Protein AF-0000000081546455 (afdb_homodimer)

Radius of gyration: 33.5 Å; Cα contacts (8 Å, |Δi|>4): 1281; chains: 2; bounding box: 136×97×68 Å

Secondary structure (DSSP, 8-state):
----------HHHHHHHHHHHHHTS--TTS--TTPPPPEEEEE-SSTT--SEEEEEETTEEEEEEEEEEEEPPBTTBTT--EEEEEEEE-GGG-TT--SSSPPHHHHHHHHHHHHHTGGGT-B-GGGGEEETTTEEEEEEEEEEEEE-SS-HHHHHHHHHHHHHHH-EEPPEEE-SSS-EEEPPTTTS--EE--BS---EEEEEEEEETTSHHHHHHHHHHHHHHHHHHHHHHHHHHHTTS---------------------------------------------S-----EEEEES--HHHHHH-SEEEEEEE-TT--EEEEEEEEEEEE-HHHHHHHHHHHHHHHHHHHHHHHHHHHHHHHHHHHHH-/----------HHHHHHHHHHHHHTS--TTS--TTPPPPEEEEE-SSTT--SEEEEEETTEEEEEEEEEEEEPPBTTBTT--EEEEEEEE-GGG-TT--SSSPPHHHHHHHHHHHHHTGGGT-B-GGGGEEETTTEEEEEEEEEEEEE-SS-HHHHHHHHHHHHHHH-EEPPEEE-SSS-EEEPPTTTS--EE--BS---EEEEEEEEETTSHHHHHHHHHHHHHHHHHHHHHHHHHHHTTS---------------------------------------------S-----EEEEES--HHHHHH-SEEEEEEE-TT--EEEEEEEEEEEE-HHHHHHHHHHHHHHHHHHHHHHHHHHHHHHHHHHHTT-

InterPro domains:
  IPR001247 Exoribonuclease, phosphorolytic domain 1 [PF01138] (36-170)
  IPR015847 Exoribonuclease, phosphorolytic domain 2 [PF03725] (295-344)
  IPR020568 Ribosomal protein uS5 domain 2-type superfamily [SSF54211] (10-175)
  IPR027408 PNPase/RNase PH domain superfamily [G3DSA:3.30.230.70] (5-370)
  IPR033100 Exosome complex component RRP45 [cd11368] (9-351)
  IPR036345 Exoribonuclease, PH domain 2 superfamily [SSF55666] (288-368)
  IPR050590 Exosome complex component Rrp42 subfamily [PTHR11097] (11-360)

Sequence (742 aa):
MPSATLLEPSLTERTFILQTLSVSNLRLDGRSPAKTRPLSIKFSPDPDQVGWAHVSLGATQAIAQVSAQLGPPRDDRPKEGVLVIQSEINPIAGQEYEVGRQSAAEIVFEQRLDKAIRRTECVDREALCVIAGKKVWTVRVTVHVLADTGSILDCAVLASIAALRHFRRPDVAVLDADTVHIFPLSERVGLPLAMQHSPASVSLAFFDLGTAEAKAAVDAMRGITVASAAASAVAKREGRGRGDGDGEDEEGEGDDYEGEGDDSGVREDTFATGGPTTTTASYPTEGLQQSRIVCLADPSTIEEQLCSSSLVFVLNAQREICVLDKAGGEPLPADVILASLRQAVGLVTEWSRAVDEALRRDAETRVQGVYMPSATLLEPSLTERTFILQTLSVSNLRLDGRSPAKTRPLSIKFSPDPDQVGWAHVSLGATQAIAQVSAQLGPPRDDRPKEGVLVIQSEINPIAGQEYEVGRQSAAEIVFEQRLDKAIRRTECVDREALCVIAGKKVWTVRVTVHVLADTGSILDCAVLASIAALRHFRRPDVAVLDADTVHIFPLSERVGLPLAMQHSPASVSLAFFDLGTAEAKAAVDAMRGITVASAAASAVAKREGRGRGDGDGEDEEGEGDDYEGEGDDSGVREDTFATGGPTTTTASYPTEGLQQSRIVCLADPSTIEEQLCSSSLVFVLNAQREICVLDKAGGEPLPADVILASLRQAVGLVTEWSRAVDEALRRDAETRVQGVY

pLDDT: mean 77.21, std 26.55, range [19.58, 98.69]

Solvent-accessible surface area (backbone atoms only — not comparable to full-atom values): 40377 Å² total; per-residue (Å²): 126,84,73,79,68,74,74,67,81,49,77,61,56,49,38,49,50,44,28,35,40,71,74,68,51,28,44,94,87,68,37,45,44,73,47,62,60,58,76,46,74,45,61,56,85,49,78,84,53,54,6,38,17,40,19,28,44,53,76,14,29,18,35,12,37,43,51,73,44,81,37,66,34,49,87,93,40,36,53,25,25,44,79,44,76,44,67,4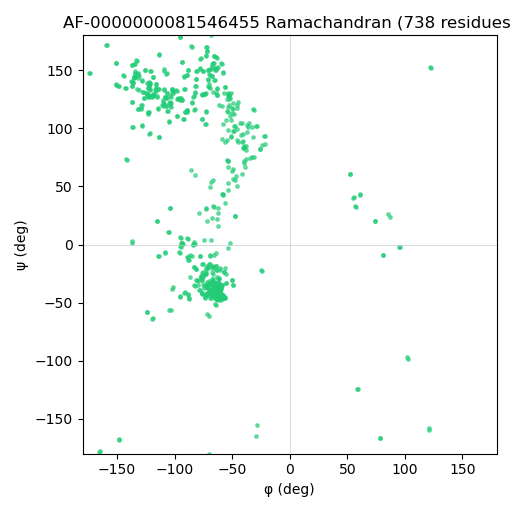4,73,44,45,84,18,33,90,77,43,54,79,84,62,81,31,72,59,51,54,51,48,43,51,51,49,35,36,59,43,60,40,37,52,26,58,44,34,56,77,31,38,75,37,74,61,51,33,11,32,36,36,36,38,40,34,36,38,62,27,53,51,27,44,50,63,33,30,40,40,44,9,39,47,48,4,50,71,51,20,51,44,63,44,73,43,77,75,53,98,86,41,72,46,72,42,53,66,90,78,39,78,50,38,67,66,57,60,72,52,62,52,34,45,41,42,34,28,26,40,60,54,71,39,72,66,31,47,50,33,42,50,53,48,51,49,46,50,51,48,47,52,51,45,50,54,50,47,60,63,59,62,67,61,84,73,71,83,73,80,80,76,78,73,77,80,73,79,73,81,68,78,78,72,80,73,77,71,72,77,72,76,71,73,75,73,72,60,78,76,77,74,72,78,71,68,79,67,70,88,65,75,74,76,48,60,46,62,26,32,55,30,40,47,67,47,61,70,62,37,45,23,47,39,36,42,24,29,35,86,84,59,24,40,25,26,36,42,25,74,11,32,54,59,41,50,64,67,59,52,52,53,50,45,54,54,40,47,53,50,42,51,52,52,52,48,50,48,53,50,47,52,52,52,48,55,56,52,48,58,50,67,73,99,125,85,69,81,67,76,72,66,80,48,78,62,55,52,39,50,51,44,27,35,39,70,74,68,50,28,45,96,87,68,36,45,44,73,46,62,60,57,76,46,73,45,60,55,85,49,78,84,52,50,6,37,17,40,20,28,43,55,76,15,27,19,35,13,38,44,49,74,44,82,37,67,34,51,88,92,40,35,54,26,25,43,77,44,75,43,69,45,72,44,45,84,18,32,92,78,43,55,79,84,62,81,30,72,61,50,52,53,48,42,50,52,49,34,36,60,43,61,40,36,52,24,58,44,35,56,78,30,37,74,37,76,62,51,32,12,34,36,37,36,39,41,34,36,38,64,27,53,52,27,45,49,63,32,32,41,41,45,9,38,48,47,4,51,70,51,20,51,45,63,45,73,44,77,78,52,98,85,41,72,46,73,43,52,63,90,78,39,77,50,38,68,67,59,61,71,52,62,52,35,46,42,42,34,27,27,42,59,54,71,40,70,65,31,47,50,33,41,50,53,46,50,51,45,48,48,47,47,51,51,45,51,52,48,46,59,61,59,64,65,61,82,71,70,83,77,80,80,76,78,71,77,74,78,80,73,81,68,76,75,75,78,72,78,71,73,76,72,75,71,72,74,71,73,61,80,73,76,71,72,77,73,68,78,69,69,87,66,74,74,76,48,60,46,64,26,31,54,31,38,47,66,46,61,71,63,38,44,24,46,40,36,41,24,29,35,83,84,59,24,42,25,26,35,44,25,75,11,32,54,58,39,51,63,66,59,52,52,53,49,46,55,51,41,46,54,50,42,50,51,53,52,49,49,49,54,51,46,52,52,52,49,55,55,52,47,58,51,69,73,100

Nearest PDB structures (foldseek):
  2wnr-assembly1_E  TM=9.275E-01  e=9.367E-24  Methanothermobacter thermautotrophicus
  9g8n-assembly1_N  TM=9.216E-01  e=2.572E-22  Homo sapiens
  4ba2-assembly1_A  TM=8.805E-01  e=1.128E-21  Saccharolobus solfataricus
  2c38-assembly1_E  TM=8.679E-01  e=2.741E-21  Saccharolobus solfataricus
  4ba1-assembly1_A  TM=8.717E-01  e=2.295E-21  Saccharolobus solfataricus

Foldseek 3Di:
DPLPPVPQPDPVVLLVQLQCCVPVCAGPVGDHQLDWADKDKDADPPLQAALWIWIDGDQWIKIKHKDKDKWADDPVFQQFEAEAEAEDEDCVQDSQADPDDGGPVNVVLRVLLCLLPVVLPFFGGNVQGDQGRAIGMYMYMYMYTDHAFFPNSQRRLLNNLLSLQRDFAFDWDDPDNHDIHTDDCVGDPGHHTDTPFRKGKWKKFKAFCPDPSSVVSNVVVVVVVVVVVVVVVVVVVVVVPDPDDDPDPPPPPPDCPPPPPDPPPPPPPPPVPVPPPPPPPPPVPPPPPPRSMGMHIRDTPSRVSNGQWMKMFMATLVLDTSDIDTDDGDDDDPVVVVVVSVSGNVVRNVSVVVSVVNSVVSVVVSVVVVD/DPLPPPPQPDPVVLLVQLQCCVPVCAGPVGDHQLDWADKDKDADPPLVAFLWIWIDGDQWIKIKHKDKDKWADDPVFQQFEAEAEAEDEDCVQDVQADPDDGGPVNVVLRVLLCLLPVVLPFFGGNVQGDQGRAIGMYMYMYMYTDHAFFPNSQRRLLNNLLSLQRDFAFDWDDPDNHDIHTDDCVGDPGHHTDTPFRKGKWKKFKAFCPDPSSVVSNVVVVVVVVVVVVVVVVVVVVVVPDPDDPPDPPPPPPDDPPPPPDPPPPPPPPPCPVPPPPPPPPPVPPPPPPRSMGMHIRDTPSSVSNGQWMKMFMATLVLDTSDIDTDDGDDDDPVVVVVVSVSVNVVRNVSVVVSVVNSVVSVVVSVVVVD

Structure (mmCIF, N/CA/C/O backbone):
data_AF-0000000081546455-model_v1
#
loop_
_entity.id
_entity.type
_entity.pdbx_description
1 polymer 'Uncharacterized protein'
#
loop_
_atom_site.group_PDB
_atom_site.id
_atom_site.type_symbol
_atom_site.label_atom_id
_atom_site.label_alt_id
_atom_site.label_comp_id
_atom_site.label_asym_id
_atom_site.label_entity_id
_atom_site.label_seq_id
_atom_site.pdbx_PDB_ins_code
_atom_site.Cartn_x
_atom_site.Cartn_y
_atom_site.Cartn_z
_atom_site.occupancy
_atom_site.B_iso_or_equiv
_atom_site.auth_seq_id
_atom_site.auth_comp_id
_atom_site.auth_asym_id
_atom_site.auth_atom_id
_atom_site.pdbx_PDB_model_num
ATOM 1 N N . MET A 1 1 ? 16.562 16.016 -29.938 1 24.12 1 MET A N 1
ATOM 2 C CA . MET A 1 1 ? 17.5 15.891 -28.828 1 24.12 1 MET A CA 1
ATOM 3 C C . MET A 1 1 ? 17.266 14.586 -28.078 1 24.12 1 MET A C 1
ATOM 5 O O . MET A 1 1 ? 16.125 14.117 -27.969 1 24.12 1 MET A O 1
ATOM 9 N N . PRO A 1 2 ? 18.312 13.648 -27.984 1 27.19 2 PRO A N 1
ATOM 10 C CA . PRO A 1 2 ? 18.094 12.281 -27.484 1 27.19 2 PRO A CA 1
ATOM 11 C C . PRO A 1 2 ? 17.359 12.258 -26.156 1 27.19 2 PRO A C 1
ATOM 13 O O . PRO A 1 2 ? 17.469 13.203 -25.359 1 27.19 2 PRO A O 1
ATOM 16 N N . SER A 1 3 ? 16.156 11.891 -26.109 1 28.36 3 SER A N 1
ATOM 17 C CA . SER A 1 3 ? 15.367 11.602 -24.922 1 28.36 3 SER A CA 1
ATOM 18 C C . SER A 1 3 ? 16.234 11.031 -23.797 1 28.36 3 SER A C 1
ATOM 20 O O . SER A 1 3 ? 17.031 10.117 -24.031 1 28.36 3 SER A O 1
ATOM 22 N N . ALA A 1 4 ? 16.734 11.898 -22.938 1 31.48 4 ALA A N 1
ATOM 23 C CA . ALA A 1 4 ? 17.578 11.531 -21.812 1 31.48 4 ALA A CA 1
ATOM 24 C C . ALA A 1 4 ? 17.234 10.148 -21.281 1 31.48 4 ALA A C 1
ATOM 26 O O . ALA A 1 4 ? 16.141 9.945 -20.75 1 31.48 4 ALA A O 1
ATOM 27 N N . THR A 1 5 ? 17.578 9.094 -21.906 1 32.53 5 THR A N 1
ATOM 28 C CA . THR A 1 5 ? 17.562 7.711 -21.438 1 32.53 5 THR A CA 1
ATOM 29 C C . THR A 1 5 ? 17.906 7.645 -19.938 1 32.53 5 THR A C 1
ATOM 31 O O . THR A 1 5 ? 18.984 8.039 -19.531 1 32.53 5 THR A O 1
ATOM 34 N N . LEU A 1 6 ? 17.078 7.992 -19.094 1 37.62 6 LEU A N 1
ATOM 35 C CA . LEU A 1 6 ? 17.281 7.797 -17.656 1 37.62 6 LEU A CA 1
ATOM 36 C C . LEU A 1 6 ? 18.312 6.703 -17.406 1 37.62 6 LEU A C 1
ATOM 38 O O . LEU A 1 6 ? 18.141 5.566 -17.844 1 37.62 6 LEU A O 1
ATOM 42 N N . LEU A 1 7 ? 19.578 7.027 -17.391 1 37.25 7 LEU A N 1
ATOM 43 C CA . LEU A 1 7 ? 20.688 6.125 -17.094 1 37.25 7 LEU A CA 1
ATOM 44 C C . LEU A 1 7 ? 20.328 5.172 -15.961 1 37.25 7 LEU A C 1
ATOM 46 O O . LEU A 1 7 ? 19.906 5.609 -14.891 1 37.25 7 LEU A O 1
ATOM 50 N N . GLU A 1 8 ? 19.656 4.062 -16.156 1 47.19 8 GLU A N 1
ATOM 51 C CA . GLU A 1 8 ? 19.516 2.959 -15.211 1 47.19 8 GLU A CA 1
ATOM 52 C C . GLU A 1 8 ? 20.734 2.861 -14.297 1 47.19 8 GLU A C 1
ATOM 54 O O . GLU A 1 8 ? 21.875 2.889 -14.766 1 47.19 8 GLU A O 1
ATOM 59 N N . PRO A 1 9 ? 20.609 3.344 -13.047 1 52.5 9 PRO A N 1
ATOM 60 C CA . PRO A 1 9 ? 21.797 3.215 -12.188 1 52.5 9 PRO A CA 1
ATOM 61 C C . PRO A 1 9 ? 22.625 1.97 -12.508 1 52.5 9 PRO A C 1
ATOM 63 O O . PRO A 1 9 ? 22.062 0.932 -12.875 1 52.5 9 PRO A O 1
ATOM 66 N N . SER A 1 10 ? 23.797 2.125 -12.922 1 56.59 10 SER A N 1
ATOM 67 C CA . SER A 1 10 ? 24.812 1.166 -13.367 1 56.59 10 SER A CA 1
ATOM 68 C C . SER A 1 10 ? 25.031 0.071 -12.328 1 56.59 10 SER A C 1
ATOM 70 O O . SER A 1 10 ? 24.719 0.258 -11.148 1 56.59 10 SER A O 1
ATOM 72 N N . LEU A 1 11 ? 24.906 -1.256 -12.719 1 61.59 11 LEU A N 1
ATOM 73 C CA . LEU A 1 11 ? 25.391 -2.42 -11.977 1 61.59 11 LEU A CA 1
ATOM 74 C C . LEU A 1 11 ? 26.531 -2.043 -11.047 1 61.59 11 LEU A C 1
ATOM 76 O O . LEU A 1 11 ? 26.609 -2.525 -9.914 1 61.59 11 LEU A O 1
ATOM 80 N N . THR A 1 12 ? 27.125 -0.925 -11.453 1 70.19 12 THR A N 1
ATOM 81 C CA . THR A 1 12 ? 28.297 -0.509 -10.695 1 70.19 12 THR A CA 1
ATOM 82 C C . THR A 1 12 ? 27.906 0.254 -9.438 1 70.19 12 THR A C 1
ATOM 84 O O . THR A 1 12 ? 28.469 0.036 -8.367 1 70.19 12 THR A O 1
ATOM 87 N N . GLU A 1 13 ? 26.844 1.036 -9.508 1 77.19 13 GLU A N 1
ATOM 88 C CA . GLU A 1 13 ? 26.422 1.819 -8.352 1 77.19 13 GLU A CA 1
ATOM 89 C C . GLU A 1 13 ? 25.812 0.926 -7.27 1 77.19 13 GLU A C 1
ATOM 91 O O . GLU A 1 13 ? 26.078 1.121 -6.082 1 77.19 13 GLU A O 1
ATOM 96 N N . ARG A 1 14 ? 25.188 -0.031 -7.684 1 81.5 14 ARG A N 1
ATOM 97 C CA . ARG A 1 14 ? 24.578 -0.953 -6.73 1 81.5 14 ARG A CA 1
ATOM 98 C C . ARG A 1 14 ? 25.656 -1.748 -5.984 1 81.5 14 ARG A C 1
ATOM 100 O O . ARG A 1 14 ? 25.562 -1.932 -4.77 1 81.5 14 ARG A O 1
ATOM 107 N N . THR A 1 15 ? 26.609 -2.139 -6.723 1 81.62 15 THR A N 1
ATOM 108 C CA . THR A 1 15 ? 27.719 -2.873 -6.121 1 81.62 15 THR A CA 1
ATOM 109 C C . THR A 1 15 ? 28.422 -2.023 -5.066 1 81.62 15 THR A C 1
ATOM 111 O O . THR A 1 15 ? 28.75 -2.512 -3.984 1 81.62 15 THR A O 1
ATOM 114 N N . PHE A 1 16 ? 28.547 -0.756 -5.41 1 83 16 PHE A N 1
ATOM 115 C CA . PHE A 1 16 ? 29.219 0.145 -4.484 1 83 16 PHE A CA 1
ATOM 116 C C . PHE A 1 16 ? 28.391 0.347 -3.221 1 83 16 PHE A C 1
ATOM 118 O O . PHE A 1 16 ? 28.938 0.387 -2.115 1 83 16 PHE A O 1
ATOM 125 N N . ILE A 1 17 ? 27.141 0.474 -3.357 1 87.38 17 ILE A N 1
ATOM 126 C CA . ILE A 1 17 ? 26.25 0.646 -2.213 1 87.38 17 ILE A CA 1
ATOM 127 C C . ILE A 1 17 ? 26.312 -0.588 -1.316 1 87.38 17 ILE A C 1
ATOM 129 O O . ILE A 1 17 ? 26.453 -0.47 -0.097 1 87.38 17 ILE A O 1
ATOM 133 N N . LEU A 1 18 ? 26.297 -1.708 -1.938 1 86.56 18 LEU A N 1
ATOM 134 C CA . LEU A 1 18 ? 26.344 -2.959 -1.188 1 86.56 18 LEU A CA 1
ATOM 135 C C . LEU A 1 18 ? 27.672 -3.102 -0.458 1 86.56 18 LEU A C 1
ATOM 137 O O . LEU A 1 18 ? 27.719 -3.533 0.696 1 86.56 18 LEU A O 1
ATOM 141 N N . GLN A 1 19 ? 28.719 -2.717 -1.088 1 83.44 19 GLN A N 1
ATOM 142 C CA . GLN A 1 19 ? 30.047 -2.785 -0.498 1 83.44 19 GLN A CA 1
ATOM 143 C C . GLN A 1 19 ? 30.156 -1.864 0.713 1 83.44 19 GLN A C 1
ATOM 145 O O . GLN A 1 19 ? 30.609 -2.287 1.783 1 83.44 19 GLN A O 1
ATOM 150 N N . THR A 1 20 ? 29.781 -0.623 0.524 1 85.94 20 THR A N 1
ATOM 151 C CA . THR A 1 20 ? 29.922 0.374 1.579 1 85.94 20 THR A CA 1
ATOM 152 C C . THR A 1 20 ? 29.062 0.014 2.787 1 85.94 20 THR A C 1
ATOM 154 O O . THR A 1 20 ? 29.516 0.123 3.93 1 85.94 20 THR A O 1
ATOM 157 N N . LEU A 1 21 ? 27.906 -0.467 2.51 1 87.19 21 LEU A N 1
ATOM 158 C CA . LEU A 1 21 ? 27.016 -0.845 3.602 1 87.19 21 LEU A CA 1
ATOM 159 C C . LEU A 1 21 ? 27.562 -2.068 4.34 1 87.19 21 LEU A C 1
ATOM 161 O O . LEU A 1 21 ? 27.469 -2.146 5.566 1 87.19 21 LEU A O 1
ATOM 165 N N . SER A 1 22 ? 28.094 -2.984 3.57 1 84.56 22 SER A N 1
ATOM 166 C CA . SER A 1 22 ? 28.578 -4.234 4.152 1 84.56 22 SER A CA 1
ATOM 167 C C . SER A 1 22 ? 29.859 -4.016 4.961 1 84.56 22 SER A C 1
ATOM 169 O O . SER A 1 22 ? 30.031 -4.602 6.031 1 84.56 22 SER A O 1
ATOM 171 N N . VAL A 1 23 ? 30.703 -3.164 4.539 1 80.44 23 VAL A N 1
ATOM 172 C CA . VAL A 1 23 ? 32.031 -3.043 5.113 1 80.44 23 VAL A CA 1
ATOM 173 C C . VAL A 1 23 ? 32.062 -1.948 6.18 1 80.44 23 VAL A C 1
ATOM 175 O O . VAL A 1 23 ? 32.562 -2.145 7.277 1 80.44 23 VAL A O 1
ATOM 178 N N . SER A 1 24 ? 31.469 -0.819 5.906 1 84.06 24 SER A N 1
ATOM 179 C CA . SER A 1 24 ? 31.594 0.339 6.785 1 84.06 24 SER A CA 1
ATOM 180 C C . SER A 1 24 ? 30.266 0.702 7.43 1 84.06 24 SER A C 1
ATOM 182 O O . SER A 1 24 ? 30.219 1.567 8.305 1 84.06 24 SER A O 1
ATOM 184 N N . ASN A 1 25 ? 29.188 0.124 7.016 1 88.62 25 ASN A N 1
ATOM 185 C CA . ASN A 1 25 ? 27.859 0.461 7.492 1 88.62 25 ASN A CA 1
ATOM 186 C C . ASN A 1 25 ? 27.547 1.938 7.277 1 88.62 25 ASN A C 1
ATOM 188 O O . ASN A 1 25 ? 26.969 2.59 8.156 1 88.62 25 ASN A O 1
ATOM 192 N N . LEU A 1 26 ? 28.125 2.457 6.164 1 90.75 26 LEU A N 1
ATOM 193 C CA . LEU A 1 26 ? 27.875 3.838 5.77 1 90.75 26 LEU A CA 1
ATOM 194 C C . LEU A 1 26 ? 27.25 3.902 4.375 1 90.75 26 LEU A C 1
ATOM 196 O O . LEU A 1 26 ? 27.516 3.041 3.535 1 90.75 26 LEU A O 1
ATOM 200 N N . ARG A 1 27 ? 26.5 4.871 4.234 1 93.31 27 ARG A N 1
ATOM 201 C CA . ARG A 1 27 ? 25.891 5.129 2.936 1 93.31 27 ARG A CA 1
ATOM 202 C C . ARG A 1 27 ? 26.828 5.93 2.037 1 93.31 27 ARG A C 1
ATOM 204 O O . ARG A 1 27 ? 27.875 6.41 2.486 1 93.31 27 ARG A O 1
ATOM 211 N N . LEU A 1 28 ? 26.516 6.059 0.814 1 88.44 28 LEU A N 1
ATOM 212 C CA . LEU A 1 28 ? 27.359 6.758 -0.151 1 88.44 28 LEU A CA 1
ATOM 213 C C . LEU A 1 28 ? 27.531 8.219 0.243 1 88.44 28 LEU A C 1
ATOM 215 O O . LEU A 1 28 ? 28.562 8.828 -0.04 1 88.44 28 LEU A O 1
ATOM 219 N N . ASP A 1 29 ? 26.578 8.805 0.893 1 90.62 29 ASP A N 1
ATOM 220 C CA . ASP A 1 29 ? 26.641 10.211 1.264 1 90.62 29 ASP A CA 1
ATOM 221 C C . ASP A 1 29 ? 27.188 10.383 2.684 1 90.62 29 ASP A C 1
ATOM 223 O O . ASP A 1 29 ? 27.109 11.477 3.25 1 90.62 29 ASP A O 1
ATOM 227 N N . GLY A 1 30 ? 27.625 9.312 3.309 1 91.25 30 GLY A N 1
ATOM 228 C CA . GLY A 1 30 ? 28.281 9.391 4.605 1 91.25 30 GLY A CA 1
ATOM 229 C C . GLY A 1 30 ? 27.344 9.164 5.77 1 91.25 30 GLY A C 1
ATOM 230 O O . GLY A 1 30 ? 27.766 9.062 6.918 1 91.25 30 GLY A O 1
ATOM 231 N N . ARG A 1 31 ? 26.094 8.977 5.5 1 94.31 31 ARG A N 1
ATOM 232 C CA . ARG A 1 31 ? 25.125 8.758 6.574 1 94.31 31 ARG A CA 1
ATOM 233 C C . ARG A 1 31 ? 25.156 7.309 7.043 1 94.31 31 ARG A C 1
ATOM 235 O O . ARG A 1 31 ? 25.469 6.406 6.266 1 94.31 31 ARG A O 1
ATOM 242 N N . SER A 1 32 ? 24.828 7.246 8.367 1 94.81 32 SER A N 1
ATOM 243 C CA . SER A 1 32 ? 24.516 5.902 8.844 1 94.81 32 SER A CA 1
ATOM 244 C C . SER A 1 32 ? 23.156 5.441 8.32 1 94.81 32 SER A C 1
ATOM 246 O O . SER A 1 32 ? 22.359 6.254 7.852 1 94.81 32 SER A O 1
ATOM 248 N N . PRO A 1 33 ? 22.875 4.168 8.352 1 95 33 PRO A N 1
ATOM 249 C CA . PRO A 1 33 ? 21.641 3.645 7.781 1 95 33 PRO A CA 1
ATOM 250 C C . PRO A 1 33 ? 20.391 4.32 8.359 1 95 33 PRO A C 1
ATOM 252 O O . PRO A 1 33 ? 19.453 4.641 7.613 1 95 33 PRO A O 1
ATOM 255 N N . ALA A 1 34 ? 20.391 4.707 9.586 1 94.44 34 ALA A N 1
ATOM 256 C CA . ALA A 1 34 ? 19.188 5.215 10.242 1 94.44 34 ALA A CA 1
ATOM 257 C C . ALA A 1 34 ? 19.141 6.738 10.203 1 94.44 34 ALA A C 1
ATOM 259 O O . ALA A 1 34 ? 18.109 7.344 10.516 1 94.44 34 ALA A O 1
ATOM 260 N N . LYS A 1 35 ? 20.203 7.398 9.727 1 95.31 35 LYS A N 1
ATOM 261 C CA . LYS A 1 35 ? 20.312 8.852 9.781 1 95.31 35 LYS A CA 1
ATOM 262 C C . LYS A 1 35 ? 19.562 9.508 8.625 1 95.31 35 LYS A C 1
ATOM 264 O O . LYS A 1 35 ? 19.656 9.062 7.48 1 95.31 35 LYS A O 1
ATOM 269 N N . THR A 1 36 ? 18.75 10.484 8.977 1 97.5 36 THR A N 1
ATOM 270 C CA . THR A 1 36 ? 18.031 11.258 7.965 1 97.5 36 THR A CA 1
ATOM 271 C C . THR A 1 36 ? 18.812 12.516 7.594 1 97.5 36 THR A C 1
ATOM 273 O O . THR A 1 36 ? 19.688 12.953 8.344 1 97.5 36 THR A O 1
ATOM 276 N N . ARG A 1 37 ? 18.625 13.102 6.461 1 97.06 37 ARG A N 1
ATOM 277 C CA . ARG A 1 37 ? 19.156 14.414 6.105 1 97.06 37 ARG A CA 1
ATOM 278 C C . ARG A 1 37 ? 18.531 15.508 6.969 1 97.06 37 ARG A C 1
ATOM 280 O O . ARG A 1 37 ? 17.5 15.289 7.605 1 97.06 37 ARG A O 1
ATOM 287 N N . PRO A 1 38 ? 19.141 16.578 6.988 1 97.06 38 PRO A N 1
ATOM 288 C CA . PRO A 1 38 ? 18.641 17.625 7.863 1 97.06 38 PRO A CA 1
ATOM 289 C C . PRO A 1 38 ? 17.266 18.141 7.445 1 97.06 38 PRO A C 1
ATOM 291 O O . PRO A 1 38 ? 16.984 18.281 6.25 1 97.06 38 PRO A O 1
ATOM 294 N N . LEU A 1 39 ? 16.453 18.406 8.461 1 98.12 39 LEU A N 1
ATOM 295 C CA . LEU A 1 39 ? 15.094 18.906 8.258 1 98.12 39 LEU A CA 1
ATOM 296 C C . LEU A 1 39 ? 15.016 20.406 8.484 1 98.12 39 LEU A C 1
ATOM 298 O O . LEU A 1 39 ? 15.594 20.922 9.438 1 98.12 39 LEU A O 1
ATOM 302 N N . SER A 1 40 ? 14.383 21.094 7.551 1 98.31 40 SER A N 1
ATOM 303 C CA . SER A 1 40 ? 14.094 22.516 7.707 1 98.31 40 SER A CA 1
ATOM 304 C C . SER A 1 40 ? 12.641 22.828 7.383 1 98.31 40 SER A C 1
ATOM 306 O O . SER A 1 40 ? 12.102 22.328 6.391 1 98.31 40 SER A O 1
ATOM 308 N N . ILE A 1 41 ? 12.023 23.578 8.227 1 98.5 41 ILE A N 1
ATOM 309 C CA . ILE A 1 41 ? 10.641 23.984 8.039 1 98.5 41 ILE A CA 1
ATOM 310 C C . ILE A 1 41 ? 10.539 25.516 8.133 1 98.5 41 ILE A C 1
ATOM 312 O O . ILE A 1 41 ? 10.977 26.109 9.117 1 98.5 41 ILE A O 1
ATOM 316 N N . LYS A 1 42 ? 9.953 26.109 7.082 1 97.38 42 LYS A N 1
ATOM 317 C CA . LYS A 1 42 ? 9.781 27.562 7.039 1 97.38 42 LYS A CA 1
ATOM 318 C C . LYS A 1 42 ? 8.359 27.938 6.652 1 97.38 42 LYS A C 1
ATOM 320 O O . LYS A 1 42 ? 7.711 27.219 5.879 1 97.38 42 LYS A O 1
ATOM 325 N N . PHE A 1 43 ? 7.918 29 7.184 1 97.31 43 PHE A N 1
ATOM 326 C CA . PHE A 1 43 ? 6.629 29.578 6.82 1 97.31 43 PHE A CA 1
ATOM 327 C C . PHE A 1 43 ? 6.812 30.922 6.117 1 97.31 43 PHE A C 1
ATOM 329 O O . PHE A 1 43 ? 7.91 31.469 6.098 1 97.31 43 PHE A O 1
ATOM 336 N N . SER A 1 44 ? 5.734 31.297 5.477 1 93.12 44 SER A N 1
ATOM 337 C CA . SER A 1 44 ? 5.793 32.594 4.77 1 93.12 44 SER A CA 1
ATOM 338 C C . SER A 1 44 ? 6.172 33.719 5.711 1 93.12 44 SER A C 1
ATOM 340 O O . SER A 1 44 ? 5.648 33.812 6.82 1 93.12 44 SER A O 1
ATOM 342 N N . PRO A 1 45 ? 7.117 34.562 5.18 1 87.94 45 PRO A N 1
ATOM 343 C CA . PRO A 1 45 ? 7.457 35.75 5.996 1 87.94 45 PRO A CA 1
ATOM 344 C C . PRO A 1 45 ? 6.344 36.781 6.035 1 87.94 45 PRO A C 1
ATOM 346 O O . PRO A 1 45 ? 6.344 37.656 6.898 1 87.94 45 PRO A O 1
ATOM 349 N N . ASP A 1 46 ? 5.477 36.656 5.078 1 88.5 46 ASP A N 1
ATOM 350 C CA . ASP A 1 46 ? 4.32 37.562 5.07 1 88.5 46 ASP A CA 1
ATOM 351 C C . ASP A 1 46 ? 3.328 37.188 6.172 1 88.5 46 ASP A C 1
ATOM 353 O O . ASP A 1 46 ? 2.717 36.094 6.125 1 88.5 46 ASP A O 1
ATOM 357 N N . PRO A 1 47 ? 3.17 38.062 7.105 1 84 47 PRO A N 1
ATOM 358 C CA . PRO A 1 47 ? 2.297 37.75 8.234 1 84 47 PRO A CA 1
ATOM 359 C C . PRO A 1 47 ? 0.856 37.469 7.809 1 84 47 PRO A C 1
ATOM 361 O O . PRO A 1 47 ? 0.114 36.781 8.523 1 84 47 PRO A O 1
ATOM 364 N N . ASP A 1 48 ? 0.513 37.938 6.684 1 85.5 48 ASP A N 1
ATOM 365 C CA . ASP A 1 48 ? -0.866 37.781 6.227 1 85.5 48 ASP A CA 1
ATOM 366 C C . ASP A 1 48 ? -1.057 36.469 5.48 1 85.5 48 ASP A C 1
ATOM 368 O O . ASP A 1 48 ? -2.188 36.031 5.25 1 85.5 48 ASP A O 1
ATOM 372 N N . GLN A 1 49 ? 0.013 35.906 5.172 1 90.75 49 GLN A N 1
ATOM 373 C CA . GLN A 1 49 ? -0.082 34.656 4.445 1 90.75 49 GLN A CA 1
ATOM 374 C C . GLN A 1 49 ? -0.069 33.469 5.402 1 90.75 49 GLN A C 1
ATOM 376 O O . GLN A 1 49 ? 0.957 33.156 6.02 1 90.75 49 GLN A O 1
ATOM 381 N N . VAL A 1 50 ? -1.214 32.844 5.547 1 93.44 50 VAL A N 1
ATOM 382 C CA . VAL A 1 50 ? -1.344 31.641 6.375 1 93.44 50 VAL A CA 1
ATOM 383 C C . VAL A 1 50 ? -1.562 30.422 5.488 1 93.44 50 VAL A C 1
ATOM 385 O O . VAL A 1 50 ? -2.002 30.547 4.344 1 93.44 50 VAL A O 1
ATOM 388 N N . GLY A 1 51 ? -1.141 29.297 5.922 1 97.19 51 GLY A N 1
ATOM 389 C CA . GLY A 1 51 ? -1.351 28.062 5.184 1 97.19 51 GLY A CA 1
ATOM 390 C C . GLY A 1 51 ? -0.282 27.812 4.137 1 97.19 51 GLY A C 1
ATOM 391 O O . GLY A 1 51 ? -0.569 27.25 3.072 1 97.19 51 GLY A O 1
ATOM 392 N N . TRP A 1 52 ? 0.862 28.344 4.344 1 97.56 52 TRP A N 1
ATOM 393 C CA . TRP A 1 52 ? 2.012 28.156 3.465 1 97.56 52 TRP A CA 1
ATOM 394 C C . TRP A 1 52 ? 3.209 27.609 4.242 1 97.56 52 TRP A C 1
ATOM 396 O O . TRP A 1 52 ? 3.598 28.172 5.266 1 97.56 52 TRP A O 1
ATOM 406 N N . ALA A 1 53 ? 3.811 26.531 3.746 1 98.56 53 ALA A N 1
ATOM 407 C CA . ALA A 1 53 ? 4.965 25.938 4.418 1 98.56 53 ALA A CA 1
ATOM 408 C C . ALA A 1 53 ? 5.98 25.422 3.41 1 98.56 53 ALA A C 1
ATOM 410 O O . ALA A 1 53 ? 5.609 24.828 2.393 1 98.56 53 ALA A O 1
ATOM 411 N N . HIS A 1 54 ? 7.211 25.719 3.652 1 98.44 54 HIS A N 1
ATOM 412 C CA . HIS A 1 54 ? 8.352 25.203 2.904 1 98.44 54 HIS A CA 1
ATOM 413 C C . HIS A 1 54 ? 9.156 24.219 3.744 1 98.44 54 HIS A C 1
ATOM 415 O O . HIS A 1 54 ? 9.633 24.562 4.824 1 98.44 54 HIS A O 1
ATOM 421 N N . VAL A 1 55 ? 9.289 23 3.273 1 98.62 55 VAL A N 1
ATOM 422 C CA . VAL A 1 55 ? 10.016 21.984 4.012 1 98.62 55 VAL A CA 1
ATOM 423 C C . VAL A 1 55 ? 11.156 21.438 3.15 1 98.62 55 VAL A C 1
ATOM 425 O O . VAL A 1 55 ? 10.992 21.234 1.944 1 98.62 55 VAL A O 1
ATOM 428 N N . SER A 1 56 ? 12.242 21.266 3.797 1 98.25 56 SER A N 1
ATOM 429 C CA . SER A 1 56 ? 13.398 20.656 3.146 1 98.25 56 SER A CA 1
ATOM 430 C C . SER A 1 56 ? 13.938 19.469 3.953 1 98.25 56 SER A C 1
ATOM 432 O O . SER A 1 56 ? 14 19.531 5.18 1 98.25 56 SER A O 1
ATOM 434 N N . LEU A 1 57 ? 14.148 18.422 3.334 1 97.19 57 LEU A N 1
ATOM 435 C CA . LEU A 1 57 ? 14.906 17.266 3.812 1 97.19 57 LEU A CA 1
ATOM 436 C C . LEU A 1 57 ? 16.188 17.078 3.01 1 97.19 57 LEU A C 1
ATOM 438 O O . LEU A 1 57 ? 16.219 16.312 2.045 1 97.19 57 LEU A O 1
ATOM 442 N N . GLY A 1 58 ? 17.281 17.703 3.559 1 96.31 58 GLY A N 1
ATOM 443 C CA . GLY A 1 58 ? 18.438 17.859 2.691 1 96.31 58 GLY A CA 1
ATOM 444 C C . GLY A 1 58 ? 18.141 18.656 1.438 1 96.31 58 GLY A C 1
ATOM 445 O O . GLY A 1 58 ? 17.609 19.766 1.517 1 96.31 58 GLY A O 1
ATOM 446 N N . ALA A 1 59 ? 18.422 18.062 0.293 1 95.81 59 ALA A N 1
ATOM 447 C CA . ALA A 1 59 ? 18.234 18.781 -0.971 1 95.81 59 ALA A CA 1
ATOM 448 C C . ALA A 1 59 ? 16.812 18.578 -1.503 1 95.81 59 ALA A C 1
ATOM 450 O O . ALA A 1 59 ? 16.391 19.266 -2.428 1 95.81 59 ALA A O 1
ATOM 451 N N . THR A 1 60 ? 16.078 17.672 -0.922 1 96.56 60 THR A N 1
ATOM 452 C CA . THR A 1 60 ? 14.68 17.5 -1.305 1 96.56 60 THR A CA 1
ATOM 453 C C . THR A 1 60 ? 13.82 18.609 -0.716 1 96.56 60 THR A C 1
ATOM 455 O O . THR A 1 60 ? 13.898 18.891 0.48 1 96.56 60 THR A O 1
ATOM 458 N N . GLN A 1 61 ? 13.023 19.234 -1.608 1 97.19 61 GLN A N 1
ATOM 459 C CA . GLN A 1 61 ? 12.266 20.391 -1.159 1 97.19 61 GLN A CA 1
ATOM 460 C C . GLN A 1 61 ? 10.836 20.359 -1.701 1 97.19 61 GLN A C 1
ATOM 462 O O . GLN A 1 61 ? 10.617 20 -2.857 1 97.19 61 GLN A O 1
ATOM 467 N N . ALA A 1 62 ? 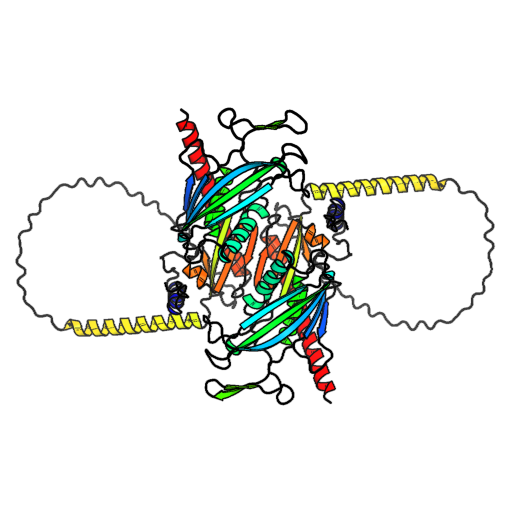9.938 20.766 -0.831 1 97.69 62 ALA A N 1
ATOM 468 C CA . ALA A 1 62 ? 8.531 20.875 -1.22 1 97.69 62 ALA A CA 1
ATOM 469 C C . ALA A 1 62 ? 7.871 22.062 -0.526 1 97.69 62 ALA A C 1
ATOM 471 O O . ALA A 1 62 ? 8.219 22.406 0.609 1 97.69 62 ALA A O 1
ATOM 472 N N . ILE A 1 63 ? 6.949 22.672 -1.265 1 97.75 63 ILE A N 1
ATOM 473 C CA . ILE A 1 63 ? 6.109 23.734 -0.717 1 97.75 63 ILE A CA 1
ATOM 474 C C . ILE A 1 63 ? 4.648 23.297 -0.739 1 97.75 63 ILE A C 1
ATOM 476 O O . ILE A 1 63 ? 4.18 22.719 -1.725 1 97.75 63 ILE A O 1
ATOM 480 N N . ALA A 1 64 ? 3.98 23.484 0.344 1 98.31 64 ALA A N 1
ATOM 481 C CA . ALA A 1 64 ? 2.539 23.25 0.394 1 98.31 64 ALA A CA 1
ATOM 482 C C . ALA A 1 64 ? 1.778 24.531 0.677 1 98.31 64 ALA A C 1
ATOM 484 O O . ALA A 1 64 ? 2.213 25.359 1.49 1 98.31 64 ALA A O 1
ATOM 485 N N . GLN A 1 65 ? 0.729 24.719 -0.085 1 97.88 65 GLN A N 1
ATOM 486 C CA . GLN A 1 65 ? -0.165 25.859 0.09 1 97.88 65 GLN A CA 1
ATOM 487 C C . GLN A 1 65 ? -1.603 25.406 0.317 1 97.88 65 GLN A C 1
ATOM 489 O O . GLN A 1 65 ? -2.09 24.5 -0.372 1 97.88 65 GLN A O 1
ATOM 494 N N . VAL A 1 66 ? -2.268 26 1.304 1 98.19 66 VAL A N 1
ATOM 495 C CA . VAL A 1 66 ? -3.635 25.625 1.649 1 98.19 66 VAL A CA 1
ATOM 496 C C . VAL A 1 66 ? -4.582 26.781 1.331 1 98.19 66 VAL A C 1
ATOM 498 O O . VAL A 1 66 ? -4.262 27.938 1.58 1 98.19 66 VAL A O 1
ATOM 501 N N . SER A 1 67 ? -5.656 26.484 0.703 1 96.75 67 SER A N 1
ATOM 502 C CA . SER A 1 67 ? -6.734 27.438 0.468 1 96.75 67 SER A CA 1
ATOM 503 C C . SER A 1 67 ? -8.094 26.844 0.804 1 96.75 67 SER A C 1
ATOM 505 O O . SER A 1 67 ? -8.219 25.609 0.92 1 96.75 67 SER A O 1
ATOM 507 N N . ALA A 1 68 ? -9.047 27.656 1.06 1 96.38 68 ALA A N 1
ATOM 508 C CA . ALA A 1 68 ? -10.398 27.188 1.374 1 96.38 68 ALA A CA 1
ATOM 509 C C . ALA A 1 68 ? -11.445 28.031 0.642 1 96.38 68 ALA A C 1
ATOM 511 O O . ALA A 1 68 ? -11.305 29.25 0.513 1 96.38 68 ALA A O 1
ATOM 512 N N . GLN A 1 69 ? -12.406 27.359 0.109 1 96.31 69 GLN A N 1
ATOM 513 C CA . GLN A 1 69 ? -13.523 28.016 -0.569 1 96.31 69 GLN A CA 1
ATOM 514 C C . GLN A 1 69 ? -14.859 27.391 -0.15 1 96.31 69 GLN A C 1
ATOM 516 O O . GLN A 1 69 ? -14.945 26.188 0.081 1 96.31 69 GLN A O 1
ATOM 521 N N . LEU A 1 70 ? -15.891 28.281 -0.052 1 95.5 70 LEU A N 1
ATOM 522 C CA . LEU A 1 70 ? -17.219 27.781 0.261 1 95.5 70 LEU A CA 1
ATOM 523 C C . LEU A 1 70 ? -17.906 27.25 -0.991 1 95.5 70 LEU A C 1
ATOM 525 O O . LEU A 1 70 ? -17.797 27.844 -2.064 1 95.5 70 LEU A O 1
ATOM 529 N N . GLY A 1 71 ? -18.547 26.078 -0.832 1 94.44 71 GLY A N 1
ATOM 530 C CA . GLY A 1 71 ? -19.281 25.469 -1.923 1 94.44 71 GLY A CA 1
ATOM 531 C C . GLY A 1 71 ? -20.219 24.359 -1.463 1 94.44 71 GLY A C 1
ATOM 532 O O . GLY A 1 71 ? -20.406 24.156 -0.262 1 94.44 71 GLY A O 1
ATOM 533 N N . PRO A 1 72 ? -20.844 23.766 -2.402 1 95.12 72 PRO A N 1
ATOM 534 C CA . PRO A 1 72 ? -21.75 22.672 -2.049 1 95.12 72 PRO A CA 1
ATOM 535 C C . PRO A 1 72 ? -21 21.438 -1.567 1 95.12 72 PRO A C 1
ATOM 537 O O . PRO A 1 72 ? -19.891 21.156 -2.016 1 95.12 72 PRO A O 1
ATOM 540 N N . PRO A 1 73 ? -21.594 20.719 -0.64 1 95.25 73 PRO A N 1
ATOM 541 C CA . PRO A 1 73 ? -21 19.453 -0.22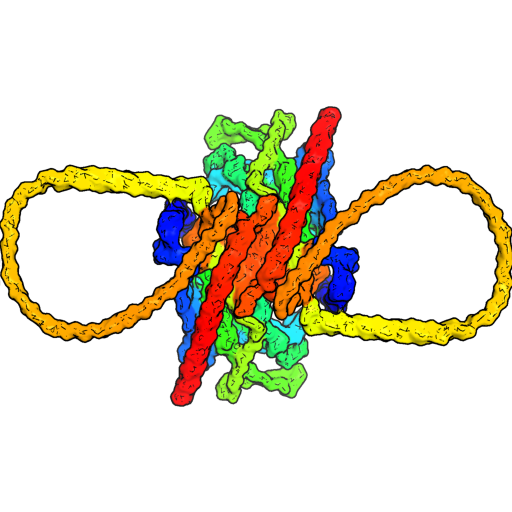5 1 95.25 73 PRO A CA 1
ATOM 542 C C . PRO A 1 73 ? -21.141 18.359 -1.284 1 95.25 73 PRO A C 1
ATOM 544 O O . PRO A 1 73 ? -21.797 18.578 -2.311 1 95.25 73 PRO A O 1
ATOM 547 N N . ARG A 1 74 ? -20.359 17.281 -1.06 1 92.62 74 ARG A N 1
ATOM 548 C CA . ARG A 1 74 ? -20.609 16.078 -1.862 1 92.62 74 ARG A CA 1
ATOM 549 C C . ARG A 1 74 ? -22.016 15.531 -1.604 1 92.62 74 ARG A C 1
ATOM 551 O O . ARG A 1 74 ? -22.484 15.547 -0.469 1 92.62 74 ARG A O 1
ATOM 558 N N . ASP A 1 75 ? -22.562 14.859 -2.592 1 89.75 75 ASP A N 1
ATOM 559 C CA . ASP A 1 75 ? -23.922 14.352 -2.5 1 89.75 75 ASP A CA 1
ATOM 560 C C . ASP A 1 75 ? -24.031 13.25 -1.442 1 89.75 75 ASP A C 1
ATOM 562 O O . ASP A 1 75 ? -25.047 13.156 -0.742 1 89.75 75 ASP A O 1
ATOM 566 N N . ASP A 1 76 ? -23 12.5 -1.357 1 81.56 76 ASP A N 1
ATOM 567 C CA . ASP A 1 76 ? -23.062 11.336 -0.479 1 81.56 76 ASP A CA 1
ATOM 568 C C . ASP A 1 76 ? -22.688 11.711 0.953 1 81.56 76 ASP A C 1
ATOM 570 O O . ASP A 1 76 ? -22.906 10.93 1.882 1 81.56 76 ASP A O 1
ATOM 574 N N . ARG A 1 77 ? -22.188 12.961 1.16 1 89.62 77 ARG A N 1
ATOM 575 C CA . ARG A 1 77 ? -21.797 13.438 2.48 1 89.62 77 ARG A CA 1
ATOM 576 C C . ARG A 1 77 ? -22.172 14.898 2.668 1 89.62 77 ARG A C 1
ATOM 578 O O . ARG A 1 77 ? -21.297 15.758 2.787 1 89.62 77 ARG A O 1
ATOM 585 N N . PRO A 1 78 ? -23.391 15.211 2.832 1 92.5 78 PRO A N 1
ATOM 586 C CA . PRO A 1 78 ? -23.891 16.594 2.82 1 92.5 78 PRO A CA 1
ATOM 587 C C . PRO A 1 78 ? -23.438 17.391 4.039 1 92.5 78 PRO A C 1
ATOM 589 O O . PRO A 1 78 ? -23.547 18.609 4.047 1 92.5 78 PRO A O 1
ATOM 592 N N . LYS A 1 79 ? -22.984 16.75 5.098 1 94 79 LYS A N 1
ATOM 593 C CA . LYS A 1 79 ? -22.609 17.453 6.328 1 94 79 LYS A CA 1
ATOM 594 C C . LYS A 1 79 ? -21.094 17.531 6.484 1 94 79 LYS A C 1
ATOM 596 O O . LYS A 1 79 ? -20.594 17.859 7.562 1 94 79 LYS A O 1
ATOM 601 N N . GLU A 1 80 ? -20.422 17.188 5.457 1 95.62 80 GLU A N 1
ATOM 602 C CA . GLU A 1 80 ? -18.969 17.156 5.543 1 95.62 80 GLU A CA 1
ATOM 603 C C . GLU A 1 80 ? -18.328 18.078 4.5 1 95.62 80 GLU A C 1
ATOM 605 O O . GLU A 1 80 ? -18.812 18.156 3.367 1 95.62 80 GLU A O 1
ATOM 610 N N . GLY A 1 81 ? -17.312 18.828 4.965 1 97.12 81 GLY A N 1
ATOM 611 C CA . GLY A 1 81 ? -16.5 19.547 4.004 1 97.12 81 GLY A CA 1
ATOM 612 C C . GLY A 1 81 ? -15.648 18.641 3.131 1 97.12 81 GLY A C 1
ATOM 613 O O . GLY A 1 81 ? -15.75 17.422 3.217 1 97.12 81 GLY A O 1
ATOM 614 N N . VAL A 1 82 ? -14.914 19.297 2.26 1 96.31 82 VAL A N 1
ATOM 615 C CA . VAL A 1 82 ? -14.133 18.531 1.291 1 96.31 82 VAL A CA 1
ATOM 616 C C . VAL A 1 82 ? -12.648 18.875 1.435 1 96.31 82 VAL A C 1
ATOM 618 O O . VAL A 1 82 ? -12.297 20.047 1.62 1 96.31 82 VAL A O 1
ATOM 621 N N . LEU A 1 83 ? -11.812 17.906 1.471 1 96.75 83 LEU A N 1
ATOM 622 C CA . LEU A 1 83 ? -10.367 18.078 1.421 1 96.75 83 LEU A CA 1
ATOM 623 C C . LEU A 1 83 ? -9.797 17.578 0.095 1 96.75 83 LEU A C 1
ATOM 625 O O . LEU A 1 83 ? -10.008 16.422 -0.278 1 96.75 83 LEU A O 1
ATOM 629 N N . VAL A 1 84 ? -9.117 18.453 -0.619 1 96.31 84 VAL A N 1
ATOM 630 C CA . VAL A 1 84 ? -8.555 18.109 -1.924 1 96.31 84 VAL A CA 1
ATOM 631 C C . VAL A 1 84 ? -7.035 18.234 -1.882 1 96.31 84 VAL A C 1
ATOM 633 O O . VAL A 1 84 ? -6.496 19.25 -1.419 1 96.31 84 VAL A O 1
ATOM 636 N N . ILE A 1 85 ? -6.371 17.219 -2.326 1 96.38 85 ILE A N 1
ATOM 637 C CA . ILE A 1 85 ? -4.914 17.219 -2.414 1 96.38 85 ILE A CA 1
ATOM 638 C C . ILE A 1 85 ? -4.488 17.312 -3.877 1 96.38 85 ILE A C 1
ATOM 640 O O . ILE A 1 85 ? -4.941 16.516 -4.715 1 96.38 85 ILE A O 1
ATOM 644 N N . GLN A 1 86 ? -3.67 18.234 -4.156 1 93.38 86 GLN A N 1
ATOM 645 C CA . GLN A 1 86 ? -3.141 18.406 -5.504 1 93.38 86 GLN A CA 1
ATOM 646 C C . GLN A 1 86 ? -1.621 18.562 -5.484 1 93.38 86 GLN A C 1
ATOM 648 O O . GLN A 1 86 ? -1.056 19.109 -4.535 1 93.38 86 GLN A O 1
ATOM 653 N N . SER A 1 87 ? -1.032 18 -6.488 1 91 87 SER A N 1
ATOM 654 C CA . SER A 1 87 ? 0.417 18.141 -6.598 1 91 87 SER A CA 1
ATOM 655 C C . SER A 1 87 ? 0.815 18.781 -7.926 1 91 87 SER A C 1
ATOM 657 O O . SER A 1 87 ? 0.128 18.609 -8.93 1 91 87 SER A O 1
ATOM 659 N N . GLU A 1 88 ? 1.727 19.609 -7.895 1 84.38 88 GLU A N 1
ATOM 660 C CA . GLU A 1 88 ? 2.377 20.219 -9.055 1 84.38 88 GLU A CA 1
ATOM 661 C C . GLU A 1 88 ? 3.883 19.969 -9.031 1 84.38 88 GLU A C 1
ATOM 663 O O . GLU A 1 88 ? 4.57 20.375 -8.094 1 84.38 88 GLU A O 1
ATOM 668 N N . ILE A 1 89 ? 4.207 19.219 -10.008 1 74.94 89 ILE A N 1
ATOM 669 C CA . ILE A 1 89 ? 5.633 18.922 -10.039 1 74.94 89 ILE A CA 1
ATOM 670 C C . ILE A 1 89 ? 6.312 19.75 -11.117 1 74.94 89 ILE A C 1
ATOM 672 O O . ILE A 1 89 ? 5.875 19.766 -12.273 1 74.94 89 ILE A O 1
ATOM 676 N N . ASN A 1 90 ? 7.223 20.547 -10.633 1 69.12 90 ASN A N 1
ATOM 677 C CA . ASN A 1 90 ? 8.039 21.297 -11.586 1 69.12 90 ASN A CA 1
ATOM 678 C C . ASN A 1 90 ? 8.875 20.359 -12.461 1 69.12 90 ASN A C 1
ATOM 680 O O . ASN A 1 90 ? 9.43 19.375 -11.961 1 69.12 90 ASN A O 1
ATOM 684 N N . PRO A 1 91 ? 8.82 20.516 -13.664 1 61.75 91 PRO A N 1
ATOM 685 C CA . PRO A 1 91 ? 9.57 19.641 -14.57 1 61.75 91 PRO A CA 1
ATOM 686 C C . PRO A 1 91 ? 11.039 19.5 -14.172 1 61.75 91 PRO A C 1
ATOM 688 O O . PRO A 1 91 ? 11.656 18.469 -14.406 1 61.75 91 PRO A O 1
ATOM 691 N N . ILE A 1 92 ? 11.547 20.547 -13.57 1 53.5 92 ILE A N 1
ATOM 692 C CA . ILE A 1 92 ? 12.969 20.547 -13.234 1 53.5 92 ILE A CA 1
ATOM 693 C C . ILE A 1 92 ? 13.188 19.828 -11.906 1 53.5 92 ILE A C 1
ATOM 695 O O . ILE A 1 92 ? 14.32 19.547 -11.523 1 53.5 92 ILE A O 1
ATOM 699 N N . ALA A 1 93 ? 12.211 19.344 -11.305 1 64.19 93 ALA A N 1
ATOM 700 C CA . ALA A 1 93 ? 12.297 18.828 -9.945 1 64.19 93 ALA A CA 1
ATOM 701 C C . ALA A 1 93 ? 12.961 17.453 -9.93 1 64.19 93 ALA A C 1
ATOM 703 O O . ALA A 1 93 ? 13.523 17.031 -8.914 1 64.19 93 ALA A O 1
ATOM 704 N N . GLY A 1 94 ? 12.828 16.797 -11.008 1 53.66 94 GLY A N 1
ATOM 705 C CA . GLY A 1 94 ? 13.406 15.461 -11.133 1 53.66 94 GLY A CA 1
ATOM 706 C C . GLY A 1 94 ? 13.266 14.891 -12.531 1 53.66 94 GLY A C 1
ATOM 707 O O . GLY A 1 94 ? 12.375 15.281 -13.289 1 53.66 94 GLY A O 1
ATOM 708 N N . GLN A 1 95 ? 14.18 14.156 -12.891 1 48.47 95 GLN A N 1
ATOM 709 C CA . GLN A 1 95 ? 14.266 13.578 -14.227 1 48.47 95 GLN A CA 1
ATOM 710 C C . GLN A 1 95 ? 13.016 12.758 -14.547 1 48.47 95 GLN A C 1
ATOM 712 O O . GLN A 1 95 ? 12.664 12.594 -15.719 1 48.47 95 GLN A O 1
ATOM 717 N N . GLU A 1 96 ? 12.336 12.297 -13.5 1 52.84 96 GLU A N 1
ATOM 718 C CA . GLU A 1 96 ? 11.219 11.383 -13.711 1 52.84 96 GLU A CA 1
ATOM 719 C C . GLU A 1 96 ? 9.945 12.148 -14.078 1 52.84 96 GLU A C 1
ATOM 721 O O . GLU A 1 96 ? 8.953 11.547 -14.5 1 52.84 96 GLU A O 1
ATOM 726 N N . TYR A 1 97 ? 10 13.438 -14.164 1 52.44 97 TYR A N 1
ATOM 727 C CA . TYR A 1 97 ? 8.781 14.219 -14.352 1 52.44 97 TYR A CA 1
ATOM 728 C C . TYR A 1 97 ? 8.781 14.914 -15.703 1 52.44 97 TYR A C 1
ATOM 730 O O . TYR A 1 97 ? 9.805 15.469 -16.125 1 52.44 97 TYR A O 1
ATOM 738 N N . GLU A 1 98 ? 7.832 14.586 -16.594 1 54.75 98 GLU A N 1
ATOM 739 C CA . GLU A 1 98 ? 7.738 15.203 -17.922 1 54.75 98 GLU A CA 1
ATOM 740 C C . GLU A 1 98 ? 6.812 16.422 -17.906 1 54.75 98 GLU A C 1
ATOM 742 O O . GLU A 1 98 ? 5.875 16.469 -17.109 1 54.75 98 GLU A O 1
ATOM 747 N N . VAL A 1 99 ? 7.211 17.469 -18.75 1 53.16 99 VAL A N 1
ATOM 748 C CA . VAL A 1 99 ? 6.414 18.688 -18.906 1 53.16 99 VAL A CA 1
ATOM 749 C C . VAL A 1 99 ? 5.133 18.375 -19.672 1 53.16 99 VAL A C 1
ATOM 751 O O . VAL A 1 99 ? 5.16 17.656 -20.672 1 53.16 99 VAL A O 1
ATOM 754 N N . GLY A 1 100 ? 3.941 18.875 -19.25 1 53.16 100 GLY A N 1
ATOM 755 C CA . GLY A 1 100 ? 2.654 18.797 -19.922 1 53.16 100 GLY A CA 1
ATOM 756 C C . GLY A 1 100 ? 1.733 17.75 -19.312 1 53.16 100 GLY A C 1
ATOM 757 O O . GLY A 1 100 ? 1.274 17.906 -18.172 1 53.16 100 GLY A O 1
ATOM 758 N N . ARG A 1 101 ? 1.711 16.609 -19.953 1 53.47 101 ARG A N 1
ATOM 759 C CA . ARG A 1 101 ? 0.826 15.539 -19.484 1 53.47 101 ARG A CA 1
ATOM 760 C C . ARG A 1 101 ? 1.346 14.914 -18.203 1 53.47 101 ARG A C 1
ATOM 762 O O . ARG A 1 101 ? 2.555 14.727 -18.031 1 53.47 101 ARG A O 1
ATOM 769 N N . GLN A 1 102 ? 0.438 14.836 -17.297 1 60.38 102 GLN A N 1
ATOM 770 C CA . GLN A 1 102 ? 0.804 14.211 -16.031 1 60.38 102 GLN A CA 1
ATOM 771 C C . GLN A 1 102 ? 1.483 12.867 -16.266 1 60.38 102 GLN A C 1
ATOM 773 O O . GLN A 1 102 ? 0.92 11.984 -16.906 1 60.38 102 GLN A O 1
ATOM 778 N N . SER A 1 103 ? 2.727 12.844 -15.828 1 68.88 103 SER A N 1
ATOM 779 C CA . SER A 1 103 ? 3.49 11.609 -15.938 1 68.88 103 SER A CA 1
ATOM 780 C C . SER A 1 103 ? 2.941 10.539 -15 1 68.88 103 SER A C 1
ATOM 782 O O . SER A 1 103 ? 2.197 10.844 -14.07 1 68.88 103 SER A O 1
ATOM 784 N N . ALA A 1 104 ? 3.059 9.328 -15.297 1 70.69 104 ALA A N 1
ATOM 785 C CA . ALA A 1 104 ? 2.672 8.203 -14.453 1 70.69 104 ALA A CA 1
ATOM 786 C C . ALA A 1 104 ? 3.234 8.359 -13.039 1 70.69 104 ALA A C 1
ATOM 788 O O . ALA A 1 104 ? 2.551 8.062 -12.055 1 70.69 104 ALA A O 1
ATOM 789 N N . ALA A 1 105 ? 4.41 8.922 -12.953 1 75.38 105 ALA A N 1
ATOM 790 C CA . ALA A 1 105 ? 5.055 9.117 -11.656 1 75.38 105 ALA A CA 1
ATOM 791 C C . ALA A 1 105 ? 4.324 10.172 -10.836 1 75.38 105 ALA A C 1
ATOM 793 O O . ALA A 1 105 ? 4.203 10.039 -9.609 1 75.38 105 ALA A O 1
ATOM 794 N N . GLU A 1 106 ? 3.797 11.109 -11.539 1 79.75 106 GLU A N 1
ATOM 795 C CA . GLU A 1 106 ? 3.068 12.172 -10.852 1 79.75 106 GLU A CA 1
ATOM 796 C C . GLU A 1 106 ? 1.741 11.664 -10.297 1 79.75 106 GLU A C 1
ATOM 798 O O . GLU A 1 106 ? 1.343 12.023 -9.188 1 79.75 106 GLU A O 1
ATOM 803 N N . ILE A 1 107 ? 1.191 10.938 -11.094 1 80 107 ILE A N 1
ATOM 804 C CA . ILE A 1 107 ? -0.09 10.375 -10.68 1 80 107 ILE A CA 1
ATOM 805 C C . ILE A 1 107 ? 0.103 9.5 -9.445 1 80 107 ILE A C 1
ATOM 807 O O . ILE A 1 107 ? -0.647 9.617 -8.469 1 80 107 ILE A O 1
ATOM 811 N N . VAL A 1 108 ? 1.105 8.711 -9.469 1 82.25 108 VAL A N 1
ATOM 812 C CA . VAL A 1 108 ? 1.407 7.82 -8.352 1 82.25 108 VAL A CA 1
ATOM 813 C C . VAL A 1 108 ? 1.736 8.648 -7.109 1 82.25 108 VAL A C 1
ATOM 815 O O . VAL A 1 108 ? 1.284 8.336 -6.008 1 82.25 108 VAL A O 1
ATOM 818 N N . PHE A 1 109 ? 2.447 9.648 -7.367 1 88.69 109 PHE A N 1
ATOM 819 C CA . PHE A 1 109 ? 2.826 10.516 -6.262 1 88.69 109 PHE A CA 1
ATOM 820 C C . PHE A 1 109 ? 1.596 11.164 -5.637 1 88.69 109 PHE A C 1
ATOM 822 O O . PHE A 1 109 ? 1.445 11.164 -4.41 1 88.69 109 PHE A O 1
ATOM 829 N N . GLU A 1 110 ? 0.768 11.664 -6.406 1 89.25 110 GLU A N 1
ATOM 830 C CA . GLU A 1 110 ? -0.448 12.312 -5.922 1 89.25 110 GLU A CA 1
ATOM 831 C C . GLU A 1 110 ? -1.327 11.328 -5.152 1 89.25 110 GLU A C 1
ATOM 833 O O . GLU A 1 110 ? -1.913 11.68 -4.129 1 89.25 110 GLU A O 1
ATOM 838 N N . GLN A 1 111 ? -1.373 10.195 -5.621 1 87.62 111 GLN A N 1
ATOM 839 C CA . GLN A 1 111 ? -2.154 9.164 -4.949 1 87.62 111 GLN A CA 1
ATOM 840 C C . GLN A 1 111 ? -1.565 8.828 -3.578 1 87.62 111 GLN A C 1
ATOM 842 O O . GLN A 1 111 ? -2.305 8.625 -2.613 1 87.62 111 GLN A O 1
ATOM 847 N N . ARG A 1 112 ? -0.276 8.758 -3.561 1 90.56 112 ARG A N 1
ATOM 848 C CA . ARG A 1 112 ? 0.393 8.477 -2.295 1 90.56 112 ARG A CA 1
ATOM 849 C C . ARG A 1 112 ? 0.182 9.617 -1.3 1 90.56 112 ARG A C 1
ATOM 851 O O . ARG A 1 112 ? -0.014 9.375 -0.106 1 90.56 112 ARG A O 1
ATOM 858 N N . LEU A 1 113 ? 0.203 10.805 -1.799 1 94.19 113 LEU A N 1
ATOM 859 C CA . LEU A 1 113 ? -0.057 11.969 -0.958 1 94.19 113 LEU A CA 1
ATOM 860 C C . LEU A 1 113 ? -1.484 11.945 -0.423 1 94.19 113 LEU A C 1
ATOM 862 O O . LEU A 1 113 ? -1.711 12.188 0.765 1 94.19 113 LEU A O 1
ATOM 866 N N . ASP A 1 114 ? -2.324 11.664 -1.311 1 93.75 114 ASP A N 1
ATOM 867 C CA . ASP A 1 114 ? -3.732 11.57 -0.937 1 93.75 114 ASP A CA 1
ATOM 868 C C . ASP A 1 114 ? -3.943 10.523 0.158 1 93.75 114 ASP A C 1
ATOM 870 O O . ASP A 1 114 ? -4.648 10.781 1.136 1 93.75 114 ASP A O 1
ATOM 874 N N . LYS A 1 115 ? -3.322 9.453 -0.012 1 91.25 115 LYS A N 1
ATOM 875 C CA . LYS A 1 115 ? -3.418 8.367 0.964 1 91.25 115 LYS A CA 1
ATOM 876 C C . LYS A 1 115 ? -2.838 8.789 2.311 1 91.25 115 LYS A C 1
ATOM 878 O O . LYS A 1 115 ? -3.379 8.438 3.363 1 91.25 115 LYS A O 1
ATOM 883 N N . ALA A 1 116 ? -1.825 9.555 2.289 1 95 116 ALA A N 1
ATOM 884 C CA . ALA A 1 116 ? -1.081 9.883 3.5 1 95 116 ALA A CA 1
ATOM 885 C C . ALA A 1 116 ? -1.744 11.031 4.254 1 95 116 ALA A C 1
ATOM 887 O O . ALA A 1 116 ? -1.489 11.234 5.441 1 95 116 ALA A O 1
ATOM 888 N N . ILE A 1 117 ? -2.594 11.805 3.555 1 95.56 117 ILE A N 1
ATOM 889 C CA . ILE A 1 117 ? -3.137 13.008 4.176 1 95.56 117 ILE A CA 1
ATOM 890 C C . ILE A 1 117 ? -4.66 12.906 4.258 1 95.56 117 ILE A C 1
ATOM 892 O O . ILE A 1 117 ? -5.215 12.68 5.332 1 95.56 117 ILE A O 1
ATOM 896 N N . ARG A 1 118 ? -5.266 12.844 3.119 1 93.94 118 ARG A N 1
ATOM 897 C CA . ARG A 1 118 ? -6.723 12.898 3.074 1 93.94 118 ARG A CA 1
ATOM 898 C C . ARG A 1 118 ? -7.336 11.633 3.66 1 93.94 118 ARG A C 1
ATOM 900 O O . ARG A 1 118 ? -8.242 11.703 4.488 1 93.94 118 ARG A O 1
ATOM 907 N N . ARG A 1 119 ? -6.832 10.516 3.289 1 89.81 119 ARG A N 1
ATOM 908 C CA . ARG A 1 119 ? -7.469 9.25 3.646 1 89.81 119 ARG A CA 1
ATOM 909 C C . ARG A 1 119 ? -7.207 8.906 5.109 1 89.81 119 ARG A C 1
ATOM 911 O O . ARG A 1 119 ? -7.871 8.023 5.668 1 89.81 119 ARG A O 1
ATOM 918 N N . THR A 1 120 ? -6.258 9.547 5.672 1 90.5 120 THR A N 1
ATOM 919 C CA . THR A 1 120 ? -6 9.297 7.086 1 90.5 120 THR A CA 1
ATOM 920 C C . THR A 1 120 ? -7.016 10.031 7.957 1 90.5 120 THR A C 1
ATOM 922 O O . THR A 1 120 ? -7.051 9.844 9.172 1 90.5 120 THR A O 1
ATOM 925 N N . GLU A 1 121 ? -7.812 10.906 7.387 1 89.38 121 GLU A N 1
ATOM 926 C CA . GLU A 1 121 ? -8.852 11.672 8.07 1 89.38 121 GLU A CA 1
ATOM 927 C C . GLU A 1 121 ? -8.258 12.562 9.156 1 89.38 121 GLU A C 1
ATOM 929 O O . GLU A 1 121 ? -8.789 12.641 10.266 1 89.38 121 GLU A O 1
ATOM 934 N N . CYS A 1 122 ? -7.133 13.18 8.742 1 93.56 122 CYS A N 1
ATOM 935 C CA . CYS A 1 122 ? -6.453 14.016 9.727 1 93.56 122 CYS A CA 1
ATOM 936 C C . CYS A 1 122 ? -7.188 15.328 9.938 1 93.56 122 CYS A C 1
ATOM 938 O O . CYS A 1 122 ? -7.082 15.945 10.992 1 93.56 122 CYS A O 1
ATOM 940 N N . VAL A 1 123 ? -7.996 15.805 8.961 1 96.06 123 VAL A N 1
ATOM 941 C CA . VAL A 1 123 ? -8.805 17.016 9.078 1 96.06 123 VAL A CA 1
ATOM 942 C C . VAL A 1 123 ? -10.242 16.641 9.43 1 96.06 123 VAL A C 1
ATOM 944 O O . VAL A 1 123 ? -10.812 15.719 8.844 1 96.06 123 VAL A O 1
ATOM 947 N N . ASP A 1 124 ? -10.773 17.328 10.391 1 95.5 124 ASP A N 1
ATOM 948 C CA . ASP A 1 124 ? -12.172 17.125 10.742 1 95.5 124 ASP A CA 1
ATOM 949 C C . ASP A 1 124 ? -13.094 17.734 9.688 1 95.5 124 ASP A C 1
ATOM 951 O O . ASP A 1 124 ? -13.43 18.922 9.75 1 95.5 124 ASP A O 1
ATOM 955 N N . ARG A 1 125 ? -13.641 16.969 8.914 1 95.12 125 ARG A N 1
ATOM 956 C CA . ARG A 1 125 ? -14.43 17.438 7.781 1 95.12 125 ARG A CA 1
ATOM 957 C C . ARG A 1 125 ? -15.805 17.922 8.234 1 95.12 125 ARG A C 1
ATOM 959 O O . ARG A 1 125 ? -16.438 18.734 7.562 1 95.12 125 ARG A O 1
ATOM 966 N N . GLU A 1 126 ? -16.297 17.391 9.297 1 94.75 126 GLU A N 1
ATOM 967 C CA . GLU A 1 126 ? -17.578 17.844 9.828 1 94.75 126 GLU A CA 1
ATOM 968 C C . GLU A 1 126 ? -17.5 19.281 10.305 1 94.75 126 GLU A C 1
ATOM 970 O O . GLU A 1 126 ? -18.469 20.047 10.195 1 94.75 126 GLU A O 1
ATOM 975 N N . ALA A 1 127 ? -16.375 19.625 10.805 1 96 127 ALA A N 1
ATOM 976 C CA . ALA A 1 127 ? -16.156 20.984 11.289 1 96 127 ALA A CA 1
ATOM 977 C C . ALA A 1 127 ? -16.125 21.984 10.133 1 96 127 ALA A C 1
ATOM 979 O O . ALA A 1 127 ? -16.203 23.203 10.352 1 96 127 ALA A O 1
ATOM 980 N N . LEU A 1 128 ? -16.094 21.484 8.883 1 97 128 LEU A N 1
ATOM 981 C CA . LEU A 1 128 ? -16.031 22.344 7.699 1 97 128 LEU A CA 1
ATOM 982 C C . LEU A 1 128 ? -17.438 22.625 7.156 1 97 128 LEU A C 1
ATOM 984 O O . LEU A 1 128 ? -17.578 23.344 6.172 1 97 128 LEU A O 1
ATOM 988 N N . CYS A 1 129 ? -18.406 22.078 7.852 1 97.06 129 CYS A N 1
ATOM 989 C CA . CYS A 1 129 ? -19.781 22.281 7.426 1 97.06 129 CYS A CA 1
ATOM 990 C C . CYS A 1 129 ? -20.312 23.609 7.953 1 97.06 129 CYS A C 1
ATOM 992 O O . CYS A 1 129 ? -20.266 23.875 9.156 1 97.06 129 CYS A O 1
ATOM 994 N N . VAL A 1 130 ? -20.844 24.438 7.117 1 96.25 130 VAL A N 1
ATOM 995 C CA . VAL A 1 130 ? -21.406 25.719 7.508 1 96.25 130 VAL A CA 1
ATOM 996 C C . VAL A 1 130 ? -22.938 25.641 7.496 1 96.25 130 VAL A C 1
ATOM 998 O O . VAL A 1 130 ? -23.578 25.938 8.5 1 96.25 130 VAL A O 1
ATOM 1001 N N . ILE A 1 131 ? -23.516 25.281 6.387 1 95.69 131 ILE A N 1
ATOM 1002 C CA . ILE A 1 131 ? -24.922 24.969 6.25 1 95.69 131 ILE A CA 1
ATOM 1003 C C . ILE A 1 131 ? -25.094 23.562 5.691 1 95.69 131 ILE A C 1
ATOM 1005 O O . ILE A 1 131 ? -24.797 23.312 4.523 1 95.69 131 ILE A O 1
ATOM 1009 N N . ALA A 1 132 ? -25.641 22.688 6.531 1 93.31 132 ALA A N 1
ATOM 1010 C CA . ALA A 1 132 ? -25.781 21.281 6.148 1 93.31 132 ALA A CA 1
ATOM 1011 C C . ALA A 1 132 ? -26.5 21.156 4.812 1 93.31 132 ALA A C 1
ATOM 1013 O O . ALA A 1 132 ? -27.547 21.766 4.602 1 93.31 132 ALA A O 1
ATOM 1014 N N . GLY A 1 133 ? -25.859 20.406 3.934 1 94.06 133 GLY A N 1
ATOM 1015 C CA . GLY A 1 133 ? -26.453 20.094 2.643 1 94.06 133 GLY A CA 1
ATOM 1016 C C . GLY A 1 133 ? -26.297 21.219 1.634 1 94.06 133 GLY A C 1
ATOM 1017 O O . GLY A 1 133 ? -26.609 21.047 0.454 1 94.06 133 GLY A O 1
ATOM 1018 N N . LYS A 1 134 ? -25.828 22.391 2.064 1 94.69 134 LYS A N 1
ATOM 1019 C CA . LYS A 1 134 ? -25.828 23.547 1.165 1 94.69 134 LYS A CA 1
ATOM 1020 C C . LYS A 1 134 ? -24.438 24.125 1.021 1 94.69 134 LYS A C 1
ATOM 1022 O O . LYS A 1 134 ? -23.938 24.312 -0.095 1 94.69 134 LYS A O 1
ATOM 1027 N N . LYS A 1 135 ? -23.828 24.531 2.172 1 96.56 135 LYS A N 1
ATOM 1028 C CA . LYS A 1 135 ? -22.547 25.219 2.115 1 96.56 135 LYS A CA 1
ATOM 1029 C C . LYS A 1 135 ? -21.531 24.562 3.055 1 96.56 135 LYS A C 1
ATOM 1031 O O . LYS A 1 135 ? -21.75 24.531 4.27 1 96.56 135 LYS A O 1
ATOM 1036 N N . VAL A 1 136 ? -20.453 24.109 2.471 1 97.44 136 VAL A N 1
ATOM 1037 C CA . VAL A 1 136 ? -19.359 23.562 3.254 1 97.44 136 VAL A CA 1
ATOM 1038 C C . VAL A 1 136 ? -18.031 24.109 2.729 1 97.44 136 VAL A C 1
ATOM 1040 O O . VAL A 1 136 ? -17.938 24.562 1.582 1 97.44 136 VAL A O 1
ATOM 1043 N N . TRP A 1 137 ? -17.016 24.141 3.576 1 97.62 137 TRP A N 1
ATOM 1044 C CA . TRP A 1 137 ? -15.68 24.531 3.131 1 97.62 137 TRP A CA 1
ATOM 1045 C C . TRP A 1 137 ? -15.023 23.422 2.324 1 97.62 137 TRP A C 1
ATOM 1047 O O . TRP A 1 137 ? -15.078 22.25 2.713 1 97.62 137 TRP A O 1
ATOM 1057 N N . THR A 1 138 ? -14.508 23.766 1.157 1 97.75 138 THR A N 1
ATOM 1058 C CA . THR A 1 138 ? -13.555 22.938 0.44 1 97.75 138 THR A CA 1
ATOM 1059 C C . THR A 1 138 ? -12.125 23.406 0.695 1 97.75 138 THR A C 1
ATOM 1061 O O . THR A 1 138 ? -11.742 24.5 0.271 1 97.75 138 THR A O 1
ATOM 1064 N N . VAL A 1 139 ? -11.383 22.609 1.409 1 97.94 139 VAL A N 1
ATOM 1065 C CA . VAL A 1 139 ? -9.992 22.922 1.706 1 97.94 139 VAL A CA 1
ATOM 1066 C C . VAL A 1 139 ? -9.078 22.25 0.687 1 97.94 139 VAL A C 1
ATOM 1068 O O . VAL A 1 139 ? -9.18 21.031 0.467 1 97.94 139 VAL A O 1
ATOM 1071 N N . ARG A 1 140 ? -8.25 23.031 0.07 1 97.88 140 ARG A N 1
ATOM 1072 C CA . ARG A 1 140 ? -7.352 22.516 -0.955 1 97.88 140 ARG A CA 1
ATOM 1073 C C . ARG A 1 140 ? -5.895 22.641 -0.528 1 97.88 140 ARG A C 1
ATOM 1075 O O . ARG A 1 140 ? -5.461 23.719 -0.119 1 97.88 140 ARG A O 1
ATOM 1082 N N . VAL A 1 141 ? -5.191 21.562 -0.576 1 98.06 141 VAL A N 1
ATOM 1083 C CA . VAL A 1 141 ? -3.75 21.562 -0.345 1 98.06 141 VAL A CA 1
ATOM 1084 C C . VAL A 1 141 ? -3.014 21.375 -1.668 1 98.06 141 VAL A C 1
ATOM 1086 O O . VAL A 1 141 ? -3.168 20.344 -2.326 1 98.06 141 VAL A O 1
ATOM 1089 N N . THR A 1 142 ? -2.277 22.359 -2.096 1 96.81 142 THR A N 1
ATOM 1090 C CA . THR A 1 142 ? -1.45 22.266 -3.295 1 96.81 142 THR A CA 1
ATOM 1091 C C . THR A 1 142 ? 0.02 22.109 -2.926 1 96.81 142 THR A C 1
ATOM 1093 O O . THR A 1 142 ? 0.595 22.953 -2.238 1 96.81 142 THR A O 1
ATOM 1096 N N . VAL A 1 143 ? 0.597 21.016 -3.412 1 97.12 143 VAL A N 1
ATOM 1097 C CA . VAL A 1 143 ? 1.991 20.719 -3.1 1 97.12 143 VAL A CA 1
ATOM 1098 C C . VAL A 1 143 ? 2.863 20.969 -4.328 1 97.12 143 VAL A C 1
ATOM 1100 O O . VAL A 1 143 ? 2.607 20.422 -5.402 1 97.12 143 VAL A O 1
ATOM 1103 N N . HIS A 1 144 ? 3.881 21.781 -4.148 1 94.75 144 HIS A N 1
ATOM 1104 C CA . HIS A 1 144 ? 4.875 22.047 -5.184 1 94.75 144 HIS A CA 1
ATOM 1105 C C . HIS A 1 144 ? 6.203 21.375 -4.859 1 94.75 144 HIS A C 1
ATOM 1107 O O . HIS A 1 144 ? 6.84 21.688 -3.854 1 94.75 144 HIS A O 1
ATOM 1113 N N . VAL A 1 145 ? 6.582 20.5 -5.766 1 94.56 145 VAL A N 1
ATOM 1114 C CA . VAL A 1 145 ? 7.875 19.844 -5.586 1 94.56 145 VAL A CA 1
ATOM 1115 C C . VAL A 1 145 ? 8.969 20.672 -6.25 1 94.56 145 VAL A C 1
ATOM 1117 O O . VAL A 1 145 ? 8.977 20.844 -7.469 1 94.56 145 VAL A O 1
ATOM 1120 N N . LEU A 1 146 ? 9.852 21.172 -5.484 1 93.62 146 LEU A N 1
ATOM 1121 C CA . LEU A 1 146 ? 10.914 22.031 -5.992 1 93.62 146 LEU A CA 1
ATOM 1122 C C . LEU A 1 146 ? 12.148 21.219 -6.363 1 93.62 146 LEU A C 1
ATOM 1124 O O . LEU A 1 146 ? 12.812 21.516 -7.359 1 93.62 146 LEU A O 1
ATOM 1128 N N . ALA A 1 147 ? 12.508 20.25 -5.57 1 93.75 147 ALA A N 1
ATOM 1129 C CA . ALA A 1 147 ? 13.656 19.375 -5.766 1 93.75 147 ALA A CA 1
ATOM 1130 C C . ALA A 1 147 ? 13.391 17.984 -5.176 1 93.75 147 ALA A C 1
ATOM 1132 O O . ALA A 1 147 ? 12.859 17.875 -4.07 1 93.75 147 ALA A O 1
ATOM 1133 N N . ASP A 1 148 ? 13.766 16.984 -5.941 1 92.75 148 ASP A N 1
ATOM 1134 C CA . ASP A 1 148 ? 13.562 15.609 -5.512 1 92.75 148 ASP A CA 1
ATOM 1135 C C . ASP A 1 148 ? 14.859 14.805 -5.609 1 92.75 148 ASP A C 1
ATOM 1137 O O . ASP A 1 148 ? 15.227 14.344 -6.688 1 92.75 148 ASP A O 1
ATOM 1141 N N . THR A 1 149 ? 15.445 14.633 -4.477 1 94 149 THR A N 1
ATOM 1142 C CA . THR A 1 149 ? 16.641 13.797 -4.418 1 94 149 THR A CA 1
ATOM 1143 C C . THR A 1 149 ? 16.391 12.547 -3.578 1 94 149 THR A C 1
ATOM 1145 O O . THR A 1 149 ? 17.297 12.016 -2.947 1 94 149 THR A O 1
ATOM 1148 N N . GLY A 1 150 ? 15.133 12.234 -3.422 1 94.75 150 GLY A N 1
ATOM 1149 C CA . GLY A 1 150 ? 14.719 11.07 -2.652 1 94.75 150 GLY A CA 1
ATOM 1150 C C . GLY A 1 150 ? 13.797 11.414 -1.501 1 94.75 150 GLY A C 1
ATOM 1151 O O . GLY A 1 150 ? 13.789 12.547 -1.018 1 94.75 150 GLY A O 1
ATOM 1152 N N . SER A 1 151 ? 12.945 10.477 -1.11 1 96.38 151 SER A N 1
ATOM 1153 C CA . SER A 1 151 ? 12.008 10.602 0.004 1 96.38 151 SER A CA 1
ATOM 1154 C C . SER A 1 151 ? 11.117 11.828 -0.152 1 96.38 151 SER A C 1
ATOM 1156 O O . SER A 1 151 ? 10.859 12.539 0.82 1 96.38 151 SER A O 1
ATOM 1158 N N . ILE A 1 152 ? 10.688 12.078 -1.343 1 95.88 152 ILE A N 1
ATOM 1159 C CA . ILE A 1 152 ? 9.906 13.281 -1.624 1 95.88 152 ILE A CA 1
ATOM 1160 C C . ILE A 1 152 ? 8.555 13.195 -0.92 1 95.88 152 ILE A C 1
ATOM 1162 O O . ILE A 1 152 ? 8.008 14.211 -0.495 1 95.88 152 ILE A O 1
ATOM 1166 N N . LEU A 1 153 ? 8.07 12 -0.745 1 96.88 153 LEU A N 1
ATOM 1167 C CA . LEU A 1 153 ? 6.793 11.836 -0.066 1 96.88 153 LEU A CA 1
ATOM 1168 C C . LEU A 1 153 ? 6.867 12.359 1.366 1 96.88 153 LEU A C 1
ATOM 1170 O O . LEU A 1 153 ? 5.977 13.086 1.817 1 96.88 153 LEU A O 1
ATOM 1174 N N . ASP A 1 154 ? 7.918 11.969 2.051 1 98.25 154 ASP A N 1
ATOM 1175 C CA . ASP A 1 154 ? 8.102 12.391 3.436 1 98.25 154 ASP A CA 1
ATOM 1176 C C . ASP A 1 154 ? 8.148 13.914 3.545 1 98.25 154 ASP A C 1
ATOM 1178 O O . ASP A 1 154 ? 7.492 14.5 4.406 1 98.25 154 ASP A O 1
ATOM 1182 N N . CYS A 1 155 ? 8.867 14.477 2.662 1 98.12 155 CYS A N 1
ATOM 1183 C CA . CYS A 1 155 ? 9.008 15.93 2.623 1 98.12 155 CYS A CA 1
ATOM 1184 C C . CYS A 1 155 ? 7.664 16.594 2.334 1 98.12 155 CYS A C 1
ATOM 1186 O O . CYS A 1 155 ? 7.285 17.562 3.006 1 98.12 155 CYS A O 1
ATOM 1188 N N . ALA A 1 156 ? 6.984 16.094 1.369 1 98 156 ALA A N 1
ATOM 1189 C CA . ALA A 1 156 ? 5.715 16.672 0.919 1 98 156 ALA A CA 1
ATOM 1190 C C . ALA A 1 156 ? 4.641 16.531 1.994 1 98 156 ALA A C 1
ATOM 1192 O O . ALA A 1 156 ? 3.832 17.438 2.191 1 98 156 ALA A O 1
ATOM 1193 N N . VAL A 1 157 ? 4.594 15.398 2.639 1 98.25 157 VAL A N 1
ATOM 1194 C CA . VAL A 1 157 ? 3.613 15.18 3.699 1 98.25 157 VAL A CA 1
ATOM 1195 C C . VAL A 1 157 ? 3.873 16.141 4.852 1 98.25 157 VAL A C 1
ATOM 1197 O O . VAL A 1 157 ? 2.941 16.766 5.375 1 98.25 157 VAL A O 1
ATOM 1200 N N . LEU A 1 158 ? 5.121 16.297 5.242 1 98.38 158 LEU A N 1
ATOM 1201 C CA . LEU A 1 158 ? 5.473 17.234 6.309 1 98.38 158 LEU A CA 1
ATOM 1202 C C . LEU A 1 158 ? 5.082 18.656 5.934 1 98.38 158 LEU A C 1
ATOM 1204 O O . LEU A 1 158 ? 4.527 19.391 6.754 1 98.38 158 LEU A O 1
ATOM 1208 N N . ALA A 1 159 ? 5.352 19.031 4.703 1 98.69 159 ALA A N 1
ATOM 1209 C CA . ALA A 1 159 ? 4.984 20.359 4.23 1 98.69 159 ALA A CA 1
ATOM 1210 C C . ALA A 1 159 ? 3.475 20.562 4.285 1 98.69 159 ALA A C 1
ATOM 1212 O O . ALA A 1 159 ? 3 21.625 4.711 1 98.69 159 ALA A O 1
ATOM 1213 N N . SER A 1 160 ? 2.783 19.578 3.844 1 98.56 160 SER A N 1
ATOM 1214 C CA . SER A 1 160 ? 1.326 19.656 3.809 1 98.56 160 SER A CA 1
ATOM 1215 C C . SER A 1 160 ? 0.747 19.797 5.211 1 98.56 160 SER A C 1
ATOM 1217 O O . SER A 1 160 ? -0.119 20.641 5.449 1 98.56 160 SER A O 1
ATOM 1219 N N . ILE A 1 161 ? 1.221 18.984 6.129 1 98.25 161 ILE A N 1
ATOM 1220 C CA . ILE A 1 161 ? 0.717 19 7.5 1 98.25 161 ILE A CA 1
ATOM 1221 C C . ILE A 1 161 ? 1.078 20.328 8.156 1 98.25 161 ILE A C 1
ATOM 1223 O O . ILE A 1 161 ? 0.252 20.938 8.844 1 98.25 161 ILE A O 1
ATOM 1227 N N . ALA A 1 162 ? 2.307 20.797 7.934 1 98.56 162 ALA A N 1
ATOM 1228 C CA . ALA A 1 162 ? 2.715 22.094 8.461 1 98.56 162 ALA A CA 1
ATOM 1229 C C . ALA A 1 162 ? 1.824 23.219 7.918 1 98.56 162 ALA A C 1
ATOM 1231 O O . ALA A 1 162 ? 1.386 24.094 8.672 1 98.56 162 ALA A O 1
ATOM 1232 N N . ALA A 1 163 ? 1.535 23.156 6.652 1 98.62 163 ALA A N 1
ATOM 1233 C CA . ALA A 1 163 ? 0.707 24.172 6.023 1 98.62 163 ALA A CA 1
ATOM 1234 C C . ALA A 1 163 ? -0.725 24.125 6.551 1 98.62 163 ALA A C 1
ATOM 1236 O O . ALA A 1 163 ? -1.335 25.172 6.809 1 98.62 163 ALA A O 1
ATOM 1237 N N . LEU A 1 164 ? -1.25 22.938 6.676 1 98.44 164 LEU A N 1
ATOM 1238 C CA . LEU A 1 164 ? -2.607 22.766 7.184 1 98.44 164 LEU A CA 1
ATOM 1239 C C . LEU A 1 164 ? -2.73 23.312 8.602 1 98.44 164 LEU A C 1
ATOM 1241 O O . LEU A 1 164 ? -3.701 24.016 8.922 1 98.44 164 LEU A O 1
ATOM 1245 N N . ARG A 1 165 ? -1.759 23.031 9.383 1 97.75 165 ARG A N 1
ATOM 1246 C CA . ARG A 1 165 ? -1.778 23.469 10.773 1 97.75 165 ARG A CA 1
ATOM 1247 C C . ARG A 1 165 ? -1.529 24.969 10.875 1 97.75 165 ARG A C 1
ATOM 1249 O O . ARG A 1 165 ? -1.942 25.625 11.836 1 97.75 165 ARG A O 1
ATOM 1256 N N . HIS A 1 166 ? -0.87 25.531 9.906 1 97.62 166 HIS A N 1
ATOM 1257 C CA . HIS A 1 166 ? -0.566 26.953 9.836 1 97.62 166 HIS A CA 1
ATOM 1258 C C . HIS A 1 166 ? -1.759 27.75 9.305 1 97.62 166 HIS A C 1
ATOM 1260 O O . HIS A 1 166 ? -1.864 28.953 9.547 1 97.62 166 HIS A O 1
ATOM 1266 N N . PHE A 1 167 ? -2.615 27.094 8.648 1 97.75 167 PHE A N 1
ATOM 1267 C CA . PHE A 1 167 ? -3.727 27.734 7.953 1 97.75 167 PHE A CA 1
ATOM 1268 C C . PHE A 1 167 ? -4.754 28.266 8.938 1 97.75 167 PHE A C 1
ATOM 1270 O O . PHE A 1 167 ? -4.938 27.703 10.023 1 97.75 167 PHE A O 1
ATOM 1277 N N . ARG A 1 168 ? -5.41 29.344 8.508 1 95.62 168 ARG A N 1
ATOM 1278 C CA . ARG A 1 168 ? -6.523 29.953 9.227 1 95.62 168 ARG A CA 1
ATOM 1279 C C . ARG A 1 168 ? -7.703 30.219 8.297 1 95.62 168 ARG A C 1
ATOM 1281 O O . ARG A 1 168 ? -7.598 31.016 7.359 1 95.62 168 ARG A O 1
ATOM 1288 N N . ARG A 1 169 ? -8.742 29.562 8.594 1 94.75 169 ARG A N 1
ATOM 1289 C CA . ARG A 1 169 ? -9.938 29.734 7.781 1 94.75 169 ARG A CA 1
ATOM 1290 C C . ARG A 1 169 ? -10.703 30.984 8.203 1 94.75 169 ARG A C 1
ATOM 1292 O O . ARG A 1 169 ? -10.805 31.297 9.391 1 94.75 169 ARG A O 1
ATOM 1299 N N . PRO A 1 170 ? -11.297 31.734 7.238 1 93.94 170 PRO A N 1
ATOM 1300 C CA . PRO A 1 170 ? -12.102 32.906 7.602 1 93.94 170 PRO A CA 1
ATOM 1301 C C . PRO A 1 170 ? -13.359 32.531 8.391 1 93.94 170 PRO A C 1
ATOM 1303 O O . PRO A 1 170 ? -13.914 31.438 8.195 1 93.94 170 PRO A O 1
ATOM 1306 N N . ASP A 1 171 ? -13.75 33.406 9.211 1 94.38 171 ASP A N 1
ATOM 1307 C CA . ASP A 1 171 ? -14.992 33.219 9.961 1 94.38 171 ASP A CA 1
ATOM 1308 C C . ASP A 1 171 ? -16.203 33.531 9.086 1 94.38 171 ASP A C 1
ATOM 1310 O O . ASP A 1 171 ? -16.109 34.281 8.102 1 94.38 171 ASP A O 1
ATOM 1314 N N . VAL A 1 172 ? -17.328 32.844 9.438 1 95.19 172 VAL A N 1
ATOM 1315 C CA . VAL A 1 172 ? -18.516 33.031 8.617 1 95.19 172 VAL A CA 1
ATOM 1316 C C . VAL A 1 172 ? -19.734 33.25 9.516 1 95.19 172 VAL A C 1
ATOM 1318 O O . VAL A 1 172 ? -19.75 32.812 10.672 1 95.19 172 VAL A O 1
ATOM 1321 N N . ALA A 1 173 ? -20.688 34.031 9.008 1 94.5 173 ALA A N 1
ATOM 1322 C CA . ALA A 1 173 ? -22 34.188 9.633 1 94.5 173 ALA A CA 1
ATOM 1323 C C . ALA A 1 173 ? -23.109 33.75 8.703 1 94.5 173 ALA A C 1
ATOM 1325 O O . ALA A 1 173 ? -23.125 34.125 7.523 1 94.5 173 ALA A O 1
ATOM 1326 N N . VAL A 1 174 ? -23.922 32.875 9.297 1 94.12 174 VAL A N 1
ATOM 1327 C CA . VAL A 1 174 ? -25.062 32.438 8.508 1 94.12 174 VAL A CA 1
ATOM 1328 C C . VAL A 1 174 ? -26.188 33.469 8.602 1 94.12 174 VAL A C 1
ATOM 1330 O O . VAL A 1 174 ? -26.719 33.719 9.688 1 94.12 174 VAL A O 1
ATOM 1333 N N . LEU A 1 175 ? -26.562 34.094 7.5 1 92.38 175 LEU A N 1
ATOM 1334 C CA . LEU A 1 175 ? -27.578 35.125 7.473 1 92.38 175 LEU A CA 1
ATOM 1335 C C . LEU A 1 175 ? -28.969 34.531 7.273 1 92.38 175 LEU A C 1
ATOM 1337 O O . LEU A 1 175 ? -29.938 35.031 7.852 1 92.38 175 LEU A O 1
ATOM 1341 N N . ASP A 1 176 ? -29.062 33.625 6.414 1 89.44 176 ASP A N 1
ATOM 1342 C CA . ASP A 1 176 ? -30.297 32.875 6.168 1 89.44 176 ASP A CA 1
ATOM 1343 C C . ASP A 1 176 ? -30 31.438 5.727 1 89.44 176 ASP A C 1
ATOM 1345 O O . ASP A 1 176 ? -28.875 30.953 5.875 1 89.44 176 ASP A O 1
ATOM 1349 N N . ALA A 1 177 ? -31.047 30.766 5.227 1 87.44 177 ALA A N 1
ATOM 1350 C CA . ALA A 1 177 ? -30.953 29.328 4.914 1 87.44 177 ALA A CA 1
ATOM 1351 C C . ALA A 1 177 ? -29.938 29.094 3.797 1 87.44 177 ALA A C 1
ATOM 1353 O O . ALA A 1 177 ? -29.391 27.984 3.68 1 87.44 177 ALA A O 1
ATOM 1354 N N . ASP A 1 178 ? -29.594 30.078 3.047 1 87.88 178 ASP A N 1
ATOM 1355 C CA . ASP A 1 178 ? -28.734 29.828 1.896 1 87.88 178 ASP A CA 1
ATOM 1356 C C . ASP A 1 178 ? -27.641 30.891 1.78 1 87.88 178 ASP A C 1
ATOM 1358 O O . ASP A 1 178 ? -26.891 30.922 0.803 1 87.88 178 ASP A O 1
ATOM 1362 N N . THR A 1 179 ? -27.625 31.812 2.721 1 91.31 179 THR A N 1
ATOM 1363 C CA . THR A 1 179 ? -26.703 32.938 2.584 1 91.31 179 THR A CA 1
ATOM 1364 C C . THR A 1 179 ? -25.703 32.969 3.736 1 91.31 179 THR A C 1
ATOM 1366 O O . THR A 1 179 ? -26.094 32.906 4.906 1 91.31 179 THR A O 1
ATOM 1369 N N . VAL A 1 180 ? -24.453 33.031 3.371 1 94.62 180 VAL A N 1
ATOM 1370 C CA . VAL A 1 180 ? -23.359 33.062 4.34 1 94.62 180 VAL A CA 1
ATOM 1371 C C . VAL A 1 180 ? -22.484 34.281 4.082 1 94.62 180 VAL A C 1
ATOM 1373 O O . VAL A 1 180 ? -22.203 34.594 2.932 1 94.62 180 VAL A O 1
ATOM 1376 N N . HIS A 1 181 ? -22.219 35 5.117 1 95.06 181 HIS A N 1
ATOM 1377 C CA . HIS A 1 181 ? -21.266 36.125 5.031 1 95.06 181 HIS A CA 1
ATOM 1378 C C . HIS A 1 181 ? -19.891 35.688 5.539 1 95.06 181 HIS A C 1
ATOM 1380 O O . HIS A 1 181 ? -19.766 35.219 6.664 1 95.06 181 HIS A O 1
ATOM 1386 N N . ILE A 1 182 ? -18.922 35.906 4.668 1 94.69 182 ILE A N 1
ATOM 1387 C CA . ILE A 1 182 ? -17.547 35.594 5.035 1 94.69 182 ILE A CA 1
ATOM 1388 C C . ILE A 1 182 ? -16.844 36.844 5.551 1 94.69 182 ILE A C 1
ATOM 1390 O O . ILE A 1 182 ? -16.812 37.875 4.867 1 94.69 182 ILE A O 1
ATOM 1394 N N . PHE A 1 183 ? -16.312 36.75 6.734 1 94.19 183 PHE A N 1
ATOM 1395 C CA . PHE A 1 183 ? -15.539 37.875 7.273 1 94.19 183 PHE A CA 1
ATOM 1396 C C . PHE A 1 183 ? -14.094 37.812 6.797 1 94.19 183 PHE A C 1
ATOM 1398 O O . PHE A 1 183 ? -13.406 36.812 6.996 1 94.19 183 PHE A O 1
ATOM 1405 N N . PRO A 1 184 ? -13.648 38.875 6.133 1 90.44 184 PRO A N 1
ATOM 1406 C CA . PRO A 1 184 ? -12.234 38.906 5.75 1 90.44 184 PRO A CA 1
ATOM 1407 C C . PRO A 1 184 ? -11.297 38.812 6.957 1 90.44 184 PRO A C 1
ATOM 1409 O O . PRO A 1 184 ? -11.688 39.188 8.07 1 90.44 184 PRO A O 1
ATOM 1412 N N . LEU A 1 185 ? -10.125 38.344 6.715 1 87.75 185 LEU A N 1
ATOM 1413 C CA . LEU A 1 185 ? -9.141 38.156 7.773 1 87.75 185 LEU A CA 1
ATOM 1414 C C . LEU A 1 185 ? -8.695 39.5 8.344 1 87.75 185 LEU A C 1
ATOM 1416 O O . LEU A 1 185 ? -8.141 39.562 9.445 1 87.75 185 LEU A O 1
ATOM 1420 N N . SER A 1 186 ? -8.914 40.562 7.645 1 86.5 186 SER A N 1
ATOM 1421 C CA . SER A 1 186 ? -8.609 41.906 8.133 1 86.5 186 SER A CA 1
ATOM 1422 C C . SER A 1 186 ? -9.602 42.344 9.203 1 86.5 186 SER A C 1
ATOM 1424 O O . SER A 1 186 ? -9.297 43.219 10.023 1 86.5 186 SER A O 1
ATOM 1426 N N . GLU A 1 187 ? -10.727 41.719 9.227 1 90.25 187 GLU A N 1
ATOM 1427 C CA . GLU A 1 187 ? -11.805 42.125 10.125 1 90.25 187 GLU A CA 1
ATOM 1428 C C . GLU A 1 187 ? -11.891 41.219 11.336 1 90.25 187 GLU A C 1
ATOM 1430 O O . GLU A 1 187 ? -12.18 41.656 12.445 1 90.25 187 GLU A O 1
ATOM 1435 N N . ARG A 1 188 ? -11.68 39.938 11.125 1 91.38 188 ARG A N 1
ATOM 1436 C CA . ARG A 1 188 ? -11.773 38.938 12.188 1 91.38 188 ARG A CA 1
ATOM 1437 C C . ARG A 1 188 ? -10.594 37.969 12.133 1 91.38 188 ARG A C 1
ATOM 1439 O O . ARG A 1 188 ? -10.102 37.656 11.055 1 91.38 188 ARG A O 1
ATOM 1446 N N . VAL A 1 189 ? -10.242 37.562 13.328 1 89.88 189 VAL A N 1
ATOM 1447 C CA . VAL A 1 189 ? -9.156 36.594 13.43 1 89.88 189 VAL A CA 1
ATOM 1448 C C . VAL A 1 189 ? -9.594 35.25 12.812 1 89.88 189 VAL A C 1
ATOM 1450 O O . VAL A 1 189 ? -10.719 34.812 13.031 1 89.88 189 VAL A O 1
ATOM 1453 N N . GLY A 1 190 ? -8.758 34.75 11.984 1 92.94 190 GLY A N 1
ATOM 1454 C CA . GLY A 1 190 ? -9.047 33.469 11.359 1 92.94 190 GLY A CA 1
ATOM 1455 C C . GLY A 1 190 ? -9.117 32.344 12.352 1 92.94 190 GLY A C 1
ATOM 1456 O O . GLY A 1 190 ? -8.562 32.438 13.445 1 92.94 190 GLY A O 1
ATOM 1457 N N . LEU A 1 191 ? -9.734 31.297 11.898 1 95.31 191 LEU A N 1
ATOM 1458 C CA . LEU A 1 191 ? -9.906 30.125 12.758 1 95.31 191 LEU A CA 1
ATOM 1459 C C . LEU A 1 191 ? -9.023 28.984 12.289 1 95.31 191 LEU A C 1
ATOM 1461 O O . LEU A 1 191 ? -8.93 28.703 11.094 1 95.31 191 LEU A O 1
ATOM 1465 N N . PRO A 1 192 ? -8.312 28.344 13.25 1 96.31 192 PRO A N 1
ATOM 1466 C CA . PRO A 1 192 ? -7.543 27.172 12.859 1 96.31 192 PRO A CA 1
ATOM 1467 C C . PRO A 1 192 ? -8.43 26.016 12.391 1 96.31 192 PRO A C 1
ATOM 1469 O O . PRO A 1 192 ? -9.586 25.922 12.805 1 96.31 192 PRO A O 1
ATOM 1472 N N . LEU A 1 193 ? -7.891 25.203 11.539 1 97 193 LEU A N 1
ATOM 1473 C CA . LEU A 1 193 ? -8.609 24 11.148 1 97 193 LEU A CA 1
ATOM 1474 C C . LEU A 1 193 ? -8.648 23 12.289 1 97 193 LEU A C 1
ATOM 1476 O O . LEU A 1 193 ? -7.68 22.859 13.039 1 97 193 LEU A O 1
ATOM 1480 N N . ALA A 1 194 ? -9.773 22.359 12.383 1 96.38 194 ALA A N 1
ATOM 1481 C CA . ALA A 1 194 ? -9.867 21.266 13.344 1 96.38 194 ALA A CA 1
ATOM 1482 C C . ALA A 1 194 ? -9.148 20.016 12.836 1 96.38 194 ALA A C 1
ATOM 1484 O O . ALA A 1 194 ? -9.625 19.359 11.906 1 96.38 194 ALA A O 1
ATOM 1485 N N . MET A 1 195 ? -8.039 19.75 13.453 1 95.12 195 MET A N 1
ATOM 1486 C CA . MET A 1 195 ? -7.242 18.578 13.078 1 95.12 195 MET A CA 1
ATOM 1487 C C . MET A 1 195 ? -7.453 17.438 14.078 1 95.12 195 MET A C 1
ATOM 1489 O O . MET A 1 195 ? -7.305 17.625 15.281 1 95.12 195 MET A O 1
ATOM 1493 N N . GLN A 1 196 ? -7.73 16.25 13.578 1 92 196 GLN A N 1
ATOM 1494 C CA . GLN A 1 196 ? -7.879 15.086 14.438 1 92 196 GLN A CA 1
ATOM 1495 C C . GLN A 1 196 ? -6.52 14.531 14.859 1 92 196 GLN A C 1
ATOM 1497 O O . GLN A 1 196 ? -6.375 14 15.961 1 92 196 GLN A O 1
ATOM 1502 N N . HIS A 1 197 ? -5.633 14.531 14.023 1 92.62 197 HIS A N 1
ATOM 1503 C CA . HIS A 1 197 ? -4.242 14.141 14.25 1 92.62 197 HIS A CA 1
ATOM 1504 C C . HIS A 1 197 ? -3.326 14.719 13.18 1 92.62 197 HIS A C 1
ATOM 1506 O O . HIS A 1 197 ? -3.785 15.422 12.281 1 92.62 197 HIS A O 1
ATOM 1512 N N . SER A 1 198 ? -2.014 14.594 13.359 1 95.56 198 SER A N 1
ATOM 1513 C CA . SER A 1 198 ? -1.007 15.094 12.422 1 95.56 198 SER A CA 1
ATOM 1514 C C . SER A 1 198 ? -0.111 13.961 11.93 1 95.56 198 SER A C 1
ATOM 1516 O O . SER A 1 198 ? 0.925 13.672 12.531 1 95.56 198 SER A O 1
ATOM 1518 N N . PRO A 1 199 ? -0.428 13.406 10.789 1 96.19 199 PRO A N 1
ATOM 1519 C CA . PRO A 1 199 ? 0.36 12.273 10.281 1 96.19 199 PRO A CA 1
ATOM 1520 C C . PRO A 1 199 ? 1.709 12.711 9.711 1 96.19 199 PRO A C 1
ATOM 1522 O O . PRO A 1 199 ? 1.854 13.844 9.258 1 96.19 199 PRO A O 1
ATOM 1525 N N . ALA A 1 200 ? 2.666 11.906 9.797 1 97.56 200 ALA A N 1
ATOM 1526 C CA . ALA A 1 200 ? 3.965 12.031 9.141 1 97.56 200 ALA A CA 1
ATOM 1527 C C . ALA A 1 200 ? 4.391 10.711 8.508 1 97.56 200 ALA A C 1
ATOM 1529 O O . ALA A 1 200 ? 4.086 9.641 9.031 1 97.56 200 ALA A O 1
ATOM 1530 N N . SER A 1 201 ? 5.031 10.805 7.395 1 97.62 201 SER A N 1
ATOM 1531 C CA . SER A 1 201 ? 5.434 9.609 6.664 1 97.62 201 SER A CA 1
ATOM 1532 C C . SER A 1 201 ? 6.938 9.375 6.777 1 97.62 201 SER A C 1
ATOM 1534 O O . SER A 1 201 ? 7.715 10.32 6.867 1 97.62 201 SER A O 1
ATOM 1536 N N . VAL A 1 202 ? 7.309 8.164 6.781 1 97.94 202 VAL A N 1
ATOM 1537 C CA . VAL A 1 202 ? 8.711 7.746 6.777 1 97.94 202 VAL A CA 1
ATOM 1538 C C . VAL A 1 202 ? 8.938 6.719 5.672 1 97.94 202 VAL A C 1
ATOM 1540 O O . VAL A 1 202 ? 8.328 5.645 5.68 1 97.94 202 VAL A O 1
ATOM 1543 N N . SER A 1 203 ? 9.75 7.051 4.746 1 97.62 203 SER A N 1
ATOM 1544 C CA . SER A 1 203 ? 10.133 6.145 3.668 1 97.62 203 SER A CA 1
ATOM 1545 C C . SER A 1 203 ? 11.391 5.363 4.031 1 97.62 203 SER A C 1
ATOM 1547 O O . SER A 1 203 ? 12.383 5.941 4.492 1 97.62 203 SER A O 1
ATOM 1549 N N . LEU A 1 204 ? 11.383 4.078 3.803 1 97.94 204 LEU A N 1
ATOM 1550 C CA . LEU A 1 204 ? 12.5 3.201 4.129 1 97.94 204 LEU A CA 1
ATOM 1551 C C . LEU A 1 204 ? 12.898 2.354 2.924 1 97.94 204 LEU A C 1
ATOM 1553 O O . LEU A 1 204 ? 12.031 1.908 2.164 1 97.94 204 LEU A O 1
ATOM 1557 N N . ALA A 1 205 ? 14.117 2.158 2.744 1 96.56 205 ALA A N 1
ATOM 1558 C CA . ALA A 1 205 ? 14.68 1.274 1.725 1 96.56 205 ALA A CA 1
ATOM 1559 C C . ALA A 1 205 ? 15.492 0.151 2.359 1 96.56 205 ALA A C 1
ATOM 1561 O O . ALA A 1 205 ? 16.219 0.373 3.334 1 96.56 205 ALA A O 1
ATOM 1562 N N . PHE A 1 206 ? 15.43 -1.033 1.75 1 95.56 206 PHE A N 1
ATOM 1563 C CA . PHE A 1 206 ? 16.094 -2.193 2.328 1 95.56 206 PHE A CA 1
ATOM 1564 C C . PHE A 1 206 ? 17.109 -2.783 1.346 1 95.56 206 PHE A C 1
ATOM 1566 O O . PHE A 1 206 ? 16.844 -2.852 0.144 1 95.56 206 PHE A O 1
ATOM 1573 N N . PHE A 1 207 ? 18.203 -3.148 1.832 1 93.06 207 PHE A N 1
ATOM 1574 C CA . PHE A 1 207 ? 19.219 -3.877 1.085 1 93.06 207 PHE A CA 1
ATOM 1575 C C . PHE A 1 207 ? 19.547 -5.199 1.765 1 93.06 207 PHE A C 1
ATOM 1577 O O . PHE A 1 207 ? 19.812 -5.238 2.967 1 93.06 207 PHE A O 1
ATOM 1584 N N . ASP A 1 208 ? 19.469 -6.195 1.02 1 89.69 208 ASP A N 1
ATOM 1585 C CA . ASP A 1 208 ? 19.828 -7.516 1.529 1 89.69 208 AS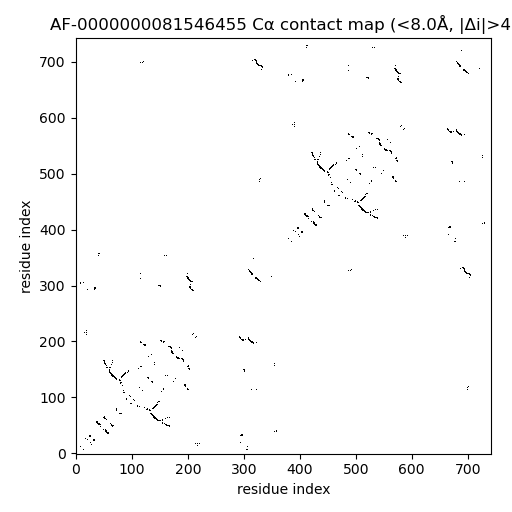P A CA 1
ATOM 1586 C C . ASP A 1 208 ? 21.312 -7.797 1.316 1 89.69 208 ASP A C 1
ATOM 1588 O O . ASP A 1 208 ? 21.75 -8.047 0.19 1 89.69 208 ASP A O 1
ATOM 1592 N N . LEU A 1 209 ? 22.078 -7.906 2.346 1 87.44 209 LEU A N 1
ATOM 1593 C CA . LEU A 1 209 ? 23.516 -8.055 2.27 1 87.44 209 LEU A CA 1
ATOM 1594 C C . LEU A 1 209 ? 23.922 -9.523 2.307 1 87.44 209 LEU A C 1
ATOM 1596 O O . LEU A 1 209 ? 25.109 -9.852 2.219 1 87.44 209 LEU A O 1
ATOM 1600 N N . GLY A 1 210 ? 22.922 -10.375 2.443 1 80.81 210 GLY A N 1
ATOM 1601 C CA . GLY A 1 210 ? 23.203 -11.805 2.498 1 80.81 210 GLY A CA 1
ATOM 1602 C C . GLY A 1 210 ? 23.125 -12.477 1.141 1 80.81 210 GLY A C 1
ATOM 1603 O O . GLY A 1 210 ? 23.375 -13.68 1.025 1 80.81 210 GLY A O 1
ATOM 1604 N N . THR A 1 211 ? 22.859 -11.797 0.158 1 79.88 211 THR A N 1
ATOM 1605 C CA . THR A 1 211 ? 22.703 -12.367 -1.175 1 79.88 211 THR A CA 1
ATOM 1606 C C . THR A 1 211 ? 24.062 -12.68 -1.794 1 79.88 211 THR A C 1
ATOM 1608 O O . THR A 1 211 ? 25.094 -12.172 -1.333 1 79.88 211 THR A O 1
ATOM 1611 N N . ALA A 1 212 ? 24.016 -13.531 -2.783 1 76.94 212 ALA A N 1
ATOM 1612 C CA . ALA A 1 212 ? 25.234 -13.867 -3.514 1 76.94 212 ALA A CA 1
ATOM 1613 C C . ALA A 1 212 ? 25.859 -12.617 -4.145 1 76.94 212 ALA A C 1
ATOM 1615 O O . ALA A 1 212 ? 27.078 -12.469 -4.168 1 76.94 212 ALA A O 1
ATOM 1616 N N . GLU A 1 213 ? 25.047 -11.797 -4.523 1 77.19 213 GLU A N 1
ATOM 1617 C CA . GLU A 1 213 ? 25.5 -10.555 -5.133 1 77.19 213 GLU A CA 1
ATOM 1618 C C . GLU A 1 213 ? 26.25 -9.695 -4.125 1 77.19 213 GLU A C 1
ATOM 1620 O O . GLU A 1 213 ? 27.312 -9.133 -4.449 1 77.19 213 GLU A O 1
ATOM 1625 N N . ALA A 1 214 ? 25.719 -9.594 -3.014 1 79.25 214 ALA A N 1
ATOM 1626 C CA . ALA A 1 214 ? 26.359 -8.781 -1.978 1 79.25 214 ALA A CA 1
ATOM 1627 C C . ALA A 1 214 ? 27.703 -9.375 -1.562 1 79.25 214 ALA A C 1
ATOM 1629 O O . ALA A 1 214 ? 28.672 -8.641 -1.363 1 79.25 214 ALA A O 1
ATOM 1630 N N . LYS A 1 215 ? 27.719 -10.625 -1.469 1 80.06 215 LYS A N 1
ATOM 1631 C CA . LYS A 1 215 ? 28.969 -11.305 -1.13 1 80.06 215 LYS A CA 1
ATOM 1632 C C . LYS A 1 215 ? 30.031 -11.094 -2.209 1 80.06 215 LYS A C 1
ATOM 1634 O O . LYS A 1 215 ? 31.188 -10.828 -1.901 1 80.06 215 LYS A O 1
ATOM 1639 N N . ALA A 1 216 ? 29.578 -11.203 -3.373 1 79 216 ALA A N 1
ATOM 1640 C CA . ALA A 1 216 ? 30.5 -11 -4.492 1 79 216 ALA A CA 1
ATOM 1641 C C . ALA A 1 216 ? 31.031 -9.578 -4.504 1 79 216 ALA A C 1
ATOM 1643 O O . ALA A 1 216 ? 32.219 -9.352 -4.812 1 79 216 ALA A O 1
ATOM 1644 N N . ALA A 1 217 ? 30.188 -8.734 -4.168 1 75.88 217 ALA A N 1
ATOM 1645 C CA . ALA A 1 217 ? 30.594 -7.328 -4.121 1 75.88 217 ALA A CA 1
ATOM 1646 C C . ALA A 1 217 ? 31.688 -7.109 -3.076 1 75.88 217 ALA A C 1
ATOM 1648 O O . ALA A 1 217 ? 32.656 -6.398 -3.33 1 75.88 217 ALA A O 1
ATOM 1649 N N . VAL A 1 218 ? 31.562 -7.68 -1.971 1 76.81 218 VAL A N 1
ATOM 1650 C CA . VAL A 1 218 ? 32.531 -7.535 -0.878 1 76.81 218 VAL A CA 1
ATOM 1651 C C . VAL A 1 218 ? 33.844 -8.242 -1.239 1 76.81 218 VAL A C 1
ATOM 1653 O O . VAL A 1 218 ? 34.906 -7.715 -0.978 1 76.81 218 VAL A O 1
ATOM 1656 N N . ASP A 1 219 ? 33.625 -9.375 -1.846 1 76.62 219 ASP A N 1
ATOM 1657 C CA . ASP A 1 219 ? 34.812 -10.133 -2.254 1 76.62 219 ASP A CA 1
ATOM 1658 C C . ASP A 1 219 ? 35.625 -9.375 -3.305 1 76.62 219 ASP A C 1
ATOM 1660 O O . ASP A 1 219 ? 36.844 -9.391 -3.279 1 76.62 219 ASP A O 1
ATOM 1664 N N . ALA A 1 220 ? 34.938 -8.766 -4.125 1 71.75 220 ALA A N 1
ATOM 1665 C CA . ALA A 1 220 ? 35.625 -7.973 -5.16 1 71.75 220 ALA A CA 1
ATOM 1666 C C . ALA A 1 220 ? 36.406 -6.816 -4.551 1 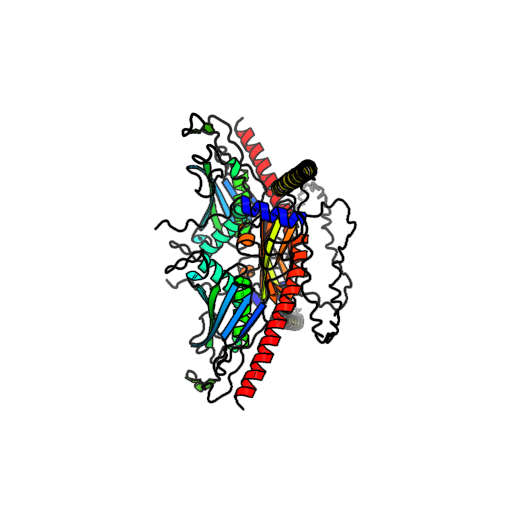71.75 220 ALA A C 1
ATOM 1668 O O . ALA A 1 220 ? 37.469 -6.449 -5.051 1 71.75 220 ALA A O 1
ATOM 1669 N N . MET A 1 221 ? 35.875 -6.312 -3.508 1 68.19 221 MET A N 1
ATOM 1670 C CA . MET A 1 221 ? 36.531 -5.199 -2.832 1 68.19 221 MET A CA 1
ATOM 1671 C C . MET A 1 221 ? 37.781 -5.672 -2.08 1 68.19 221 MET A C 1
ATOM 1673 O O . MET A 1 221 ? 38.781 -4.973 -2.047 1 68.19 221 MET A O 1
ATOM 1677 N N . ARG A 1 222 ? 37.562 -6.789 -1.43 1 63.56 222 ARG A N 1
ATOM 1678 C CA . ARG A 1 222 ? 38.719 -7.352 -0.7 1 63.56 222 ARG A CA 1
ATOM 1679 C C . ARG A 1 222 ? 39.844 -7.688 -1.645 1 63.56 222 ARG A C 1
ATOM 1681 O O . ARG A 1 222 ? 41.031 -7.559 -1.278 1 63.56 222 ARG A O 1
ATOM 1688 N N . GLY A 1 223 ? 39.406 -8.094 -2.795 1 54.66 223 GLY A N 1
ATOM 1689 C CA . GLY A 1 223 ? 40.469 -8.359 -3.77 1 54.66 223 GLY A CA 1
ATOM 1690 C C . GLY A 1 223 ? 41.219 -7.117 -4.188 1 54.66 223 GLY A C 1
ATOM 1691 O O . GLY A 1 223 ? 42.438 -7.164 -4.395 1 54.66 223 GLY A O 1
ATOM 1692 N N . ILE A 1 224 ? 40.469 -6.062 -4.18 1 51.22 224 ILE A N 1
ATOM 1693 C CA . ILE A 1 224 ? 41.125 -4.816 -4.582 1 51.22 224 ILE A CA 1
ATOM 1694 C C . ILE A 1 224 ? 42 -4.305 -3.445 1 51.22 224 ILE A C 1
ATOM 1696 O O . ILE A 1 224 ? 43.125 -3.82 -3.682 1 51.22 224 ILE A O 1
ATOM 1700 N N . THR A 1 225 ? 41.5 -4.387 -2.234 1 49.28 225 THR A N 1
ATOM 1701 C CA . THR A 1 225 ? 42.281 -3.926 -1.103 1 49.28 225 THR A CA 1
ATOM 1702 C C . THR A 1 225 ? 43.531 -4.781 -0.935 1 49.28 225 THR A C 1
ATOM 1704 O O . THR A 1 225 ? 44.625 -4.262 -0.644 1 49.28 225 THR A O 1
ATOM 1707 N N . VAL A 1 226 ? 43.375 -6.027 -1.146 1 42.84 226 VAL A N 1
ATOM 1708 C CA . VAL A 1 226 ? 44.531 -6.922 -1.086 1 42.84 226 VAL A CA 1
ATOM 1709 C C . VAL A 1 226 ? 45.5 -6.602 -2.223 1 42.84 226 VAL A C 1
ATOM 1711 O O . VAL A 1 226 ? 46.719 -6.562 -2.02 1 42.84 226 VAL A O 1
ATOM 1714 N N . ALA A 1 227 ? 44.938 -6.32 -3.316 1 44.03 227 ALA A N 1
ATOM 1715 C CA . ALA A 1 227 ? 45.812 -5.961 -4.441 1 44.03 227 ALA A CA 1
ATOM 1716 C C . ALA A 1 227 ? 46.469 -4.617 -4.195 1 44.03 227 ALA A C 1
ATOM 1718 O O . ALA A 1 227 ? 47.656 -4.449 -4.504 1 44.03 227 ALA A O 1
ATOM 1719 N N . SER A 1 228 ? 45.688 -3.676 -3.643 1 41.56 228 SER A N 1
ATOM 1720 C CA . SER A 1 228 ? 46.25 -2.363 -3.342 1 41.56 228 SER A CA 1
ATOM 1721 C C . SER A 1 228 ? 47.25 -2.445 -2.203 1 41.56 228 SER A C 1
ATOM 1723 O O . SER A 1 228 ? 48.312 -1.798 -2.248 1 41.56 228 SER A O 1
ATOM 1725 N N . ALA A 1 229 ? 47 -3.162 -1.192 1 42.47 229 ALA A N 1
ATOM 1726 C CA . ALA A 1 229 ? 47.969 -3.4 -0.115 1 42.47 229 ALA A CA 1
ATOM 1727 C C . ALA A 1 229 ? 49.188 -4.137 -0.63 1 42.47 229 ALA A C 1
ATOM 1729 O O . ALA A 1 229 ? 50.312 -3.824 -0.235 1 42.47 229 ALA A O 1
ATOM 1730 N N . ALA A 1 230 ? 49.031 -5.016 -1.506 1 43.69 230 ALA A N 1
ATOM 1731 C CA . ALA A 1 230 ? 50.125 -5.73 -2.158 1 43.69 230 ALA A CA 1
ATOM 1732 C C . ALA A 1 230 ? 50.938 -4.793 -3.051 1 43.69 230 ALA A C 1
ATOM 1734 O O . ALA A 1 230 ? 52.156 -4.867 -3.082 1 43.69 230 ALA A O 1
ATOM 1735 N N . ALA A 1 231 ? 50.219 -3.885 -3.59 1 45.81 231 ALA A N 1
ATOM 1736 C CA . ALA A 1 231 ? 50.875 -2.887 -4.418 1 45.81 231 ALA A CA 1
ATOM 1737 C C . ALA A 1 231 ? 51.656 -1.881 -3.559 1 45.81 231 ALA A C 1
ATOM 1739 O O . ALA A 1 231 ? 52.75 -1.465 -3.908 1 45.81 231 ALA A O 1
ATOM 1740 N N . SER A 1 232 ? 50.969 -1.424 -2.508 1 43 232 SER A N 1
ATOM 1741 C CA . SER A 1 232 ? 51.625 -0.494 -1.603 1 43 232 SER A CA 1
ATOM 1742 C C . SER A 1 232 ? 52.844 -1.145 -0.937 1 43 232 SER A C 1
ATOM 1744 O O . SER A 1 232 ? 53.844 -0.473 -0.65 1 43 232 SER A O 1
ATOM 1746 N N . ALA A 1 233 ? 52.812 -2.373 -0.682 1 44.81 233 ALA A N 1
ATOM 1747 C CA . ALA A 1 233 ? 53.938 -3.127 -0.117 1 44.81 233 ALA A CA 1
ATOM 1748 C C . ALA A 1 233 ? 55.062 -3.27 -1.129 1 44.81 233 ALA A C 1
ATOM 1750 O O . ALA A 1 233 ? 56.25 -3.232 -0.761 1 44.81 233 ALA A O 1
ATOM 1751 N N . VAL A 1 234 ? 54.719 -3.336 -2.334 1 41.19 234 VAL A N 1
ATOM 1752 C CA . VAL A 1 234 ? 55.719 -3.404 -3.404 1 41.19 234 VAL A CA 1
ATOM 1753 C C . VAL A 1 234 ? 56.344 -2.031 -3.609 1 41.19 234 VAL A C 1
ATOM 1755 O O . VAL A 1 234 ? 57.562 -1.923 -3.791 1 41.19 234 VAL A O 1
ATOM 1758 N N . ALA A 1 235 ? 55.531 -0.979 -3.438 1 39.06 235 ALA A N 1
ATOM 1759 C CA . ALA A 1 235 ? 56.031 0.386 -3.611 1 39.06 235 ALA A CA 1
ATOM 1760 C C . ALA A 1 235 ? 56.938 0.786 -2.469 1 39.06 235 ALA A C 1
ATOM 1762 O O . ALA A 1 235 ? 57.938 1.475 -2.684 1 39.06 235 ALA A O 1
ATOM 1763 N N . LYS A 1 236 ? 56.5 0.444 -1.327 1 42.59 236 LYS A N 1
ATOM 1764 C CA . LYS A 1 236 ? 57.344 0.73 -0.175 1 42.59 236 LYS A CA 1
ATOM 1765 C C . LYS A 1 236 ? 58.688 -0.006 -0.28 1 42.59 236 LYS A C 1
ATOM 1767 O O . LYS A 1 236 ? 59.688 0.428 0.293 1 42.59 236 LYS A O 1
ATOM 1772 N N . ARG A 1 237 ? 58.625 -1.105 -0.944 1 39.56 237 ARG A N 1
ATOM 1773 C CA . ARG A 1 237 ? 59.844 -1.866 -1.106 1 39.56 237 ARG A CA 1
ATOM 1774 C C . ARG A 1 237 ? 60.781 -1.218 -2.145 1 39.56 237 ARG A C 1
ATOM 1776 O O . ARG A 1 237 ? 62 -1.336 -2.066 1 39.56 237 ARG A O 1
ATOM 1783 N N . GLU A 1 238 ? 60.062 -0.524 -3.045 1 42.09 238 GLU A N 1
ATOM 1784 C CA . GLU A 1 238 ? 60.906 0.043 -4.102 1 42.09 238 GLU A CA 1
ATOM 1785 C C . GLU A 1 238 ? 61.469 1.399 -3.688 1 42.09 238 GLU A C 1
ATOM 1787 O O . GLU A 1 238 ? 62.438 1.881 -4.281 1 42.09 238 GLU A O 1
ATOM 1792 N N . GLY A 1 239 ? 60.719 2.137 -2.801 1 37.25 239 GLY A N 1
ATOM 1793 C CA . GLY A 1 239 ? 61.094 3.502 -2.469 1 37.25 239 GLY A CA 1
ATOM 1794 C C . GLY A 1 239 ? 62.344 3.58 -1.603 1 37.25 239 GLY A C 1
ATOM 1795 O O . GLY A 1 239 ? 62.75 4.672 -1.2 1 37.25 239 GLY A O 1
ATOM 1796 N N . ARG A 1 240 ? 62.594 2.432 -0.977 1 36.75 240 ARG A N 1
ATOM 1797 C CA . ARG A 1 240 ? 63.688 2.594 -0.034 1 36.75 240 ARG A CA 1
ATOM 1798 C C . ARG A 1 240 ? 65 2.941 -0.759 1 36.75 240 ARG A C 1
ATOM 1800 O O . ARG A 1 240 ? 66.062 3.027 -0.139 1 36.75 240 ARG A O 1
ATOM 1807 N N . GLY A 1 241 ? 64.875 2.869 -2.16 1 29.31 241 GLY A N 1
ATOM 1808 C CA . GLY A 1 241 ? 66.25 2.902 -2.648 1 29.31 241 GLY A CA 1
ATOM 1809 C C . GLY A 1 241 ? 66.875 4.258 -2.492 1 29.31 241 GLY A C 1
ATOM 1810 O O . GLY A 1 241 ? 68.125 4.352 -2.354 1 29.31 241 GLY A O 1
ATOM 1811 N N . ARG A 1 242 ? 66.312 5.391 -3.127 1 27.95 242 ARG A N 1
ATOM 1812 C CA . ARG A 1 242 ? 67.25 6.418 -3.576 1 27.95 242 ARG A CA 1
ATOM 1813 C C . ARG A 1 242 ? 67.562 7.383 -2.445 1 27.95 242 ARG A C 1
ATOM 1815 O O . ARG A 1 242 ? 66.75 8.227 -2.076 1 27.95 242 ARG A O 1
ATOM 1822 N N . GLY A 1 243 ? 68.188 6.992 -1.322 1 27.22 243 GLY A N 1
ATOM 1823 C CA . GLY A 1 243 ? 68.5 7.711 -0.107 1 27.22 243 GLY A CA 1
ATOM 1824 C C . GLY A 1 243 ? 69.312 8.992 -0.369 1 27.22 243 GLY A C 1
ATOM 1825 O O . GLY A 1 243 ? 69.562 9.742 0.561 1 27.22 243 GLY A O 1
ATOM 1826 N N . ASP A 1 244 ? 70.125 9.133 -1.514 1 26.59 244 ASP A N 1
ATOM 1827 C CA . ASP A 1 244 ? 71.375 9.758 -1.147 1 26.59 244 ASP A CA 1
ATOM 1828 C C . ASP A 1 244 ? 71.188 11.273 -1.006 1 26.59 244 ASP A C 1
ATOM 1830 O O . ASP A 1 244 ? 72.125 11.969 -0.64 1 26.59 244 ASP A O 1
ATOM 1834 N N . GLY A 1 245 ? 70.312 11.969 -1.822 1 23.97 245 GLY A N 1
ATOM 1835 C CA . GLY A 1 245 ? 70.875 13.227 -2.266 1 23.97 245 GLY A CA 1
ATOM 1836 C C . GLY A 1 245 ? 71 14.266 -1.161 1 23.97 245 GLY A C 1
ATOM 1837 O O . GLY A 1 245 ? 70.25 14.211 -0.187 1 23.97 245 GLY A O 1
ATOM 1838 N N . ASP A 1 246 ? 72.062 15.062 -0.997 1 25.59 246 ASP A N 1
ATOM 1839 C CA . ASP A 1 246 ? 72.812 15.914 -0.102 1 25.59 246 ASP A CA 1
ATOM 1840 C C . ASP A 1 246 ? 72.125 17.25 0.121 1 25.59 246 ASP A C 1
ATOM 1842 O O . ASP A 1 246 ? 72.688 18.156 0.746 1 25.59 246 ASP A O 1
ATOM 1846 N N . GLY A 1 247 ? 70.938 17.484 -0.419 1 22.31 247 GLY A N 1
ATOM 1847 C CA . GLY A 1 247 ? 70.688 18.906 -0.646 1 22.31 247 GLY A CA 1
ATOM 1848 C C . GLY A 1 247 ? 70.688 19.719 0.632 1 22.31 247 GLY A C 1
ATOM 1849 O O . GLY A 1 247 ? 70.375 19.219 1.7 1 22.31 247 GLY A O 1
ATOM 1850 N N . GLU A 1 248 ? 71.625 20.734 0.745 1 22.73 248 GLU A N 1
ATOM 1851 C CA . GLU A 1 248 ? 72.125 21.766 1.668 1 22.73 248 GLU A CA 1
ATOM 1852 C C . GLU A 1 248 ? 71 22.656 2.158 1 22.73 248 GLU A C 1
ATOM 1854 O O . GLU A 1 248 ? 70.188 23.156 1.356 1 22.73 248 GLU A O 1
ATOM 1859 N N . ASP A 1 249 ? 70.438 22.453 3.346 1 20.88 249 ASP A N 1
ATOM 1860 C CA . ASP A 1 249 ? 69.312 22.875 4.152 1 20.88 249 ASP A CA 1
ATOM 1861 C C . ASP A 1 249 ? 69.438 24.328 4.621 1 20.88 249 ASP A C 1
ATOM 1863 O O . ASP A 1 249 ? 70.312 24.625 5.438 1 20.88 249 ASP A O 1
ATOM 1867 N N . GLU A 1 250 ? 69.75 25.266 3.627 1 20.81 250 GLU A N 1
ATOM 1868 C CA . GLU A 1 250 ? 70.062 26.578 4.164 1 20.81 250 GLU A CA 1
ATOM 1869 C C . GLU A 1 250 ? 69 27.062 5.129 1 20.81 250 GLU A C 1
ATOM 1871 O O . GLU A 1 250 ? 67.812 26.766 4.941 1 20.81 250 GLU A O 1
ATOM 1876 N N . GLU A 1 251 ? 69.375 27.516 6.301 1 21.31 251 GLU A N 1
ATOM 1877 C CA . GLU A 1 251 ? 68.938 27.781 7.672 1 21.31 251 GLU A CA 1
ATOM 1878 C C . GLU A 1 251 ? 68.125 29.078 7.762 1 21.31 251 GLU A C 1
ATOM 1880 O O . GLU A 1 251 ? 67.812 29.516 8.859 1 21.31 251 GLU A O 1
ATOM 1885 N N . GLY A 1 252 ? 67.438 29.469 6.629 1 20.47 252 GLY A N 1
ATOM 1886 C CA . GLY A 1 252 ? 67.062 30.875 6.758 1 20.47 252 GLY A CA 1
ATOM 1887 C C . GLY A 1 252 ? 66.312 31.188 8.023 1 20.47 252 GLY A C 1
ATOM 1888 O O . GLY A 1 252 ? 65.688 30.297 8.602 1 20.47 252 GLY A O 1
ATOM 1889 N N . GLU A 1 253 ? 66.688 32.188 8.781 1 22.28 253 GLU A N 1
ATOM 1890 C CA . GLU A 1 253 ? 66.562 32.812 10.086 1 22.28 253 GLU A CA 1
ATOM 1891 C C . GLU A 1 253 ? 65.188 33.344 10.289 1 22.28 253 GLU A C 1
ATOM 1893 O O . GLU A 1 253 ? 64.75 34.312 9.625 1 22.28 253 GLU A O 1
ATOM 1898 N N . GLY A 1 254 ? 64.125 32.5 10.156 1 19.7 254 GLY A N 1
ATOM 1899 C CA . GLY A 1 254 ? 62.75 32.938 10.211 1 19.7 254 GLY A CA 1
ATOM 1900 C C . GLY A 1 254 ? 62.375 33.625 11.516 1 19.7 254 GLY A C 1
ATOM 1901 O O . GLY A 1 254 ? 62.75 33.156 12.594 1 19.7 254 GLY A O 1
ATOM 1902 N N . ASP A 1 255 ? 62.531 34.938 11.523 1 21.47 255 ASP A N 1
ATOM 1903 C CA . ASP A 1 255 ? 62.281 35.875 12.602 1 21.47 255 ASP A CA 1
ATOM 1904 C C . ASP A 1 255 ? 60.938 35.594 13.281 1 21.47 255 ASP A C 1
ATOM 1906 O O . ASP A 1 255 ? 59.938 35.25 12.617 1 21.47 255 ASP A O 1
ATOM 1910 N N . ASP A 1 256 ? 60.938 35.25 14.594 1 20.52 256 ASP A N 1
ATOM 1911 C CA . ASP A 1 256 ? 60.094 34.656 15.633 1 20.52 256 ASP A CA 1
ATOM 1912 C C . ASP A 1 256 ? 59 35.656 16.047 1 20.52 256 ASP A C 1
ATOM 1914 O O . ASP A 1 256 ? 58.312 35.438 17.047 1 20.52 256 ASP A O 1
ATOM 1918 N N . TYR A 1 257 ? 58.5 36.562 15.125 1 21.11 257 TYR A N 1
ATOM 1919 C CA . TYR A 1 257 ? 57.688 37.594 15.805 1 21.11 257 TYR A CA 1
ATOM 1920 C C . TYR A 1 257 ? 56.594 36.938 16.641 1 21.11 257 TYR A C 1
ATOM 1922 O O . TYR A 1 257 ? 55.969 35.969 16.219 1 21.11 257 TYR A O 1
ATOM 1930 N N . GLU A 1 258 ? 56.656 37.094 17.953 1 20.69 258 GLU A N 1
ATOM 1931 C CA . GLU A 1 258 ? 56.031 36.594 19.188 1 20.69 258 GLU A CA 1
ATOM 1932 C C . GLU A 1 258 ? 54.562 37.031 19.281 1 20.69 258 GLU A C 1
ATOM 1934 O O . GLU A 1 258 ? 53.906 36.781 20.297 1 20.69 258 GLU A O 1
ATOM 1939 N N . GLY A 1 259 ? 53.906 37.344 18.141 1 20.05 259 GLY A N 1
ATOM 1940 C CA . GLY A 1 259 ? 52.688 38.062 18.484 1 20.05 259 GLY A CA 1
ATOM 1941 C C . GLY A 1 259 ? 51.812 37.344 19.484 1 20.05 259 GLY A C 1
ATOM 1942 O O . GLY A 1 259 ? 51.844 36.094 19.547 1 20.05 259 GLY A O 1
ATOM 1943 N N . GLU A 1 260 ? 51.562 37.906 20.641 1 22.02 260 GLU A N 1
ATOM 1944 C CA . GLU A 1 260 ? 50.938 37.625 21.938 1 22.02 260 GLU A CA 1
ATOM 1945 C C . GLU A 1 260 ? 49.469 37.219 21.766 1 22.02 260 GLU A C 1
ATOM 1947 O O . GLU A 1 260 ? 48.625 38.031 21.453 1 22.02 260 GLU A O 1
ATOM 1952 N N . GLY A 1 261 ? 49.188 36.375 20.781 1 19.86 261 GLY A N 1
ATOM 1953 C CA . GLY A 1 261 ? 47.781 36.188 20.531 1 19.86 261 GLY A CA 1
ATOM 1954 C C . GLY A 1 261 ? 47 35.688 21.734 1 19.86 261 GLY A C 1
ATOM 1955 O O . GLY A 1 261 ? 47.469 34.844 22.469 1 19.86 261 GLY A O 1
ATOM 1956 N N . ASP A 1 262 ? 46.219 36.594 22.406 1 22.38 262 ASP A N 1
ATOM 1957 C CA . ASP A 1 262 ? 45.375 36.469 23.594 1 22.38 262 ASP A CA 1
ATOM 1958 C C . ASP A 1 262 ? 44.469 35.25 23.5 1 22.38 262 ASP A C 1
ATOM 1960 O O . ASP A 1 262 ? 43.75 35.094 22.5 1 22.38 262 ASP A O 1
ATOM 1964 N N . ASP A 1 263 ? 44.844 34.125 24.109 1 20.41 263 ASP A N 1
ATOM 1965 C CA . ASP A 1 263 ? 44.312 32.781 24.172 1 20.41 263 ASP A CA 1
ATOM 1966 C C . ASP A 1 263 ? 42.938 32.75 24.797 1 20.41 263 ASP A C 1
ATOM 1968 O O . ASP A 1 263 ? 42.781 32.656 26.016 1 20.41 263 ASP A O 1
ATOM 1972 N N . SER A 1 264 ? 42.094 33.844 24.625 1 21.81 264 SER A N 1
ATOM 1973 C CA . SER A 1 264 ? 40.906 33.656 25.5 1 21.81 264 SER A CA 1
ATOM 1974 C C . SER A 1 264 ? 40.312 32.281 25.328 1 21.81 264 SER A C 1
ATOM 1976 O O . SER A 1 264 ? 40.031 31.844 24.203 1 21.81 264 SER A O 1
ATOM 1978 N N . GLY A 1 265 ? 40.625 31.359 26.188 1 20.17 265 GLY A N 1
ATOM 1979 C CA . GLY A 1 265 ? 40.312 29.953 26.391 1 20.17 265 GLY A CA 1
ATOM 1980 C C . GLY A 1 265 ? 38.812 29.672 26.422 1 20.17 265 GLY A C 1
ATOM 1981 O O . GLY A 1 265 ? 38.156 29.984 27.406 1 20.17 265 GLY A O 1
ATOM 1982 N N . VAL A 1 266 ? 38.062 30.203 25.484 1 21.92 266 VAL A N 1
ATOM 1983 C CA . VAL A 1 266 ? 36.688 29.828 25.672 1 21.92 266 VAL A CA 1
ATOM 1984 C C . VAL A 1 266 ? 36.562 28.328 25.906 1 21.92 266 VAL A C 1
ATOM 1986 O O . VAL A 1 266 ? 37.125 27.531 25.156 1 21.92 266 VAL A O 1
ATOM 1989 N N . ARG A 1 267 ? 36.375 27.984 27.156 1 19.94 267 ARG A N 1
ATOM 1990 C CA . ARG A 1 267 ? 36.156 26.656 27.719 1 19.94 267 ARG A CA 1
ATOM 1991 C C . ARG A 1 267 ? 35.125 25.891 26.891 1 19.94 267 ARG A C 1
ATOM 1993 O O . ARG A 1 267 ? 34 26.375 26.688 1 19.94 267 ARG A O 1
ATOM 2000 N N . GLU A 1 268 ? 35.594 25.172 25.891 1 20.48 268 GLU A N 1
ATOM 2001 C CA . GLU A 1 268 ? 34.75 24.281 25.125 1 20.48 268 GLU A CA 1
ATOM 2002 C C . GLU A 1 268 ? 34 23.297 26.031 1 20.48 268 GLU A C 1
ATOM 2004 O O . GLU A 1 268 ? 34.625 22.469 26.688 1 20.48 268 GLU A O 1
ATOM 2009 N N . ASP A 1 269 ? 33.094 23.75 26.844 1 21.19 269 ASP A N 1
ATOM 2010 C CA . ASP A 1 269 ? 32.312 22.734 27.578 1 21.19 269 ASP A CA 1
ATOM 2011 C C . ASP A 1 269 ? 31.953 21.562 26.672 1 21.19 269 ASP A C 1
ATOM 2013 O O . ASP A 1 269 ? 31.359 21.734 25.609 1 21.19 269 ASP A O 1
ATOM 2017 N N . THR A 1 270 ? 32.844 20.625 26.672 1 20.97 270 THR A N 1
ATOM 2018 C CA . THR A 1 270 ? 32.688 19.344 26.016 1 20.97 270 THR A CA 1
ATOM 2019 C C . THR A 1 270 ? 31.344 18.703 26.375 1 20.97 270 THR A C 1
ATOM 2021 O O . THR A 1 270 ? 31.125 18.297 27.516 1 20.97 270 THR A O 1
ATOM 2024 N N . PHE A 1 271 ? 30.234 19.375 26.141 1 20.36 271 PHE A N 1
ATOM 2025 C CA . PHE A 1 271 ? 29.016 18.578 26.312 1 20.36 271 PHE A CA 1
ATOM 2026 C C . PHE A 1 271 ? 29.219 17.156 25.812 1 20.36 271 PHE A C 1
ATOM 2028 O O . PHE A 1 271 ? 29.516 16.938 24.641 1 20.36 271 PHE A O 1
ATOM 2035 N N . ALA A 1 272 ? 29.781 16.281 26.672 1 22.02 272 ALA A N 1
ATOM 2036 C CA . ALA A 1 272 ? 29.891 14.844 26.484 1 22.02 272 ALA A CA 1
ATOM 2037 C C . ALA A 1 272 ? 28.641 14.273 25.828 1 22.02 272 ALA A C 1
ATOM 2039 O O . ALA A 1 272 ? 27.562 14.266 26.438 1 22.02 272 ALA A O 1
ATOM 2040 N N . THR A 1 273 ? 28.375 14.594 24.641 1 23.8 273 THR A N 1
ATOM 2041 C CA . THR A 1 273 ? 27.297 14 23.875 1 23.8 273 THR A CA 1
ATOM 2042 C C . THR A 1 273 ? 27.297 12.477 24.016 1 23.8 273 THR A C 1
ATOM 2044 O O . THR A 1 273 ? 28.094 11.797 23.359 1 23.8 273 THR A O 1
ATOM 2047 N N . GLY A 1 274 ? 27.344 12.016 25.312 1 25.55 274 GLY A N 1
ATOM 2048 C CA . GLY A 1 274 ? 27.141 10.578 25.469 1 25.55 274 GLY A CA 1
ATOM 2049 C C . GLY A 1 274 ? 26.062 10.023 24.547 1 25.55 274 GLY A C 1
ATOM 2050 O O . GLY A 1 274 ? 24.875 10.305 24.75 1 25.55 274 GLY A O 1
ATOM 2051 N N . GLY A 1 275 ? 26.344 9.984 23.359 1 25.77 275 GLY A N 1
ATOM 2052 C CA . GLY A 1 275 ? 25.422 9.398 22.406 1 25.77 275 GLY A CA 1
ATOM 2053 C C . GLY A 1 275 ? 24.844 8.07 22.859 1 25.77 275 GLY A C 1
ATOM 2054 O O . GLY A 1 275 ? 25.422 7.418 23.734 1 25.77 275 GLY A O 1
ATOM 2055 N N . PRO A 1 276 ? 23.594 7.953 23 1 24.67 276 PRO A N 1
ATOM 2056 C CA . PRO A 1 276 ? 23.031 6.684 23.469 1 24.67 276 PRO A CA 1
ATOM 2057 C C . PRO A 1 276 ? 23.797 5.469 22.938 1 24.67 276 PRO A C 1
ATOM 2059 O O . PRO A 1 276 ? 24.297 5.496 21.828 1 24.67 276 PRO A O 1
ATOM 2062 N N . THR A 1 277 ? 24.594 4.852 23.781 1 25.42 277 THR A N 1
ATOM 2063 C CA . THR A 1 277 ? 25.156 3.533 23.5 1 25.42 277 THR A CA 1
ATOM 2064 C C . THR A 1 277 ? 24.141 2.662 22.766 1 25.42 277 THR A C 1
ATOM 2066 O O . THR A 1 277 ? 22.984 2.535 23.219 1 25.42 277 THR A O 1
ATOM 2069 N N . THR A 1 278 ? 24.25 2.617 21.516 1 25.03 278 THR A N 1
ATOM 2070 C CA . THR A 1 278 ? 23.5 1.634 20.734 1 25.03 278 THR A CA 1
ATOM 2071 C C . THR A 1 278 ? 23.672 0.238 21.344 1 25.03 278 THR A C 1
ATOM 2073 O O . THR A 1 278 ? 24.766 -0.314 21.344 1 25.03 278 THR A O 1
ATOM 2076 N N . THR A 1 279 ? 23.172 0.064 22.531 1 24.53 279 THR A N 1
ATOM 2077 C CA . THR A 1 279 ? 23.125 -1.327 22.969 1 24.53 279 THR A CA 1
ATOM 2078 C C . THR A 1 279 ? 22.703 -2.242 21.828 1 24.53 279 THR A C 1
ATOM 2080 O O . THR A 1 279 ? 21.609 -2.08 21.266 1 24.53 279 THR A O 1
ATOM 2083 N N . THR A 1 280 ? 23.688 -2.787 21.188 1 25.66 280 THR A N 1
ATOM 2084 C CA . THR A 1 280 ? 23.484 -3.975 20.359 1 25.66 280 THR A CA 1
ATOM 2085 C C . THR A 1 280 ? 22.812 -5.086 21.172 1 25.66 280 THR A C 1
ATOM 2087 O O . THR A 1 280 ? 23.375 -5.578 22.141 1 25.66 280 THR A O 1
ATOM 2090 N N . ALA A 1 281 ? 21.625 -5.035 21.5 1 24.52 281 ALA A N 1
ATOM 2091 C CA . ALA A 1 281 ? 21.031 -6.234 22.078 1 24.52 281 ALA A CA 1
ATOM 2092 C C . ALA A 1 281 ? 21.516 -7.492 21.359 1 24.52 281 ALA A C 1
ATOM 2094 O O . ALA A 1 281 ? 21.203 -7.711 20.188 1 24.52 281 ALA A O 1
ATOM 2095 N N . SER A 1 282 ? 22.656 -7.965 21.766 1 26.73 282 SER A N 1
ATOM 2096 C CA . SER A 1 282 ? 23.094 -9.32 21.453 1 26.73 282 SER A CA 1
ATOM 2097 C C . SER A 1 282 ? 22.094 -10.352 21.969 1 26.73 282 SER A C 1
ATOM 2099 O O . SER A 1 282 ? 22.125 -10.719 23.156 1 26.73 282 SER A O 1
ATOM 2101 N N . TYR A 1 283 ? 20.859 -10.273 21.891 1 25.48 283 TYR A N 1
ATOM 2102 C CA . TYR A 1 283 ? 20.234 -11.492 22.391 1 25.48 283 TYR A CA 1
ATOM 2103 C C . TYR A 1 283 ? 20.859 -12.734 21.766 1 25.48 283 TYR A C 1
ATOM 2105 O O . TYR A 1 283 ? 21.141 -12.758 20.562 1 25.48 283 TYR A O 1
ATOM 2113 N N . PRO A 1 284 ? 21.531 -13.539 22.5 1 29.27 284 PRO A N 1
ATOM 2114 C CA . PRO A 1 284 ? 22.016 -14.844 22.031 1 29.27 284 PRO A CA 1
ATOM 2115 C C . PRO A 1 284 ? 20.938 -15.656 21.312 1 29.27 284 PRO A C 1
ATOM 2117 O O . PRO A 1 284 ? 21.062 -16.875 21.203 1 29.27 284 PRO A O 1
ATOM 2120 N N . THR A 1 285 ? 19.938 -15.078 20.75 1 29.88 285 THR A N 1
ATOM 2121 C CA . THR A 1 285 ? 18.906 -16 20.297 1 29.88 285 THR A CA 1
ATOM 2122 C C . THR A 1 285 ? 19.5 -17.078 19.391 1 29.88 285 THR A C 1
ATOM 2124 O O . THR A 1 285 ? 20.438 -16.812 18.625 1 29.88 285 THR A O 1
ATOM 2127 N N . GLU A 1 286 ? 19.328 -18.391 19.531 1 30.41 286 GLU A N 1
ATOM 2128 C CA . GLU A 1 286 ? 19.797 -19.531 18.75 1 30.41 286 GLU A CA 1
ATOM 2129 C C . GLU A 1 286 ? 19.984 -19.141 17.281 1 30.41 286 GLU A C 1
ATOM 2131 O O . GLU A 1 286 ? 19.562 -18.062 16.859 1 30.41 286 GLU A O 1
ATOM 2136 N N . GLY A 1 287 ? 20.125 -20.328 16.297 1 31.39 287 GLY A N 1
ATOM 2137 C CA . GLY A 1 287 ? 20.562 -20.328 14.906 1 31.39 287 GLY A CA 1
ATOM 2138 C C . GLY A 1 287 ? 19.812 -19.328 14.039 1 31.39 287 GLY A C 1
ATOM 2139 O O . GLY A 1 287 ? 19.703 -19.516 12.828 1 31.39 287 GLY A O 1
ATOM 2140 N N . LEU A 1 288 ? 18.984 -18.656 14.578 1 33.47 288 LEU A N 1
ATOM 2141 C CA . LEU A 1 288 ? 18.234 -17.844 13.625 1 33.47 288 LEU A CA 1
ATOM 2142 C C . LEU A 1 288 ? 19.188 -17 12.781 1 33.47 288 LEU A C 1
ATOM 2144 O O . LEU A 1 288 ? 20 -16.234 13.328 1 33.47 288 LEU A O 1
ATOM 2148 N N . GLN A 1 289 ? 19.688 -17.375 11.688 1 36.88 289 GLN A N 1
ATOM 2149 C CA . GLN A 1 289 ? 20.453 -16.625 10.703 1 36.88 289 GLN A CA 1
ATOM 2150 C C . GLN A 1 289 ? 20.125 -15.133 10.758 1 36.88 289 GLN A C 1
ATOM 2152 O O . GLN A 1 289 ? 18.969 -14.75 10.656 1 36.88 289 GLN A O 1
ATOM 2157 N N . GLN A 1 290 ? 20.594 -14.211 11.578 1 47.06 290 GLN A N 1
ATOM 2158 C CA . GLN A 1 290 ? 20.547 -12.75 11.617 1 47.06 290 GLN A CA 1
ATOM 2159 C C . GLN A 1 290 ? 20.297 -12.172 10.227 1 47.06 290 GLN A C 1
ATOM 2161 O O . GLN A 1 290 ? 21.047 -12.453 9.289 1 47.06 290 GLN A O 1
ATOM 2166 N N . SER A 1 291 ? 19.062 -11.914 9.859 1 60.5 291 SER A N 1
ATOM 2167 C CA . SER A 1 291 ? 18.734 -11.336 8.555 1 60.5 291 SER A CA 1
ATOM 2168 C C . SER A 1 291 ? 19.719 -10.242 8.172 1 60.5 291 SER A C 1
ATOM 2170 O O . SER A 1 291 ? 20.094 -9.414 9.008 1 60.5 291 SER A O 1
ATOM 2172 N N . ARG A 1 292 ? 20.688 -10.344 7.285 1 83.31 292 ARG A N 1
ATOM 2173 C CA . ARG A 1 292 ? 21.656 -9.383 6.77 1 83.31 292 ARG A CA 1
ATOM 2174 C C . ARG A 1 292 ? 20.969 -8.281 5.969 1 83.31 292 ARG A C 1
ATOM 2176 O O . ARG A 1 292 ? 21.531 -7.777 4.992 1 83.31 292 ARG A O 1
ATOM 2183 N N . ILE A 1 293 ? 19.734 -7.992 6.441 1 90.5 293 ILE A N 1
ATOM 2184 C CA . ILE A 1 293 ? 18.984 -6.945 5.754 1 90.5 293 ILE A CA 1
ATOM 2185 C C . ILE A 1 293 ? 19.219 -5.605 6.453 1 90.5 293 ILE A C 1
ATOM 2187 O O . ILE A 1 293 ? 19.031 -5.492 7.664 1 90.5 293 ILE A O 1
ATOM 2191 N N . VAL A 1 294 ? 19.672 -4.613 5.711 1 93.62 294 VAL A N 1
ATOM 2192 C CA . VAL A 1 294 ? 19.906 -3.275 6.25 1 93.62 294 VAL A CA 1
ATOM 2193 C C . VAL A 1 294 ? 18.766 -2.35 5.836 1 93.62 294 VAL A C 1
ATOM 2195 O O . VAL A 1 294 ? 18.328 -2.359 4.68 1 93.62 294 VAL A O 1
ATOM 2198 N N . CYS A 1 295 ? 18.281 -1.611 6.836 1 95.56 295 CYS A N 1
ATOM 2199 C CA . CYS A 1 295 ? 17.203 -0.657 6.613 1 95.56 295 CYS A CA 1
ATOM 2200 C C . CYS A 1 295 ? 17.734 0.771 6.57 1 95.56 295 CYS A C 1
ATOM 2202 O O . CYS A 1 295 ? 18.375 1.227 7.523 1 95.56 295 CYS A O 1
ATOM 2204 N N . LEU A 1 296 ? 17.5 1.459 5.457 1 96.94 296 LEU A N 1
ATOM 2205 C CA . LEU A 1 296 ? 17.922 2.846 5.309 1 96.94 296 LEU A CA 1
ATOM 2206 C C . LEU A 1 296 ? 16.75 3.799 5.465 1 96.94 296 LEU A C 1
ATOM 2208 O O . LEU A 1 296 ? 15.727 3.646 4.789 1 96.94 296 LEU A O 1
ATOM 2212 N N . ALA A 1 297 ? 16.906 4.77 6.355 1 97.62 297 ALA A N 1
ATOM 2213 C CA . ALA A 1 297 ? 15.898 5.824 6.492 1 97.62 297 ALA A CA 1
ATOM 2214 C C . ALA A 1 297 ? 16.188 6.988 5.555 1 97.62 297 ALA A C 1
ATOM 2216 O O . ALA A 1 297 ? 17.359 7.301 5.285 1 97.62 297 ALA A O 1
ATOM 2217 N N . ASP A 1 298 ? 15.062 7.641 5.027 1 97.62 298 ASP A N 1
ATOM 2218 C CA . ASP A 1 298 ? 15.25 8.781 4.137 1 97.62 298 ASP A CA 1
ATOM 2219 C C . ASP A 1 298 ? 16.203 8.445 2.99 1 97.62 298 ASP A C 1
ATOM 2221 O O . ASP A 1 298 ? 17.234 9.078 2.828 1 97.62 298 ASP A O 1
ATOM 2225 N N . PRO A 1 299 ? 15.781 7.469 2.223 1 97.19 299 PRO A N 1
ATOM 2226 C CA . PRO A 1 299 ? 16.672 7.047 1.138 1 97.19 299 PRO A CA 1
ATOM 2227 C C . PRO A 1 299 ? 16.828 8.117 0.059 1 97.19 299 PRO A C 1
ATOM 2229 O O . PRO A 1 299 ? 15.875 8.828 -0.256 1 97.19 299 PRO A O 1
ATOM 2232 N N . SER A 1 300 ? 18.031 8.195 -0.499 1 94.75 300 SER A N 1
ATOM 2233 C CA . SER A 1 300 ? 18.266 9.016 -1.68 1 94.75 300 SER A CA 1
ATOM 2234 C C . SER A 1 300 ? 17.641 8.398 -2.924 1 94.75 300 SER A C 1
ATOM 2236 O O . SER A 1 300 ? 17.172 7.258 -2.887 1 94.75 300 SER A O 1
ATOM 2238 N N . THR A 1 301 ? 17.625 9.133 -3.977 1 92.12 301 THR A N 1
ATOM 2239 C CA . THR A 1 301 ? 17.047 8.656 -5.227 1 92.12 301 THR A CA 1
ATOM 2240 C C . THR A 1 301 ? 17.719 7.363 -5.684 1 92.12 301 THR A C 1
ATOM 2242 O O . THR A 1 301 ? 17.031 6.414 -6.086 1 92.12 301 THR A O 1
ATOM 2245 N N . ILE A 1 302 ? 18.969 7.312 -5.652 1 90.38 302 ILE A N 1
ATOM 2246 C CA . ILE A 1 302 ? 19.719 6.145 -6.109 1 90.38 302 ILE A CA 1
ATOM 2247 C C . ILE A 1 302 ? 19.422 4.957 -5.195 1 90.38 302 ILE A C 1
ATOM 2249 O O . ILE A 1 302 ? 19.312 3.822 -5.66 1 90.38 302 ILE A O 1
ATOM 2253 N N . GLU A 1 303 ? 19.359 5.191 -3.898 1 93 303 GLU A N 1
ATOM 2254 C CA . GLU A 1 303 ? 19.031 4.129 -2.953 1 93 303 GLU A CA 1
ATOM 2255 C C . GLU A 1 303 ? 17.625 3.592 -3.195 1 93 303 GLU A C 1
ATOM 2257 O O . GLU A 1 303 ? 17.391 2.387 -3.094 1 93 303 GLU A O 1
ATOM 2262 N N . GLU A 1 304 ? 16.688 4.465 -3.504 1 91.44 304 GLU A N 1
ATOM 2263 C CA . GLU A 1 304 ? 15.328 4.055 -3.816 1 91.44 304 GLU A CA 1
ATOM 2264 C C . GLU A 1 304 ? 15.289 3.195 -5.078 1 91.44 304 GLU A C 1
ATOM 2266 O O . GLU A 1 304 ? 14.508 2.242 -5.16 1 91.44 304 GLU A O 1
ATOM 2271 N N . GLN A 1 305 ? 16.109 3.518 -5.984 1 86.62 305 GLN A N 1
ATOM 2272 C CA . GLN A 1 305 ? 16.109 2.836 -7.273 1 86.62 305 GLN A CA 1
ATOM 2273 C C . GLN A 1 305 ? 16.766 1.461 -7.172 1 86.62 305 GLN A C 1
ATOM 2275 O O . GLN A 1 305 ? 16.391 0.53 -7.883 1 86.62 305 GLN A O 1
ATOM 2280 N N . LEU A 1 306 ? 17.719 1.315 -6.262 1 88.19 306 LEU A N 1
ATOM 2281 C CA . LEU A 1 306 ? 18.562 0.124 -6.277 1 88.19 306 LEU A CA 1
ATOM 2282 C C . LEU A 1 306 ? 18.234 -0.796 -5.109 1 88.19 306 LEU A C 1
ATOM 2284 O O . LEU A 1 306 ? 18.75 -1.914 -5.027 1 88.19 306 LEU A O 1
ATOM 2288 N N . CYS A 1 307 ? 17.375 -0.335 -4.223 1 91.94 307 CYS A N 1
ATOM 2289 C CA . CYS A 1 307 ? 17.062 -1.146 -3.053 1 91.94 307 CYS A CA 1
ATOM 2290 C C . CYS A 1 307 ? 16.328 -2.42 -3.455 1 91.94 307 CYS A C 1
ATOM 2292 O O . CYS A 1 307 ? 15.773 -2.502 -4.551 1 91.94 307 CYS A O 1
ATOM 2294 N N . SER A 1 308 ? 16.453 -3.426 -2.545 1 89.5 308 SER A N 1
ATOM 2295 C CA . SER A 1 308 ? 15.781 -4.699 -2.787 1 89.5 308 SER A CA 1
ATOM 2296 C C . SER A 1 308 ? 14.297 -4.625 -2.42 1 89.5 308 SER A C 1
ATOM 2298 O O . SER A 1 308 ? 13.484 -5.371 -2.963 1 89.5 308 SER A O 1
ATOM 2300 N N . SER A 1 309 ? 14.008 -3.824 -1.464 1 92.56 309 SER A N 1
ATOM 2301 C CA . SER A 1 309 ? 12.641 -3.629 -1 1 92.56 309 SER A CA 1
ATOM 2302 C C . SER A 1 309 ? 12.445 -2.227 -0.434 1 92.56 309 SER A C 1
ATOM 2304 O O . SER A 1 309 ? 13.414 -1.547 -0.092 1 92.56 309 SER A O 1
ATOM 2306 N N . SER A 1 310 ? 11.227 -1.751 -0.434 1 94.56 310 SER A N 1
ATOM 2307 C CA . SER A 1 310 ? 10.898 -0.444 0.128 1 94.56 310 SER A CA 1
ATOM 2308 C C . SER A 1 310 ? 9.617 -0.497 0.951 1 94.56 310 SER A C 1
ATOM 2310 O O . SER A 1 310 ? 8.781 -1.375 0.744 1 94.56 310 SER A O 1
ATOM 2312 N N . LEU A 1 311 ? 9.531 0.401 1.873 1 95.88 311 LEU A N 1
ATOM 2313 C CA . LEU A 1 311 ? 8.414 0.458 2.807 1 95.88 311 LEU A CA 1
ATOM 2314 C C . LEU A 1 311 ? 8.164 1.891 3.264 1 95.88 311 LEU A C 1
ATOM 2316 O O . LEU A 1 311 ? 9.102 2.639 3.527 1 95.88 311 LEU A O 1
ATOM 2320 N N . VAL A 1 312 ? 6.871 2.246 3.303 1 96.62 312 VAL A N 1
ATOM 2321 C CA . VAL A 1 312 ? 6.5 3.566 3.799 1 96.62 312 VAL A CA 1
ATOM 2322 C C . VAL A 1 312 ? 5.543 3.424 4.984 1 96.62 312 VAL A C 1
ATOM 2324 O O . VAL A 1 312 ? 4.562 2.684 4.91 1 96.62 312 VAL A O 1
ATOM 2327 N N . PHE A 1 313 ? 5.867 4.086 6.043 1 96.88 313 PHE A N 1
ATOM 2328 C CA . PHE A 1 313 ? 4.973 4.23 7.184 1 96.88 313 PHE A CA 1
ATOM 2329 C C . PHE A 1 313 ? 4.395 5.641 7.242 1 96.88 313 PHE A C 1
ATOM 2331 O O . PHE A 1 313 ? 5.121 6.621 7.055 1 96.88 313 PHE A O 1
ATOM 2338 N N . VAL A 1 314 ? 3.113 5.734 7.383 1 97.56 314 VAL A N 1
ATOM 2339 C CA . VAL A 1 314 ? 2.502 6.98 7.836 1 97.56 314 VAL A CA 1
ATOM 2340 C C . VAL A 1 314 ? 1.943 6.801 9.25 1 97.56 314 VAL A C 1
ATOM 2342 O O . VAL A 1 314 ? 1.086 5.941 9.477 1 97.56 314 VAL A O 1
ATOM 2345 N N . LEU A 1 315 ? 2.465 7.594 10.148 1 96.81 315 LEU A N 1
ATOM 2346 C CA . LEU A 1 315 ? 2.131 7.453 11.562 1 96.81 315 LEU A CA 1
ATOM 2347 C C . LEU A 1 315 ? 1.63 8.773 12.141 1 96.81 315 LEU A C 1
ATOM 2349 O O . LEU A 1 315 ? 1.965 9.844 11.633 1 96.81 315 LEU A O 1
ATOM 2353 N N . ASN A 1 316 ? 0.794 8.625 13.102 1 92.06 316 ASN A N 1
ATOM 2354 C CA . ASN A 1 316 ? 0.407 9.828 13.828 1 92.06 316 ASN A CA 1
ATOM 2355 C C . ASN A 1 316 ? 1.248 10.016 15.086 1 92.06 316 ASN A C 1
ATOM 2357 O O . ASN A 1 316 ? 2.166 9.234 15.352 1 92.06 316 ASN A O 1
ATOM 2361 N N . ALA A 1 317 ? 1.016 11.062 15.789 1 85.12 317 ALA A N 1
ATOM 2362 C CA . ALA A 1 317 ? 1.807 11.406 16.969 1 85.12 317 ALA A CA 1
ATOM 2363 C C . ALA A 1 317 ? 1.657 10.352 18.062 1 85.12 317 ALA A C 1
ATOM 2365 O O . ALA A 1 317 ? 2.541 10.188 18.906 1 85.12 317 ALA A O 1
ATOM 2366 N N . GLN A 1 318 ? 0.587 9.578 18.047 1 85.25 318 GLN A N 1
ATOM 2367 C CA . GLN A 1 318 ? 0.316 8.555 19.047 1 85.25 318 GLN A CA 1
ATOM 2368 C C . GLN A 1 318 ? 0.943 7.223 18.641 1 85.25 318 GLN A C 1
ATOM 2370 O O . GLN A 1 318 ? 0.665 6.191 19.266 1 85.25 318 GLN A O 1
ATOM 2375 N N . ARG A 1 319 ? 1.678 7.215 17.594 1 88.94 319 ARG A N 1
ATOM 2376 C CA . ARG A 1 319 ? 2.441 6.062 17.125 1 88.94 319 ARG A CA 1
ATOM 2377 C C . ARG A 1 319 ? 1.525 5.008 16.5 1 88.94 319 ARG A C 1
ATOM 2379 O O . ARG A 1 319 ? 1.854 3.82 16.5 1 88.94 319 ARG A O 1
ATOM 2386 N N . GLU A 1 320 ? 0.411 5.41 16.125 1 92.25 320 GLU A N 1
ATOM 2387 C CA . GLU A 1 320 ? -0.486 4.508 15.406 1 92.25 320 GLU A CA 1
ATOM 2388 C C . GLU A 1 320 ? -0.233 4.562 13.906 1 92.25 320 GLU A C 1
ATOM 2390 O O . GLU A 1 320 ? 0.172 5.598 13.375 1 92.25 320 GLU A O 1
ATOM 2395 N N . ILE A 1 321 ? -0.502 3.432 13.281 1 94.94 321 ILE A N 1
ATOM 2396 C CA . ILE A 1 321 ? -0.198 3.311 11.859 1 94.94 321 ILE A CA 1
ATOM 2397 C C . ILE A 1 321 ? -1.411 3.732 11.031 1 94.94 321 ILE A C 1
ATOM 2399 O O . ILE A 1 321 ? -2.449 3.068 11.062 1 94.94 321 ILE A O 1
ATOM 2403 N N . CYS A 1 322 ? -1.269 4.781 10.32 1 95.25 322 CYS A N 1
ATOM 2404 C CA . CYS A 1 322 ? -2.33 5.281 9.461 1 95.25 322 CYS A CA 1
ATOM 2405 C C . CYS A 1 322 ? -2.268 4.625 8.086 1 95.25 322 CYS A C 1
ATOM 2407 O O . CYS A 1 322 ? -3.295 4.23 7.531 1 95.25 322 CYS A O 1
ATOM 2409 N N . VAL A 1 323 ? -1.09 4.574 7.555 1 95 323 VAL A N 1
ATOM 2410 C CA . VAL A 1 323 ? -0.839 3.961 6.254 1 95 323 VAL A CA 1
ATOM 2411 C C . VAL A 1 323 ? 0.42 3.1 6.32 1 95 323 VAL A C 1
ATOM 2413 O O . VAL A 1 323 ? 1.385 3.453 7.004 1 95 323 VAL A O 1
ATOM 2416 N N . LEU A 1 324 ? 0.427 2.031 5.758 1 94.62 324 LEU A N 1
ATOM 2417 C CA . LEU A 1 324 ? 1.552 1.118 5.586 1 94.62 324 LEU A CA 1
ATOM 2418 C C . LEU A 1 324 ? 1.586 0.56 4.168 1 94.62 324 LEU A C 1
ATOM 2420 O O . LEU A 1 324 ? 0.607 -0.03 3.705 1 94.62 324 LEU A O 1
ATOM 2424 N N . ASP A 1 325 ? 2.684 0.782 3.547 1 92.88 325 ASP A N 1
ATOM 2425 C CA . ASP A 1 325 ? 2.744 0.405 2.137 1 92.88 325 ASP A CA 1
ATOM 2426 C C . ASP A 1 325 ? 4.066 -0.285 1.81 1 92.88 325 ASP A C 1
ATOM 2428 O O . ASP A 1 325 ? 5.094 0.376 1.649 1 92.88 325 ASP A O 1
ATOM 2432 N N . LYS A 1 326 ? 4.07 -1.513 1.719 1 92.75 326 LYS A N 1
ATOM 2433 C CA . LYS A 1 326 ? 5.133 -2.322 1.126 1 92.75 326 LYS A CA 1
ATOM 2434 C C . LYS A 1 326 ? 4.727 -2.844 -0.249 1 92.75 326 LYS A C 1
ATOM 2436 O O . LYS A 1 326 ? 3.873 -3.729 -0.355 1 92.75 326 LYS A O 1
ATOM 2441 N N . ALA A 1 327 ? 5.246 -2.307 -1.324 1 79.5 327 ALA A N 1
ATOM 2442 C CA . ALA A 1 327 ? 4.676 -2.484 -2.656 1 79.5 327 ALA A CA 1
ATOM 2443 C C . ALA A 1 327 ? 5.492 -3.482 -3.475 1 79.5 327 ALA A C 1
ATOM 2445 O O . ALA A 1 327 ? 5.574 -3.369 -4.699 1 79.5 327 ALA A O 1
ATOM 2446 N N . GLY A 1 328 ? 6.09 -4.434 -2.842 1 79.62 328 GLY A N 1
ATOM 2447 C CA . GLY A 1 328 ? 6.797 -5.426 -3.637 1 79.62 328 GLY A CA 1
ATOM 2448 C C . GLY A 1 328 ? 8.273 -5.52 -3.305 1 79.62 328 GLY A C 1
ATOM 2449 O O . GLY A 1 328 ? 8.695 -5.105 -2.223 1 79.62 328 GLY A O 1
ATOM 2450 N N . GLY A 1 329 ? 9.016 -6.094 -4.32 1 86.31 329 GLY A N 1
ATOM 2451 C CA . GLY A 1 329 ? 10.422 -6.371 -4.051 1 86.31 329 GLY A CA 1
ATOM 2452 C C . GLY A 1 329 ? 10.633 -7.629 -3.225 1 86.31 329 GLY A C 1
ATOM 2453 O O . GLY A 1 329 ? 9.734 -8.469 -3.123 1 86.31 329 GLY A O 1
ATOM 2454 N N . GLU A 1 330 ? 11.781 -7.73 -2.768 1 89.25 330 GLU A N 1
ATOM 2455 C CA . GLU A 1 330 ? 12.086 -8.914 -1.968 1 89.25 330 GLU A CA 1
ATOM 2456 C C . GLU A 1 330 ? 11.234 -8.961 -0.703 1 89.25 330 GLU A C 1
ATOM 2458 O O . GLU A 1 330 ? 11.016 -7.934 -0.057 1 89.25 330 GLU A O 1
ATOM 2463 N N . PRO A 1 331 ? 10.695 -10.109 -0.429 1 92.19 331 PRO A N 1
ATOM 2464 C CA . PRO A 1 331 ? 9.922 -10.234 0.806 1 92.19 331 PRO A CA 1
ATOM 2465 C C . PRO A 1 331 ? 10.734 -9.898 2.053 1 92.19 331 PRO A C 1
ATOM 2467 O O . PRO A 1 331 ? 11.953 -10.07 2.059 1 92.19 331 PRO A O 1
ATOM 2470 N N . LEU A 1 332 ? 10.094 -9.375 3.018 1 93.56 332 LEU A N 1
ATOM 2471 C CA . LEU A 1 332 ? 10.727 -9.023 4.281 1 93.56 332 LEU A CA 1
ATOM 2472 C C . LEU A 1 332 ? 10.156 -9.852 5.43 1 93.56 332 LEU A C 1
ATOM 2474 O O . LEU A 1 332 ? 8.945 -10.078 5.492 1 93.56 332 LEU A O 1
ATOM 2478 N N . PRO A 1 333 ? 11.039 -10.297 6.305 1 92.12 333 PRO A N 1
ATOM 2479 C CA . PRO A 1 333 ? 10.539 -10.945 7.52 1 92.12 333 PRO A CA 1
ATOM 2480 C C . PRO A 1 333 ? 9.82 -9.977 8.453 1 92.12 333 PRO A C 1
ATOM 2482 O O . PRO A 1 333 ? 10.117 -8.781 8.453 1 92.12 333 PRO A O 1
ATOM 2485 N N . ALA A 1 334 ? 8.945 -10.492 9.258 1 89.88 334 ALA A N 1
ATOM 2486 C CA . ALA A 1 334 ? 8.125 -9.68 10.156 1 89.88 334 ALA A CA 1
ATOM 2487 C C . ALA A 1 334 ? 9 -8.906 11.133 1 89.88 334 ALA A C 1
ATOM 2489 O O . ALA A 1 334 ? 8.688 -7.758 11.477 1 89.88 334 ALA A O 1
ATOM 2490 N N . ASP A 1 335 ? 10 -9.531 11.562 1 90.94 335 ASP A N 1
ATOM 2491 C CA . ASP A 1 335 ? 10.844 -8.891 12.562 1 90.94 335 ASP A CA 1
ATOM 2492 C C . ASP A 1 335 ? 11.547 -7.66 11.984 1 90.94 335 ASP A C 1
ATOM 2494 O O . ASP A 1 335 ? 11.766 -6.676 12.695 1 90.94 335 ASP A O 1
ATOM 2498 N N . VAL A 1 336 ? 11.922 -7.738 10.727 1 93.12 336 VAL A N 1
ATOM 2499 C CA . VAL A 1 336 ? 12.547 -6.602 10.055 1 93.12 336 VAL A CA 1
ATOM 2500 C C . VAL A 1 336 ? 11.547 -5.449 9.953 1 93.12 336 VAL A C 1
ATOM 2502 O O . VAL A 1 336 ? 11.898 -4.293 10.203 1 93.12 336 VAL A O 1
ATOM 2505 N N . ILE A 1 337 ? 10.359 -5.738 9.688 1 93.12 337 ILE A N 1
ATOM 2506 C CA . ILE A 1 337 ? 9.32 -4.719 9.57 1 93.12 337 ILE A CA 1
ATOM 2507 C C . ILE A 1 337 ? 9.07 -4.074 10.93 1 93.12 337 ILE A C 1
ATOM 2509 O O . ILE A 1 337 ? 8.93 -2.854 11.031 1 93.12 337 ILE A O 1
ATOM 2513 N N . LEU A 1 338 ? 9.039 -4.875 11.945 1 91.38 338 LEU A N 1
ATOM 2514 C CA . LEU A 1 338 ? 8.805 -4.359 13.289 1 91.38 338 LEU A CA 1
ATOM 2515 C C . LEU A 1 338 ? 9.953 -3.457 13.734 1 91.38 338 LEU A C 1
ATOM 2517 O O . LEU A 1 338 ? 9.727 -2.416 14.359 1 91.38 338 LEU A O 1
ATOM 2521 N N . ALA A 1 339 ? 11.125 -3.902 13.422 1 93.5 339 ALA A N 1
ATOM 2522 C CA . ALA A 1 339 ? 12.289 -3.076 13.75 1 93.5 339 ALA A CA 1
ATOM 2523 C C . ALA A 1 339 ? 12.234 -1.743 13.008 1 93.5 339 ALA A C 1
ATOM 2525 O O . ALA A 1 339 ? 12.578 -0.699 13.57 1 93.5 339 ALA A O 1
ATOM 2526 N N . SER A 1 340 ? 11.844 -1.823 11.797 1 95.31 340 SER A N 1
ATOM 2527 C CA . SER A 1 340 ? 11.742 -0.615 10.984 1 95.31 340 SER A CA 1
ATOM 2528 C C . SER A 1 340 ? 10.648 0.31 11.508 1 95.31 340 SER A C 1
ATOM 2530 O O . SER A 1 340 ? 10.758 1.533 11.406 1 95.31 340 SER A O 1
ATOM 2532 N N . LEU A 1 341 ? 9.602 -0.292 12.055 1 94.62 341 LEU A N 1
ATOM 2533 C CA . LEU A 1 341 ? 8.531 0.5 12.656 1 94.62 341 LEU A CA 1
ATOM 2534 C C . LEU A 1 341 ? 9.047 1.294 13.852 1 94.62 341 LEU A C 1
ATOM 2536 O O . LEU A 1 341 ? 8.695 2.463 14.023 1 94.62 341 LEU A O 1
ATOM 2540 N N . ARG A 1 342 ? 9.805 0.661 14.625 1 94.56 342 ARG A N 1
ATOM 2541 C CA . ARG A 1 342 ? 10.375 1.354 15.773 1 94.56 342 ARG A CA 1
ATOM 2542 C C . ARG A 1 342 ? 11.195 2.559 15.336 1 94.56 342 ARG A C 1
ATOM 2544 O O . ARG A 1 342 ? 11.117 3.629 15.945 1 94.56 342 ARG A O 1
ATOM 2551 N N . GLN A 1 343 ? 11.969 2.309 14.305 1 95.19 343 GLN A N 1
ATOM 2552 C CA . GLN A 1 343 ? 12.75 3.402 13.742 1 95.19 343 GLN A CA 1
ATOM 2553 C C . GLN A 1 343 ? 11.852 4.523 13.234 1 95.19 343 GLN A C 1
ATOM 2555 O O . GLN A 1 343 ? 12.125 5.703 13.469 1 95.19 343 GLN A O 1
ATOM 2560 N N . ALA A 1 344 ? 10.828 4.152 12.578 1 96.94 344 ALA A N 1
ATOM 2561 C CA . ALA A 1 344 ? 9.898 5.117 12 1 96.94 344 ALA A CA 1
ATOM 2562 C C . ALA A 1 344 ? 9.203 5.93 13.094 1 96.94 344 ALA A C 1
ATOM 2564 O O . ALA A 1 344 ? 9.016 7.137 12.953 1 96.94 344 ALA A O 1
ATOM 2565 N N . VAL A 1 345 ? 8.812 5.273 14.172 1 95.88 345 VAL A N 1
ATOM 2566 C CA . VAL A 1 345 ? 8.164 5.938 15.297 1 95.88 345 VAL A CA 1
ATOM 2567 C C . VAL A 1 345 ? 9.086 7.027 15.859 1 95.88 345 VAL A C 1
ATOM 2569 O O . VAL A 1 345 ? 8.633 8.133 16.156 1 95.88 345 VAL A O 1
ATOM 2572 N N . GLY A 1 346 ? 10.328 6.652 16 1 95.94 346 GLY A N 1
ATOM 2573 C CA . GLY A 1 346 ? 11.297 7.637 16.469 1 95.94 346 GLY A CA 1
ATOM 2574 C C . GLY A 1 346 ? 11.383 8.852 15.562 1 95.94 346 GLY A C 1
ATOM 2575 O O . GLY A 1 346 ? 11.383 9.992 16.047 1 95.94 346 GLY A O 1
ATOM 2576 N N . LEU A 1 347 ? 11.445 8.648 14.312 1 96.69 347 LEU A N 1
ATOM 2577 C CA . LEU A 1 347 ? 11.57 9.727 13.336 1 96.69 347 LEU A CA 1
ATOM 2578 C C . LEU A 1 347 ? 10.32 10.602 13.32 1 96.69 347 LEU A C 1
ATOM 2580 O O . LEU A 1 347 ? 10.414 11.828 13.273 1 96.69 347 LEU A O 1
ATOM 2584 N N . VAL A 1 348 ? 9.18 9.984 13.367 1 96.81 348 VAL A N 1
ATOM 2585 C CA . VAL A 1 348 ? 7.922 10.719 13.328 1 96.81 348 VAL A CA 1
ATOM 2586 C C . VAL A 1 348 ? 7.797 11.586 14.578 1 96.81 348 VAL A C 1
ATOM 2588 O O . VAL A 1 348 ? 7.312 12.719 14.508 1 96.81 348 VAL A O 1
ATOM 2591 N N . THR A 1 349 ? 8.188 11.055 15.672 1 95.62 349 THR A N 1
ATOM 2592 C CA . THR A 1 349 ? 8.172 11.828 16.906 1 95.62 349 THR A CA 1
ATOM 2593 C C . THR A 1 349 ? 9.055 13.062 16.781 1 95.62 349 THR A C 1
ATOM 2595 O O . THR A 1 349 ? 8.648 14.172 17.141 1 95.62 349 THR A O 1
ATOM 2598 N N . GLU A 1 350 ? 10.211 12.844 16.25 1 95.94 350 GLU A N 1
ATOM 2599 C CA . GLU A 1 350 ? 11.148 13.945 16.047 1 95.94 350 GLU A CA 1
ATOM 2600 C C . GLU A 1 350 ? 10.594 14.977 15.07 1 95.94 350 GLU A C 1
ATOM 2602 O O . GLU A 1 350 ? 10.672 16.172 15.32 1 95.94 350 GLU A O 1
ATOM 2607 N N . TRP A 1 351 ? 10.07 14.555 13.992 1 96.88 351 TRP A N 1
ATOM 2608 C CA . TRP A 1 351 ? 9.555 15.445 12.961 1 96.88 351 TRP A CA 1
ATOM 2609 C C . TRP A 1 351 ? 8.312 16.188 13.445 1 96.88 351 TRP A C 1
ATOM 2611 O O . TRP A 1 351 ? 8.117 17.359 13.133 1 96.88 351 TRP A O 1
ATOM 2621 N N . SER A 1 352 ? 7.438 15.469 14.164 1 95.94 352 SER A N 1
ATOM 2622 C CA . SER A 1 352 ? 6.266 16.125 14.734 1 95.94 352 SER A CA 1
ATOM 2623 C C . SER A 1 352 ? 6.664 17.25 15.688 1 95.94 352 SER A C 1
ATOM 2625 O O . SER A 1 352 ? 6.062 18.312 15.672 1 95.94 352 SER A O 1
ATOM 2627 N N . ARG A 1 353 ? 7.645 16.969 16.484 1 96.12 353 ARG A N 1
ATOM 2628 C CA . ARG A 1 353 ? 8.156 18 17.391 1 96.12 353 ARG A CA 1
ATOM 2629 C C . ARG A 1 353 ? 8.719 19.188 16.625 1 96.12 353 ARG A C 1
ATOM 2631 O O . ARG A 1 353 ? 8.531 20.328 17.016 1 96.12 353 ARG A O 1
ATOM 2638 N N . ALA A 1 354 ? 9.406 18.906 15.602 1 97.44 354 ALA A N 1
ATOM 2639 C CA . ALA A 1 354 ? 9.984 19.969 14.781 1 97.44 354 ALA A CA 1
ATOM 2640 C C . ALA A 1 354 ? 8.898 20.859 14.195 1 97.44 354 ALA A C 1
ATOM 2642 O O . ALA A 1 354 ? 9.055 22.078 14.133 1 97.44 354 ALA A O 1
ATOM 2643 N N . VAL A 1 355 ? 7.84 20.266 13.719 1 97.38 355 VAL A N 1
ATOM 2644 C CA . VAL A 1 355 ? 6.723 21.031 13.172 1 97.38 355 VAL A CA 1
ATOM 2645 C C . VAL A 1 355 ? 6.105 21.906 14.273 1 97.38 355 VAL A C 1
ATOM 2647 O O . VAL A 1 355 ? 5.836 23.078 14.055 1 97.38 355 VAL A O 1
ATOM 2650 N N . ASP A 1 356 ? 5.867 21.312 15.469 1 96.75 356 ASP A N 1
ATOM 2651 C CA . ASP A 1 356 ? 5.312 22.047 16.594 1 96.75 356 ASP A CA 1
ATOM 2652 C C . ASP A 1 356 ? 6.176 23.266 16.938 1 96.75 356 ASP A C 1
ATOM 2654 O O . ASP A 1 356 ? 5.656 24.359 17.141 1 96.75 356 ASP A O 1
ATOM 2658 N N . GLU A 1 357 ? 7.438 23.031 16.969 1 97.44 357 GLU A N 1
ATOM 2659 C CA . GLU A 1 357 ? 8.367 24.109 17.328 1 97.44 357 GLU A CA 1
ATOM 2660 C C . GLU A 1 357 ? 8.383 25.188 16.266 1 97.44 357 GLU A C 1
ATOM 2662 O O . GLU A 1 357 ? 8.445 26.391 16.578 1 97.44 357 GLU A O 1
ATOM 2667 N N . ALA A 1 358 ? 8.406 24.797 15.023 1 97.62 358 ALA A N 1
ATOM 2668 C CA . ALA A 1 358 ? 8.391 25.766 13.93 1 97.62 358 ALA A CA 1
ATOM 2669 C C . ALA A 1 358 ? 7.129 26.625 13.969 1 97.62 358 ALA A C 1
ATOM 2671 O O . ALA A 1 358 ? 7.188 27.844 13.742 1 97.62 358 ALA A O 1
ATOM 2672 N N . LEU A 1 359 ? 5.996 26 14.219 1 96.94 359 LEU A N 1
ATOM 2673 C CA . LEU A 1 359 ? 4.734 26.734 14.312 1 96.94 359 LEU A CA 1
ATOM 2674 C C . LEU A 1 359 ? 4.75 27.703 15.477 1 96.94 359 LEU A C 1
ATOM 2676 O O . LEU A 1 359 ? 4.27 28.844 15.352 1 96.94 359 LEU A O 1
ATOM 2680 N N . ARG A 1 360 ? 5.25 27.266 16.609 1 96.12 360 ARG A N 1
ATOM 2681 C CA . ARG A 1 360 ? 5.344 28.125 17.797 1 96.12 360 ARG A CA 1
ATOM 2682 C C . ARG A 1 360 ? 6.215 29.344 17.516 1 96.12 360 ARG A C 1
ATOM 2684 O O . ARG A 1 360 ? 5.836 30.469 17.844 1 96.12 360 ARG A O 1
ATOM 2691 N N . ARG A 1 361 ? 7.344 29.156 16.922 1 94.88 361 ARG A N 1
ATOM 2692 C CA . ARG A 1 361 ? 8.258 30.25 16.594 1 94.88 361 ARG A CA 1
ATOM 2693 C C . ARG A 1 361 ? 7.613 31.234 15.633 1 94.88 361 ARG A C 1
ATOM 2695 O O . ARG A 1 361 ? 7.781 32.438 15.766 1 94.88 361 ARG A O 1
ATOM 2702 N N . ASP A 1 362 ? 6.941 30.688 14.672 1 94.75 362 ASP A N 1
ATOM 2703 C CA . ASP A 1 362 ? 6.273 31.547 13.695 1 94.75 362 ASP A CA 1
ATOM 2704 C C . ASP A 1 362 ? 5.184 32.375 14.359 1 94.75 362 ASP A C 1
ATOM 2706 O O . ASP A 1 362 ? 5.035 33.562 14.055 1 94.75 362 ASP A O 1
ATOM 2710 N N . ALA A 1 363 ? 4.371 31.797 15.25 1 92.31 363 ALA A N 1
ATOM 2711 C CA . ALA A 1 363 ? 3.307 32.5 15.961 1 92.31 363 ALA A CA 1
ATOM 2712 C C . ALA A 1 363 ? 3.873 33.656 16.797 1 92.31 363 ALA A C 1
ATOM 2714 O O . ALA A 1 363 ? 3.281 34.719 16.859 1 92.31 363 ALA A O 1
ATOM 2715 N N . GLU A 1 364 ? 4.996 33.469 17.359 1 90.56 364 GLU A N 1
ATOM 2716 C CA . GLU A 1 364 ? 5.648 34.469 18.172 1 90.56 364 GLU A CA 1
ATOM 2717 C C . GLU A 1 364 ? 6.148 35.625 17.312 1 90.56 364 GLU A C 1
ATOM 2719 O O . GLU A 1 364 ? 6.066 36.781 17.719 1 90.56 364 GLU A O 1
ATOM 2724 N N . THR A 1 365 ? 6.633 35.281 16.172 1 87.31 365 THR A N 1
ATOM 2725 C CA . THR A 1 365 ? 7.184 36.312 15.281 1 87.31 365 THR A CA 1
ATOM 2726 C C . THR A 1 365 ? 6.066 37.125 14.664 1 87.31 365 THR A C 1
ATOM 2728 O O . THR A 1 365 ? 6.23 38.344 14.438 1 87.31 365 THR A O 1
ATOM 2731 N N . ARG A 1 366 ? 4.926 36.531 14.359 1 83.38 366 ARG A N 1
ATOM 2732 C CA . ARG A 1 366 ? 3.807 37.219 13.719 1 83.38 366 ARG A CA 1
ATOM 2733 C C . ARG A 1 366 ? 3.113 38.156 14.703 1 83.38 366 ARG A C 1
ATOM 2735 O O . ARG A 1 366 ? 2.578 39.188 14.305 1 83.38 366 ARG A O 1
ATOM 2742 N N . VAL A 1 367 ? 2.994 37.812 15.914 1 70.69 367 VAL A N 1
ATOM 2743 C CA . VAL A 1 367 ? 2.412 38.719 16.922 1 70.69 367 VAL A CA 1
ATOM 2744 C C . VAL A 1 367 ? 3.314 39.938 17.125 1 70.69 367 VAL A C 1
ATOM 2746 O O . VAL A 1 367 ? 2.83 41.062 17.266 1 70.69 367 VAL A O 1
ATOM 2749 N N . GLN A 1 368 ? 4.602 39.688 17.109 1 58.5 368 GLN A N 1
ATOM 2750 C CA . GLN A 1 368 ? 5.531 40.781 17.328 1 58.5 368 GLN A CA 1
ATOM 2751 C C . GLN A 1 368 ? 5.551 41.75 16.141 1 58.5 368 GLN A C 1
ATOM 2753 O O . GLN A 1 368 ? 5.824 42.938 16.312 1 58.5 368 GLN A O 1
ATOM 2758 N N . GLY A 1 369 ? 5.383 41.188 14.984 1 48.12 369 GLY A N 1
ATOM 2759 C CA . GLY A 1 369 ? 5.371 42.094 13.844 1 48.12 369 GLY A CA 1
ATOM 2760 C C . GLY A 1 369 ? 4.164 43 13.828 1 48.12 369 GLY A C 1
ATOM 2761 O O . GLY A 1 369 ? 4.094 43.938 13.016 1 48.12 369 GLY A O 1
ATOM 2762 N N . VAL A 1 370 ? 3.137 42.594 14.461 1 44.28 370 VAL A N 1
ATOM 2763 C CA . VAL A 1 370 ? 1.979 43.469 14.555 1 44.28 370 VAL A CA 1
ATOM 2764 C C . VAL A 1 370 ? 2.27 44.625 15.523 1 44.28 370 VAL A C 1
ATOM 2766 O O . VAL A 1 370 ? 1.624 45.656 15.477 1 44.28 370 VAL A O 1
ATOM 2769 N N . TYR A 1 371 ? 3.168 44.469 16.469 1 36.19 371 TYR A N 1
ATOM 2770 C CA . TYR A 1 371 ? 3.508 45.656 17.281 1 36.19 371 TYR A CA 1
ATOM 2771 C C . TYR A 1 371 ? 4.672 46.406 16.672 1 36.19 371 TYR A C 1
ATOM 2773 O O . TYR A 1 371 ? 5.598 45.812 16.125 1 36.19 371 TYR A O 1
ATOM 2781 N N . MET B 1 1 ? -33.031 5.395 -17.688 1 23.61 1 MET B N 1
ATOM 2782 C CA . MET B 1 1 ? -33.156 4.48 -16.547 1 23.61 1 MET B CA 1
ATOM 2783 C C . MET B 1 1 ? -32.281 4.918 -15.391 1 23.61 1 MET B C 1
ATOM 2785 O O . MET B 1 1 ? -31.188 5.445 -15.602 1 23.61 1 MET B O 1
ATOM 2789 N N . PRO B 1 2 ? -32.906 5.238 -14.164 1 25.41 2 PRO B N 1
ATOM 2790 C CA . PRO B 1 2 ? -32.125 5.887 -13.102 1 25.41 2 PRO B CA 1
ATOM 2791 C C . PRO B 1 2 ? -30.828 5.145 -12.773 1 25.41 2 PRO B C 1
ATOM 2793 O O . PRO B 1 2 ? -30.75 3.932 -12.984 1 25.41 2 PRO B O 1
ATOM 2796 N N . SER B 1 3 ? -29.719 5.66 -13.078 1 28.41 3 SER B N 1
ATOM 2797 C CA . SER B 1 3 ? -28.375 5.199 -12.734 1 28.41 3 SER B CA 1
ATOM 2798 C C . SER B 1 3 ? -28.375 4.523 -11.367 1 28.41 3 SER B C 1
ATOM 2800 O O . SER B 1 3 ? -28.953 5.035 -10.406 1 28.41 3 SER B O 1
ATOM 2802 N N . ALA B 1 4 ? -28.375 3.207 -11.367 1 32.31 4 ALA B N 1
ATOM 2803 C CA . ALA B 1 4 ? -28.359 2.422 -10.133 1 32.31 4 ALA B CA 1
ATOM 2804 C C . ALA B 1 4 ? -27.578 3.133 -9.031 1 32.31 4 ALA B C 1
ATOM 2806 O O . ALA B 1 4 ? -26.359 3.307 -9.148 1 32.31 4 ALA B O 1
ATOM 2807 N N . THR B 1 5 ? -28.031 4.102 -8.422 1 31.48 5 THR B N 1
ATOM 2808 C CA . THR B 1 5 ? -27.531 4.801 -7.246 1 31.48 5 THR B CA 1
ATOM 2809 C C . THR B 1 5 ? -26.969 3.811 -6.227 1 31.48 5 THR B C 1
ATOM 2811 O O . THR B 1 5 ? -27.719 2.973 -5.699 1 31.48 5 THR B O 1
ATOM 2814 N N . LEU B 1 6 ? -25.875 3.203 -6.449 1 36.69 6 LEU B N 1
ATOM 2815 C CA . LEU B 1 6 ? -25.234 2.354 -5.461 1 36.69 6 LEU B CA 1
ATOM 2816 C C . LEU B 1 6 ? -25.656 2.74 -4.047 1 36.69 6 LEU B C 1
ATOM 2818 O O . LEU B 1 6 ? -25.469 3.887 -3.631 1 36.69 6 LEU B O 1
ATOM 2822 N N . LEU B 1 7 ? -26.75 2.234 -3.539 1 37.28 7 LEU B N 1
ATOM 2823 C CA . LEU B 1 7 ? -27.25 2.418 -2.182 1 37.28 7 LEU B CA 1
ATOM 2824 C C . LEU B 1 7 ? -26.109 2.381 -1.172 1 37.28 7 LEU B C 1
ATOM 2826 O O . LEU B 1 7 ? -25.312 1.435 -1.155 1 37.28 7 LEU B O 1
ATOM 2830 N N . GLU B 1 8 ? -25.391 3.436 -0.886 1 46.25 8 GLU B N 1
ATOM 2831 C CA . GLU B 1 8 ? -24.5 3.578 0.258 1 46.25 8 GLU B CA 1
ATOM 2832 C C . GLU B 1 8 ? -24.969 2.732 1.437 1 46.25 8 GLU B C 1
ATOM 2834 O O . GLU B 1 8 ? -26.141 2.756 1.791 1 46.25 8 GLU B O 1
ATOM 2839 N N . PRO B 1 9 ? -24.344 1.551 1.695 1 51.88 9 PRO B N 1
ATOM 2840 C CA . PRO B 1 9 ? -24.828 0.792 2.854 1 51.88 9 PRO B CA 1
ATOM 2841 C C . PRO B 1 9 ? -25.359 1.689 3.967 1 51.88 9 PRO B C 1
ATOM 2843 O O . PRO B 1 9 ? -24.828 2.777 4.195 1 51.88 9 PRO B O 1
ATOM 2846 N N . SER B 1 10 ? -26.594 1.624 4.273 1 55.88 10 SER B N 1
ATOM 2847 C CA . SER B 1 10 ? -27.422 2.367 5.219 1 55.88 10 SER B CA 1
ATOM 2848 C C . SER B 1 10 ? -26.797 2.381 6.609 1 55.88 10 SER B C 1
ATOM 2850 O O . SER B 1 10 ? -25.969 1.526 6.93 1 55.88 10 SER B O 1
ATOM 2852 N N . LEU B 1 11 ? -26.594 3.613 7.238 1 61.22 11 LEU B N 1
ATOM 2853 C CA . LEU B 1 11 ? -26.328 3.822 8.656 1 61.22 11 LEU B CA 1
ATOM 2854 C C . LEU B 1 11 ? -26.875 2.662 9.492 1 61.22 11 LEU B C 1
ATOM 2856 O O . LEU B 1 11 ? -26.219 2.217 10.438 1 61.22 11 LEU B O 1
ATOM 2860 N N . THR B 1 12 ? -27.828 2.01 8.836 1 69.81 12 THR B N 1
ATOM 2861 C CA . THR B 1 12 ? -28.5 0.936 9.57 1 69.81 12 THR B CA 1
ATOM 2862 C C . THR B 1 12 ? -27.688 -0.352 9.492 1 69.81 12 THR B C 1
ATOM 2864 O O . THR B 1 12 ? -27.531 -1.06 10.492 1 69.81 12 THR B O 1
ATOM 2867 N N . GLU B 1 13 ? -27.031 -0.602 8.375 1 76.81 13 GLU B N 1
ATOM 2868 C CA . GLU B 1 13 ? -26.266 -1.832 8.227 1 76.81 13 GLU B CA 1
ATOM 2869 C C . GLU B 1 13 ? -25 -1.794 9.078 1 76.81 13 GLU B C 1
ATOM 2871 O O . GLU B 1 13 ? -24.625 -2.793 9.703 1 76.81 13 GLU B O 1
ATOM 2876 N N . ARG B 1 14 ? -24.469 -0.697 9.164 1 80.94 14 ARG B N 1
ATOM 2877 C CA . ARG B 1 14 ? -23.266 -0.553 9.969 1 80.94 14 ARG B CA 1
ATOM 2878 C C . ARG B 1 14 ? -23.562 -0.744 11.453 1 80.94 14 ARG B C 1
ATOM 2880 O O . ARG B 1 14 ? -22.812 -1.411 12.164 1 80.94 14 ARG B O 1
ATOM 2887 N N . THR B 1 15 ? -24.641 -0.192 11.828 1 81.06 15 THR B N 1
ATOM 2888 C CA . THR B 1 15 ? -25.062 -0.339 13.219 1 81.06 15 THR B CA 1
ATOM 2889 C C . THR B 1 15 ? -25.281 -1.809 13.562 1 81.06 15 THR B C 1
ATOM 2891 O O . THR B 1 15 ? -24.875 -2.273 14.625 1 81.06 15 THR B O 1
ATOM 2894 N N . PHE B 1 16 ? -25.859 -2.5 12.602 1 82.44 16 PHE B N 1
ATOM 2895 C CA . PHE B 1 16 ? -26.141 -3.914 12.828 1 82.44 16 PHE B CA 1
ATOM 2896 C C . PHE B 1 16 ? -24.844 -4.715 12.914 1 82.44 16 PHE B C 1
ATOM 2898 O O . PHE B 1 16 ? -24.719 -5.613 13.75 1 82.44 16 PHE B O 1
ATOM 2905 N N . ILE B 1 17 ? -23.906 -4.426 12.094 1 86.94 17 ILE B N 1
ATOM 2906 C CA . ILE B 1 17 ? -22.625 -5.109 12.109 1 86.94 17 ILE B CA 1
ATOM 2907 C C . ILE B 1 17 ? -21.922 -4.863 13.438 1 86.94 17 ILE B C 1
ATOM 2909 O O . ILE B 1 17 ? -21.422 -5.797 14.07 1 86.94 17 ILE B O 1
ATOM 2913 N N . LEU B 1 18 ? -21.969 -3.648 13.852 1 86 18 LEU B N 1
ATOM 2914 C CA . LEU B 1 18 ? -21.328 -3.287 15.109 1 86 18 LEU B CA 1
ATOM 2915 C C . LEU B 1 18 ? -22 -3.99 16.281 1 86 18 LEU B C 1
ATOM 2917 O O . LEU B 1 18 ? -21.312 -4.473 17.203 1 86 18 LEU B O 1
ATOM 2921 N N . GLN B 1 19 ? -23.266 -4.082 16.25 1 82.75 19 GLN B N 1
ATOM 2922 C CA . GLN B 1 19 ? -24.031 -4.738 17.312 1 82.75 19 GLN B CA 1
ATOM 2923 C C . GLN B 1 19 ? -23.703 -6.227 17.375 1 82.75 19 GLN B C 1
ATOM 2925 O O . GLN B 1 19 ? -23.406 -6.754 18.453 1 82.75 19 GLN B O 1
ATOM 2930 N N . THR B 1 20 ? -23.781 -6.879 16.25 1 85.56 20 THR B N 1
ATOM 2931 C CA . THR B 1 20 ? -23.578 -8.32 16.203 1 85.56 20 THR B CA 1
ATOM 2932 C C . THR B 1 20 ? -22.156 -8.688 16.625 1 85.56 20 THR B C 1
ATOM 2934 O O . THR B 1 20 ? -21.938 -9.633 17.375 1 85.56 20 THR B O 1
ATOM 2937 N N . LEU B 1 21 ? -21.25 -7.895 16.188 1 86.75 21 LEU B N 1
ATOM 2938 C CA . LEU B 1 21 ? -19.859 -8.156 16.547 1 86.75 21 LEU B CA 1
ATOM 2939 C C . LEU B 1 21 ? -19.625 -7.918 18.031 1 86.75 21 LEU B C 1
ATOM 2941 O O . LEU B 1 21 ? -18.891 -8.664 18.688 1 86.75 21 LEU B O 1
ATOM 2945 N N . SER B 1 22 ? -20.25 -6.891 18.531 1 84 22 SER B N 1
ATOM 2946 C CA . SER B 1 22 ? -20.047 -6.512 19.922 1 84 22 SER B CA 1
ATOM 2947 C C . SER B 1 22 ? -20.719 -7.508 20.875 1 84 22 SER B C 1
ATOM 2949 O O . SER B 1 22 ? -20.156 -7.855 21.906 1 84 22 SER B O 1
ATOM 2951 N N . VAL B 1 23 ? -21.828 -8.016 20.516 1 80.12 23 VAL B N 1
ATOM 2952 C CA . VAL B 1 23 ? -22.656 -8.797 21.438 1 80.12 23 VAL B CA 1
ATOM 2953 C C . VAL B 1 23 ? -22.359 -10.281 21.25 1 80.12 23 VAL B C 1
ATOM 2955 O O . VAL B 1 23 ? -22.156 -11.008 22.234 1 80.12 23 VAL B O 1
ATOM 2958 N N . SER B 1 24 ? -22.281 -10.758 20.062 1 83.38 24 SER B N 1
ATOM 2959 C CA . SER B 1 24 ? -22.203 -12.195 19.812 1 83.38 24 SER B CA 1
ATOM 2960 C C . SER B 1 24 ? -20.859 -12.57 19.203 1 83.38 24 SER B C 1
ATOM 2962 O O . SER B 1 24 ? -20.547 -13.75 19.047 1 83.38 24 SER B O 1
ATOM 2964 N N . ASN B 1 25 ? -20.062 -11.633 18.812 1 88.31 25 ASN B N 1
ATOM 2965 C CA . ASN B 1 25 ? -18.797 -11.883 18.141 1 88.31 25 ASN B CA 1
ATOM 2966 C C . ASN B 1 25 ? -18.984 -12.695 16.859 1 88.31 25 ASN B C 1
ATOM 2968 O O . ASN B 1 25 ? -18.203 -13.609 16.578 1 88.31 25 ASN B O 1
ATOM 2972 N N . LEU B 1 26 ? -20.156 -12.445 16.234 1 90.38 26 LEU B N 1
ATOM 2973 C CA . LEU B 1 26 ? -20.484 -13.086 14.969 1 90.38 26 LEU B CA 1
ATOM 2974 C C . LEU B 1 26 ? -20.734 -12.047 13.883 1 90.38 26 LEU B C 1
ATOM 2976 O O . LEU B 1 26 ? -21.188 -10.938 14.164 1 90.38 26 LEU B O 1
ATOM 2980 N N . ARG B 1 27 ? -20.422 -12.469 12.758 1 93.12 27 ARG B N 1
ATOM 2981 C CA . ARG B 1 27 ? -20.656 -11.625 11.586 1 93.12 27 ARG B CA 1
ATOM 2982 C C . ARG B 1 27 ? -22.078 -11.805 11.078 1 93.12 27 ARG B C 1
ATOM 2984 O O . ARG B 1 27 ? -22.812 -12.688 11.531 1 93.12 27 ARG B O 1
ATOM 2991 N N . LEU B 1 28 ? -22.5 -11.008 10.18 1 88.19 28 LEU B N 1
ATOM 2992 C CA . LEU B 1 28 ? -23.859 -11.047 9.648 1 88.19 28 LEU B CA 1
ATOM 2993 C C . LEU B 1 28 ? -24.141 -12.375 8.961 1 88.19 28 LEU B C 1
ATOM 2995 O O . LEU B 1 28 ? -25.281 -12.852 8.945 1 88.19 28 LEU B O 1
ATOM 2999 N N . ASP B 1 29 ? -23.141 -13 8.406 1 90.44 29 ASP B N 1
ATOM 3000 C CA . ASP B 1 29 ? -23.344 -14.258 7.688 1 90.44 29 ASP B CA 1
ATOM 3001 C C . ASP B 1 29 ? -23.078 -15.461 8.594 1 90.44 29 ASP B C 1
ATOM 3003 O O . ASP B 1 29 ? -22.969 -16.594 8.117 1 90.44 29 ASP B O 1
ATOM 3007 N N . GLY B 1 30 ? -22.844 -15.227 9.867 1 91.12 30 GLY B N 1
ATOM 3008 C CA . GLY B 1 30 ? -22.719 -16.312 10.828 1 91.12 30 GLY B CA 1
ATOM 3009 C C . GLY B 1 30 ? -21.281 -16.719 11.094 1 91.12 30 GLY B C 1
ATOM 3010 O O . GLY B 1 30 ? -21.016 -17.516 11.984 1 91.12 30 GLY B O 1
ATOM 3011 N N . ARG B 1 31 ? -20.375 -16.109 10.43 1 94.19 31 ARG B N 1
ATOM 3012 C CA . ARG B 1 31 ? -18.969 -16.453 10.633 1 94.19 31 ARG B CA 1
ATOM 3013 C C . ARG B 1 31 ? -18.406 -15.758 11.867 1 94.19 31 ARG B C 1
ATOM 3015 O O . ARG B 1 31 ? -18.859 -14.68 12.234 1 94.19 31 ARG B O 1
ATOM 3022 N N . SER B 1 32 ? -17.422 -16.531 12.438 1 94.75 32 SER B N 1
ATOM 3023 C CA . SER B 1 32 ? -16.609 -15.828 13.422 1 94.75 32 SER B CA 1
ATOM 3024 C C . SER B 1 32 ? -15.664 -14.836 12.742 1 94.75 32 SER B C 1
ATOM 3026 O O . SER B 1 32 ? -15.438 -14.906 11.531 1 94.75 32 SER B O 1
ATOM 3028 N N . PRO B 1 33 ? -15.125 -13.898 13.477 1 94.88 33 PRO B N 1
ATOM 3029 C CA . PRO B 1 33 ? -14.289 -12.859 12.875 1 94.88 33 PRO B CA 1
ATOM 3030 C C . PRO B 1 33 ? -13.125 -13.43 12.062 1 94.88 33 PRO B C 1
ATOM 3032 O O . PRO B 1 33 ? -12.828 -12.938 10.969 1 94.88 33 PRO B O 1
ATOM 3035 N N . ALA B 1 34 ? -12.562 -14.531 12.438 1 94.44 34 ALA B N 1
ATOM 3036 C CA . ALA B 1 34 ? -11.352 -15.055 11.805 1 94.44 34 ALA B CA 1
ATOM 3037 C C . ALA B 1 34 ? -11.695 -16.078 10.734 1 94.44 34 ALA B C 1
ATOM 3039 O O . ALA B 1 34 ? -10.828 -16.469 9.945 1 94.44 34 ALA B O 1
ATOM 3040 N N . LYS B 1 35 ? -12.961 -16.469 10.602 1 95.25 35 LYS B N 1
ATOM 3041 C CA . LYS B 1 35 ? -13.359 -17.547 9.711 1 95.25 35 LYS B CA 1
ATOM 3042 C C . LYS B 1 35 ? -13.5 -17.062 8.273 1 95.25 35 LYS B C 1
ATOM 3044 O O . LYS B 1 35 ? -14.078 -16 8.023 1 95.25 35 LYS B O 1
ATOM 3049 N N . THR B 1 36 ? -12.891 -17.797 7.375 1 97.56 36 THR B N 1
ATOM 3050 C CA . THR B 1 36 ? -13.016 -17.5 5.953 1 97.56 36 THR B CA 1
ATOM 3051 C C . THR B 1 36 ? -14.141 -18.312 5.324 1 97.56 36 THR B C 1
ATOM 3053 O O . THR B 1 36 ? -14.57 -19.328 5.879 1 97.56 36 THR B O 1
ATOM 3056 N N . ARG B 1 37 ? -14.711 -17.906 4.227 1 97 37 ARG B N 1
ATOM 3057 C CA . ARG B 1 37 ? -15.633 -18.719 3.436 1 97 37 ARG B CA 1
ATOM 3058 C C . ARG B 1 37 ? -14.93 -19.922 2.824 1 97 37 ARG B C 1
ATOM 3060 O O . ARG B 1 37 ? -13.695 -19.953 2.762 1 97 37 ARG B O 1
ATOM 3067 N N . PRO B 1 38 ? -15.664 -20.828 2.441 1 97 38 PRO B N 1
ATOM 3068 C CA . PRO B 1 38 ? -15.031 -22.047 1.922 1 97 38 PRO B CA 1
ATOM 3069 C C . PRO B 1 38 ? -14.25 -21.797 0.636 1 97 38 PRO B C 1
ATOM 3071 O O . PRO B 1 38 ? -14.688 -21.031 -0.223 1 97 38 PRO B O 1
ATOM 3074 N N . LEU B 1 39 ? -13.117 -22.484 0.554 1 98.12 39 LEU B N 1
ATOM 3075 C CA . LEU B 1 39 ? -12.234 -22.359 -0.597 1 98.12 39 LEU B CA 1
ATOM 3076 C C . LEU B 1 39 ? -12.398 -23.562 -1.532 1 98.12 39 LEU B C 1
ATOM 3078 O O . LEU B 1 39 ? -12.484 -24.703 -1.079 1 98.12 39 LEU B O 1
ATOM 3082 N N . SER B 1 40 ? -12.508 -23.25 -2.809 1 98.31 40 SER B N 1
ATOM 3083 C CA . SER B 1 40 ? -12.523 -24.297 -3.834 1 98.31 40 SER B CA 1
ATOM 3084 C C . SER B 1 40 ? -11.578 -23.953 -4.98 1 98.31 40 SER B C 1
ATOM 3086 O O . SER B 1 40 ? -11.539 -22.812 -5.441 1 98.31 40 SER B O 1
ATOM 3088 N N . ILE B 1 41 ? -10.812 -24.906 -5.367 1 98.5 41 ILE B N 1
ATOM 3089 C CA . ILE B 1 41 ? -9.875 -24.75 -6.469 1 98.5 41 ILE B CA 1
ATOM 3090 C C . ILE B 1 41 ? -10.094 -25.859 -7.5 1 98.5 41 ILE B C 1
ATOM 3092 O O . ILE B 1 41 ? -10.07 -27.047 -7.16 1 98.5 41 ILE B O 1
ATOM 3096 N N . LYS B 1 42 ? -10.297 -25.438 -8.758 1 97.38 42 LYS B N 1
ATOM 3097 C CA . LYS B 1 42 ? -10.516 -26.391 -9.844 1 97.38 42 LYS B CA 1
ATOM 3098 C C . LYS B 1 42 ? -9.633 -26.062 -11.047 1 97.38 42 LYS B C 1
ATOM 3100 O O . LYS B 1 42 ? -9.344 -24.891 -11.305 1 97.38 42 LYS B O 1
ATOM 3105 N N . PHE B 1 43 ? -9.25 -27.062 -11.719 1 97.31 43 PHE B N 1
ATOM 3106 C CA . PHE B 1 43 ? -8.516 -26.922 -12.969 1 97.31 43 PHE B CA 1
ATOM 3107 C C . PHE B 1 43 ? -9.344 -27.422 -14.141 1 97.31 43 PHE B C 1
ATOM 3109 O O . PHE B 1 43 ? -10.383 -28.062 -13.953 1 97.31 43 PHE B O 1
ATOM 3116 N N . SER B 1 44 ? -8.891 -27.016 -15.312 1 93.06 44 SER B N 1
ATOM 3117 C CA . SER B 1 44 ? -9.609 -27.453 -16.516 1 93.06 44 SER B CA 1
ATOM 3118 C C . SER B 1 44 ? -9.695 -28.969 -16.578 1 93.06 44 SER B C 1
ATOM 3120 O O . SER B 1 44 ? -8.711 -29.656 -16.344 1 93.06 44 SER B O 1
ATOM 3122 N N . PRO B 1 45 ? -10.945 -29.422 -16.938 1 87.81 45 PRO B N 1
ATOM 3123 C CA . PRO B 1 45 ? -11.07 -30.859 -17.125 1 87.81 45 PRO B CA 1
ATOM 3124 C C . PRO B 1 45 ? -10.383 -31.359 -18.391 1 87.81 45 PRO B C 1
ATOM 3126 O O . PRO B 1 45 ? -10.141 -32.562 -18.531 1 87.81 45 PRO B O 1
ATOM 3129 N N . ASP B 1 46 ? -10.141 -30.438 -19.266 1 88.38 46 ASP B N 1
ATOM 3130 C CA . ASP B 1 46 ? -9.406 -30.797 -20.469 1 88.38 46 ASP B CA 1
ATOM 3131 C C . ASP B 1 46 ? -7.93 -31.047 -20.172 1 88.38 46 ASP B C 1
ATOM 3133 O O . ASP B 1 46 ? -7.203 -30.125 -19.797 1 88.38 46 ASP B O 1
ATOM 3137 N N . PRO B 1 47 ? -7.504 -32.281 -20.344 1 83.75 47 PRO B N 1
ATOM 3138 C CA . PRO B 1 47 ? -6.121 -32.594 -20 1 83.75 47 PRO B CA 1
ATOM 3139 C C . PRO B 1 47 ? -5.102 -31.797 -20.797 1 83.75 47 PRO B C 1
ATOM 3141 O O . PRO B 1 47 ? -3.961 -31.625 -20.344 1 83.75 47 PRO B O 1
ATOM 3144 N N . ASP B 1 48 ? -5.516 -31.281 -21.891 1 85.19 48 ASP B N 1
ATOM 3145 C CA . ASP B 1 48 ? -4.586 -30.562 -22.75 1 85.19 48 ASP B CA 1
ATOM 3146 C C . ASP B 1 48 ? -4.52 -29.078 -22.344 1 85.19 48 ASP B C 1
ATOM 3148 O O . ASP B 1 48 ? -3.613 -28.359 -22.766 1 85.19 48 ASP B O 1
ATOM 3152 N N . GLN B 1 49 ? -5.434 -28.719 -21.578 1 90.62 49 GLN B N 1
ATOM 3153 C CA . GLN B 1 49 ? -5.445 -27.328 -21.156 1 90.62 49 GLN B CA 1
ATOM 3154 C C . GLN B 1 49 ? -4.68 -27.141 -19.844 1 90.62 49 GLN B C 1
ATOM 3156 O O . GLN B 1 49 ? -5.125 -27.578 -18.797 1 90.62 49 GLN B O 1
ATOM 3161 N N . VAL B 1 50 ? -3.521 -26.531 -19.953 1 93.44 50 VAL B N 1
ATOM 3162 C CA . VAL B 1 50 ? -2.703 -26.234 -18.797 1 93.44 50 VAL B CA 1
ATOM 3163 C C . VAL B 1 50 ? -2.707 -24.719 -18.547 1 93.44 50 VAL B C 1
ATOM 3165 O O . VAL B 1 50 ? -2.959 -23.938 -19.453 1 93.44 50 VAL B O 1
ATOM 3168 N N . GLY B 1 51 ? -2.582 -24.328 -17.328 1 97.19 51 GLY B N 1
ATOM 3169 C CA . GLY B 1 51 ? -2.508 -22.906 -17 1 97.19 51 GLY B CA 1
ATOM 3170 C C . GLY B 1 51 ? -3.871 -22.266 -16.797 1 97.19 51 GLY B C 1
ATOM 3171 O O . GLY B 1 51 ? -4.062 -21.094 -17.125 1 97.19 51 GLY B O 1
ATOM 3172 N N . TRP B 1 52 ? -4.828 -23.062 -16.469 1 97.56 52 TRP B N 1
ATOM 3173 C CA . TRP B 1 52 ? -6.188 -22.609 -16.203 1 97.56 52 TRP B CA 1
ATOM 3174 C C . TRP B 1 52 ? -6.633 -23.016 -14.805 1 97.56 52 TRP B C 1
ATOM 3176 O O . TRP B 1 52 ? -6.547 -24.203 -14.445 1 97.56 52 TRP B O 1
ATOM 3186 N N . ALA B 1 53 ? -7.129 -22.062 -14.008 1 98.56 53 ALA B N 1
ATOM 3187 C CA . ALA B 1 53 ? -7.582 -22.375 -12.656 1 98.56 53 ALA B CA 1
ATOM 3188 C C . ALA B 1 53 ? -8.828 -21.562 -12.297 1 98.56 53 ALA B C 1
ATOM 3190 O O . ALA B 1 53 ? -8.922 -20.391 -12.633 1 98.56 53 ALA B O 1
ATOM 3191 N N . HIS B 1 54 ? -9.773 -22.219 -11.727 1 98.44 54 HIS B N 1
ATOM 3192 C CA . HIS B 1 54 ? -10.977 -21.625 -11.172 1 98.44 54 HIS B CA 1
ATOM 3193 C C . HIS B 1 54 ? -10.977 -21.688 -9.648 1 98.44 54 HIS B C 1
ATOM 3195 O O . HIS B 1 54 ? -10.883 -22.766 -9.07 1 98.44 54 HIS B O 1
ATOM 3201 N N . VAL B 1 55 ? -11.047 -20.547 -9 1 98.62 55 VAL B N 1
ATOM 3202 C CA . VAL B 1 55 ? -11.016 -20.5 -7.543 1 98.62 55 VAL B CA 1
ATOM 3203 C C . VAL B 1 55 ? -12.273 -19.812 -7.027 1 98.62 55 VAL B C 1
ATOM 3205 O O . VAL B 1 55 ? -12.727 -18.812 -7.609 1 98.62 55 VAL B O 1
ATOM 3208 N N . SER B 1 56 ? -12.781 -20.359 -6.008 1 98.25 56 SER B N 1
ATOM 3209 C CA . SER B 1 56 ? -13.93 -19.766 -5.328 1 98.25 56 SER B CA 1
ATOM 3210 C C . SER B 1 56 ? -13.672 -19.609 -3.836 1 98.25 56 SER B C 1
ATOM 3212 O O . SER B 1 56 ? -13.094 -20.5 -3.203 1 98.25 56 SER B O 1
ATOM 3214 N N . LEU B 1 57 ? -13.93 -18.5 -3.33 1 97.19 57 LEU B N 1
ATOM 3215 C CA . LEU B 1 57 ? -14.023 -18.188 -1.908 1 97.19 57 LEU B CA 1
ATOM 3216 C C . LEU B 1 57 ? -15.453 -17.828 -1.53 1 97.19 57 LEU B C 1
ATOM 3218 O O . LEU B 1 57 ? -15.805 -16.641 -1.502 1 97.19 57 LEU B O 1
ATOM 3222 N N . GLY B 1 58 ? -16.203 -18.875 -1.086 1 96.31 58 GLY B N 1
ATOM 3223 C CA . GLY B 1 58 ? -17.641 -18.672 -1.036 1 96.31 58 GLY B CA 1
ATOM 3224 C C . GLY B 1 58 ? -18.25 -18.312 -2.385 1 96.31 58 GLY B C 1
ATOM 3225 O O . GLY B 1 58 ? -18.031 -19.031 -3.369 1 96.31 58 GLY B O 1
ATOM 3226 N N . ALA B 1 59 ? -18.938 -17.203 -2.43 1 95.75 59 ALA B N 1
ATOM 3227 C CA . ALA B 1 59 ? -19.609 -16.797 -3.664 1 95.75 59 ALA B CA 1
ATOM 3228 C C . ALA B 1 59 ? -18.688 -15.969 -4.547 1 95.75 59 ALA B C 1
ATOM 3230 O O . ALA B 1 59 ? -18.984 -15.727 -5.719 1 95.75 59 ALA B O 1
ATOM 3231 N N . THR B 1 60 ? -17.562 -15.555 -4.027 1 96.5 60 THR B N 1
ATOM 3232 C CA . THR B 1 60 ? -16.578 -14.844 -4.84 1 96.5 60 THR B CA 1
ATOM 3233 C C . THR B 1 60 ? -15.82 -15.82 -5.738 1 96.5 60 THR B C 1
ATOM 3235 O O . THR B 1 60 ? -15.32 -16.844 -5.27 1 96.5 60 THR B O 1
ATOM 3238 N N . GLN B 1 61 ? -15.789 -15.484 -7.043 1 97.19 61 GLN B N 1
ATOM 3239 C CA . GLN B 1 61 ? -15.203 -16.422 -7.992 1 97.19 61 GLN B CA 1
ATOM 3240 C C . GLN B 1 61 ? -14.312 -15.703 -9 1 97.19 61 GLN B C 1
ATOM 3242 O O . GLN B 1 61 ? -14.656 -14.617 -9.477 1 97.19 61 GLN B O 1
ATOM 3247 N N . ALA B 1 62 ? -13.211 -16.359 -9.289 1 97.62 62 ALA B N 1
ATOM 3248 C CA . ALA B 1 62 ? -12.289 -15.852 -10.305 1 97.62 62 ALA B CA 1
ATOM 3249 C C . ALA B 1 62 ? -11.656 -17 -11.094 1 97.62 62 ALA B C 1
ATOM 3251 O O . ALA B 1 62 ? -11.422 -18.078 -10.547 1 97.62 62 ALA B O 1
ATOM 3252 N N . ILE B 1 63 ? -11.438 -16.719 -12.375 1 97.75 63 ILE B N 1
ATOM 3253 C CA . ILE B 1 63 ? -10.703 -17.625 -13.242 1 97.75 63 ILE B CA 1
ATOM 3254 C C . ILE B 1 63 ? -9.414 -16.969 -13.727 1 97.75 63 ILE B C 1
ATOM 3256 O O . ILE B 1 63 ? -9.414 -15.789 -14.086 1 97.75 63 ILE B O 1
ATOM 3260 N N . ALA B 1 64 ? -8.352 -17.672 -13.633 1 98.31 64 ALA B N 1
ATOM 3261 C CA . ALA B 1 64 ? -7.09 -17.203 -14.195 1 98.31 64 ALA B CA 1
ATOM 3262 C C . ALA B 1 64 ? -6.617 -18.125 -15.32 1 98.31 64 ALA B C 1
ATOM 3264 O O . ALA B 1 64 ? -6.734 -19.344 -15.219 1 98.31 64 ALA B O 1
ATOM 3265 N N . GLN B 1 65 ? -6.195 -17.5 -16.391 1 97.81 65 GLN B N 1
ATOM 3266 C CA . GLN B 1 65 ? -5.637 -18.203 -17.531 1 97.81 65 GLN B CA 1
ATOM 3267 C C . GLN B 1 65 ? -4.234 -17.703 -17.859 1 97.81 65 GLN B C 1
ATOM 3269 O O . GLN B 1 65 ? -3.986 -16.5 -17.875 1 97.81 65 GLN B O 1
ATOM 3274 N N . VAL B 1 66 ? -3.312 -18.641 -18.109 1 98.19 66 VAL B N 1
ATOM 3275 C CA . VAL B 1 66 ? -1.925 -18.281 -18.391 1 98.19 66 VAL B CA 1
ATOM 3276 C C . VAL B 1 66 ? -1.581 -18.656 -19.828 1 98.19 66 VAL B C 1
ATOM 3278 O O . VAL B 1 66 ? -1.983 -19.719 -20.312 1 98.19 66 VAL B O 1
ATOM 3281 N N . SER B 1 67 ? -0.964 -17.781 -20.516 1 96.69 67 SER B N 1
ATOM 3282 C CA . SER B 1 67 ? -0.425 -18.047 -21.844 1 96.69 67 SER B CA 1
ATOM 3283 C C . SER B 1 67 ? 1.003 -17.531 -21.984 1 96.69 67 SER B C 1
ATOM 3285 O O . SER B 1 67 ? 1.454 -16.719 -21.156 1 96.69 67 SER B O 1
ATOM 3287 N N . ALA B 1 68 ? 1.727 -18.047 -22.906 1 96.38 68 ALA B N 1
ATOM 3288 C CA . ALA B 1 68 ? 3.104 -17.625 -23.141 1 96.38 68 ALA B CA 1
ATOM 3289 C C . ALA B 1 68 ? 3.383 -17.469 -24.625 1 96.38 68 ALA B C 1
ATOM 3291 O O . ALA B 1 68 ? 2.914 -18.266 -25.438 1 96.38 68 ALA B O 1
ATOM 3292 N N . GLN B 1 69 ? 4.055 -16.422 -24.969 1 96.25 69 GLN B N 1
ATOM 3293 C CA . GLN B 1 69 ? 4.465 -16.156 -26.344 1 96.25 69 GLN B CA 1
ATOM 3294 C C . GLN B 1 69 ? 5.918 -15.695 -26.406 1 96.25 69 GLN B C 1
ATOM 3296 O O . GLN B 1 69 ? 6.387 -14.984 -25.516 1 96.25 69 GLN B O 1
ATOM 3301 N N . LEU B 1 70 ? 6.605 -16.156 -27.5 1 95.5 70 LEU B N 1
ATOM 3302 C CA . LEU B 1 70 ? 7.98 -15.703 -27.688 1 95.5 70 LEU B CA 1
ATOM 3303 C C . LEU B 1 70 ? 8.016 -14.328 -28.344 1 95.5 70 LEU B C 1
ATOM 3305 O O . LEU B 1 70 ? 7.227 -14.055 -29.25 1 95.5 70 LEU B O 1
ATOM 3309 N N . GLY B 1 71 ? 8.898 -13.469 -27.812 1 94.44 71 GLY B N 1
ATOM 3310 C CA . GLY B 1 71 ? 9.07 -12.133 -28.359 1 94.44 71 GLY B CA 1
ATOM 3311 C C . GLY B 1 71 ? 10.328 -11.445 -27.859 1 94.44 71 GLY B C 1
ATOM 3312 O O . GLY B 1 71 ? 11.164 -12.07 -27.203 1 94.44 71 GLY B O 1
ATOM 3313 N N . PRO B 1 72 ? 10.492 -10.266 -28.297 1 95.12 72 PRO B N 1
ATOM 3314 C CA . PRO B 1 72 ? 11.672 -9.523 -27.844 1 95.12 72 PRO B CA 1
ATOM 3315 C C . PRO B 1 72 ? 11.609 -9.141 -26.359 1 95.12 72 PRO B C 1
ATOM 3317 O O . PRO B 1 72 ? 10.516 -8.906 -25.828 1 95.12 72 PRO B O 1
ATOM 3320 N N . PRO B 1 73 ? 12.742 -9.133 -25.719 1 95.25 73 PRO B N 1
ATOM 3321 C CA . PRO B 1 73 ? 12.766 -8.656 -24.328 1 95.25 73 PRO B CA 1
ATOM 3322 C C . PRO B 1 73 ? 12.578 -7.145 -24.219 1 95.25 73 PRO B C 1
ATOM 3324 O O . PRO B 1 73 ? 12.523 -6.453 -25.25 1 95.25 73 PRO B O 1
ATOM 3327 N N . ARG B 1 74 ? 12.305 -6.703 -22.953 1 92.69 74 ARG B N 1
ATOM 3328 C CA . ARG B 1 74 ? 12.367 -5.266 -22.703 1 92.69 74 ARG B CA 1
ATOM 3329 C C . ARG B 1 74 ? 13.773 -4.727 -22.922 1 92.69 74 ARG B C 1
ATOM 3331 O O . ARG B 1 7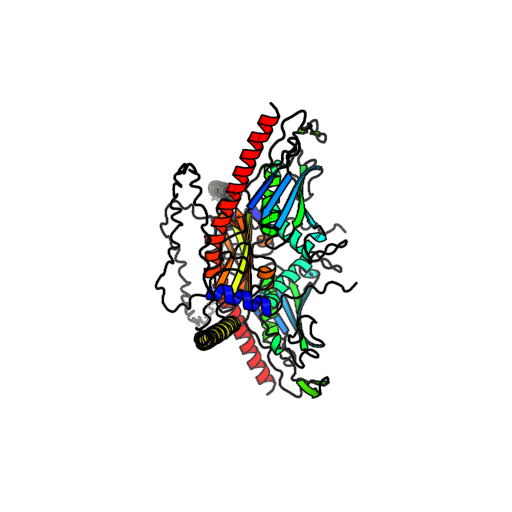4 ? 14.758 -5.391 -22.594 1 92.69 74 ARG B O 1
ATOM 3338 N N . ASP B 1 75 ? 13.867 -3.471 -23.281 1 89.75 75 ASP B N 1
ATOM 3339 C CA . ASP B 1 75 ? 15.148 -2.857 -23.609 1 89.75 75 ASP B CA 1
ATOM 3340 C C . ASP B 1 75 ? 16.047 -2.773 -22.375 1 89.75 75 ASP B C 1
ATOM 3342 O O . ASP B 1 75 ? 17.266 -2.939 -22.469 1 89.75 75 ASP B O 1
ATOM 3346 N N . ASP B 1 76 ? 15.414 -2.531 -21.297 1 81.44 76 ASP B N 1
ATOM 3347 C CA . ASP B 1 76 ? 16.188 -2.291 -20.078 1 81.44 76 ASP B CA 1
ATOM 3348 C C . ASP B 1 76 ? 16.547 -3.607 -19.391 1 81.44 76 ASP B C 1
ATOM 3350 O O . ASP B 1 76 ? 17.391 -3.633 -18.5 1 81.44 76 ASP B O 1
ATOM 3354 N N . ARG B 1 77 ? 15.961 -4.738 -19.859 1 89.62 77 ARG B N 1
ATOM 3355 C CA . ARG B 1 77 ? 16.219 -6.055 -19.281 1 89.62 77 ARG B CA 1
ATOM 3356 C C . ARG B 1 77 ? 16.281 -7.125 -20.375 1 89.62 77 ARG B C 1
ATOM 3358 O O . ARG B 1 77 ? 15.422 -8.008 -20.422 1 89.62 77 ARG B O 1
ATOM 3365 N N . PRO B 1 78 ? 17.297 -7.16 -21.125 1 92.5 78 PRO B N 1
ATOM 3366 C CA . PRO B 1 78 ? 17.375 -8 -22.328 1 92.5 78 PRO B CA 1
ATOM 3367 C C . PRO B 1 78 ? 17.469 -9.492 -21.984 1 92.5 78 PRO B C 1
ATOM 3369 O O . PRO B 1 78 ? 17.281 -10.336 -22.875 1 92.5 78 PRO B O 1
ATOM 3372 N N . LYS B 1 79 ? 17.797 -9.859 -20.766 1 94 79 LYS B N 1
ATOM 3373 C CA . LYS B 1 79 ? 17.984 -11.266 -20.406 1 94 79 LYS B CA 1
ATOM 3374 C C . LYS B 1 79 ? 16.812 -11.781 -19.578 1 94 79 LYS B C 1
ATOM 3376 O O . LYS B 1 79 ? 16.891 -12.852 -18.969 1 94 79 LYS B O 1
ATOM 3381 N N . GLU B 1 80 ? 15.797 -11.008 -19.531 1 95.62 80 GLU B N 1
ATOM 3382 C CA . GLU B 1 80 ? 14.656 -11.383 -18.703 1 95.62 80 GLU B CA 1
ATOM 3383 C C . GLU B 1 80 ? 13.383 -11.477 -19.531 1 95.62 80 GLU B C 1
ATOM 3385 O O . GLU B 1 80 ? 13.156 -10.656 -20.422 1 95.62 80 GLU B O 1
ATOM 3390 N N . GLY B 1 81 ? 12.609 -12.555 -19.25 1 97.19 81 GLY B N 1
ATOM 3391 C CA . GLY B 1 81 ? 11.273 -12.617 -19.828 1 97.19 81 GLY B CA 1
ATOM 3392 C C . GLY B 1 81 ? 10.328 -11.586 -19.219 1 97.19 81 GLY B C 1
ATOM 3393 O O . GLY B 1 81 ? 10.742 -10.758 -18.406 1 97.19 81 GLY B O 1
ATOM 3394 N N . VAL B 1 82 ? 9.109 -11.633 -19.734 1 96.38 82 VAL B N 1
ATOM 3395 C CA . VAL B 1 82 ? 8.141 -10.625 -19.312 1 96.38 82 VAL B CA 1
ATOM 3396 C C . VAL B 1 82 ? 6.922 -11.312 -18.688 1 96.38 82 VAL B C 1
ATOM 3398 O O . VAL B 1 82 ? 6.453 -12.328 -19.203 1 96.38 82 VAL B O 1
ATOM 3401 N N . LEU B 1 83 ? 6.484 -10.836 -17.578 1 96.81 83 LEU B N 1
ATOM 3402 C CA . LEU B 1 83 ? 5.23 -11.266 -16.969 1 96.81 83 LEU B CA 1
ATOM 3403 C C . LEU B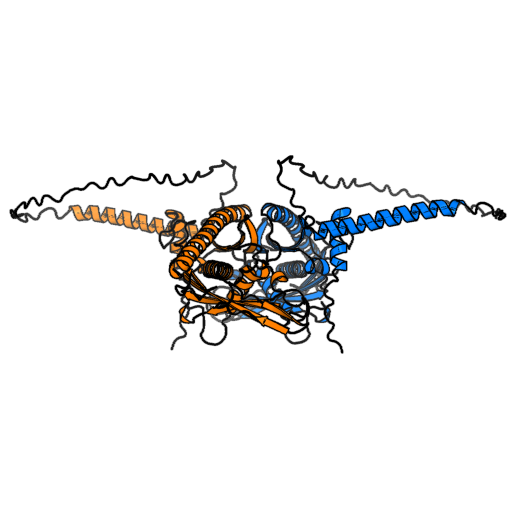 1 83 ? 4.188 -10.156 -17.031 1 96.81 83 LEU B C 1
ATOM 3405 O O . LEU B 1 83 ? 4.434 -9.039 -16.547 1 96.81 83 LEU B O 1
ATOM 3409 N N . VAL B 1 84 ? 3.047 -10.445 -17.609 1 96.31 84 VAL B N 1
ATOM 3410 C CA . VAL B 1 84 ? 1.984 -9.453 -17.781 1 96.31 84 VAL B CA 1
ATOM 3411 C C . VAL B 1 84 ? 0.732 -9.922 -17.031 1 96.31 84 VAL B C 1
ATOM 3413 O O . VAL B 1 84 ? 0.302 -11.07 -17.188 1 96.31 84 VAL B O 1
ATOM 3416 N N . ILE B 1 85 ? 0.19 -9.055 -16.234 1 96.31 85 ILE B N 1
ATOM 3417 C CA . ILE B 1 85 ? -1.051 -9.336 -15.516 1 96.31 85 ILE B CA 1
ATOM 3418 C C . ILE B 1 85 ? -2.189 -8.516 -16.109 1 96.31 85 ILE B C 1
ATOM 3420 O O . ILE B 1 85 ? -2.074 -7.297 -16.25 1 96.31 85 ILE B O 1
ATOM 3424 N N . GLN B 1 86 ? -3.223 -9.172 -16.453 1 93.31 86 GLN B N 1
ATOM 3425 C CA . GLN B 1 86 ? -4.402 -8.508 -17 1 93.31 86 GLN B CA 1
ATOM 3426 C C . GLN B 1 86 ? -5.672 -8.977 -16.281 1 93.31 86 GLN B C 1
ATOM 3428 O O . GLN B 1 86 ? -5.766 -10.133 -15.867 1 93.31 86 GLN B O 1
ATOM 3433 N N . SER B 1 87 ? -6.555 -8.055 -16.141 1 90.94 87 SER B N 1
ATOM 3434 C CA . SER B 1 87 ? -7.828 -8.406 -15.523 1 90.94 87 SER B CA 1
ATOM 3435 C C . SER B 1 87 ? -9 -8.055 -16.438 1 90.94 87 SER B C 1
ATOM 3437 O O . SER B 1 87 ? -8.93 -7.098 -17.203 1 90.94 87 SER B O 1
ATOM 3439 N N . GLU B 1 88 ? -9.922 -8.883 -16.5 1 84.31 88 GLU B N 1
ATOM 3440 C CA . GLU B 1 88 ? -11.211 -8.68 -17.172 1 84.31 88 GLU B CA 1
ATOM 3441 C C . GLU B 1 88 ? -12.367 -8.867 -16.203 1 84.31 88 GLU B C 1
ATOM 3443 O O . GLU B 1 88 ? -12.539 -9.945 -15.625 1 84.31 88 GLU B O 1
ATOM 3448 N N . ILE B 1 89 ? -12.969 -7.762 -16.031 1 74.88 89 ILE B N 1
ATOM 3449 C CA . ILE B 1 89 ? -14.086 -7.852 -15.094 1 74.88 89 ILE B CA 1
ATOM 3450 C C . ILE B 1 89 ? -15.406 -7.871 -15.859 1 74.88 89 ILE B C 1
ATOM 3452 O O . ILE B 1 89 ? -15.656 -7.004 -16.703 1 74.88 89 ILE B O 1
ATOM 3456 N N . ASN B 1 90 ? -16.078 -8.969 -15.672 1 69.25 90 ASN B N 1
ATOM 3457 C CA . ASN B 1 90 ? -17.422 -9.031 -16.234 1 69.25 90 ASN B CA 1
ATOM 3458 C C . ASN B 1 90 ? -18.344 -7.988 -15.617 1 69.25 90 ASN B C 1
ATOM 3460 O O . ASN B 1 90 ? -18.297 -7.75 -14.406 1 69.25 90 ASN B O 1
ATOM 3464 N N . PRO B 1 91 ? -18.969 -7.27 -16.375 1 61.97 91 PRO B N 1
ATOM 3465 C CA . PRO B 1 91 ? -19.859 -6.223 -15.859 1 61.97 91 PRO B CA 1
ATOM 3466 C C . PRO B 1 91 ? -20.812 -6.746 -14.797 1 61.97 91 PRO B C 1
ATOM 3468 O O . PRO B 1 91 ? -21.203 -6 -13.891 1 61.97 91 PRO B O 1
ATOM 3471 N N . ILE B 1 92 ? -21.156 -7.996 -14.922 1 53.91 92 ILE B N 1
ATOM 3472 C CA . ILE B 1 92 ? -22.141 -8.555 -14.008 1 53.91 92 ILE B CA 1
ATOM 3473 C C . ILE B 1 92 ? -21.469 -9 -12.719 1 53.91 92 ILE B C 1
ATOM 3475 O O . ILE B 1 92 ? -22.125 -9.336 -11.734 1 53.91 92 ILE B O 1
ATOM 3479 N N . ALA B 1 93 ? -20.234 -8.852 -12.594 1 64.81 93 ALA B N 1
ATOM 3480 C CA . ALA B 1 93 ? -19.484 -9.422 -11.484 1 64.81 93 ALA B CA 1
ATOM 3481 C C . ALA B 1 93 ? -19.703 -8.617 -10.203 1 64.81 93 ALA B C 1
ATOM 3483 O O . ALA B 1 93 ? -19.531 -9.141 -9.102 1 64.81 93 ALA B O 1
ATOM 3484 N N . GLY B 1 94 ? -20 -7.398 -10.383 1 54.59 94 GLY B N 1
ATOM 3485 C CA . GLY B 1 94 ? -20.234 -6.508 -9.258 1 54.59 94 GLY B CA 1
ATOM 3486 C C . GLY B 1 94 ? -20.719 -5.133 -9.68 1 54.59 94 GLY B C 1
ATOM 3487 O O . GLY B 1 94 ? -20.484 -4.699 -10.805 1 54.59 94 GLY B O 1
ATOM 3488 N N . GLN B 1 95 ? -21.484 -4.598 -8.891 1 48.81 95 GLN B N 1
ATOM 3489 C CA . GLN B 1 95 ? -22.125 -3.314 -9.156 1 48.81 95 GLN B CA 1
ATOM 3490 C C . GLN B 1 95 ? -21.094 -2.23 -9.43 1 48.81 95 GLN B C 1
ATOM 3492 O O . GLN B 1 95 ? -21.375 -1.246 -10.117 1 48.81 95 GLN B O 1
ATOM 3497 N N . GLU B 1 96 ? -19.859 -2.445 -8.93 1 52.84 96 GLU B N 1
ATOM 3498 C CA . GLU B 1 96 ? -18.859 -1.397 -9.016 1 52.84 96 GLU B CA 1
ATOM 3499 C C . GLU B 1 96 ? -18.172 -1.392 -10.383 1 52.84 96 GLU B C 1
ATOM 3501 O O . GLU B 1 96 ? -17.453 -0.457 -10.719 1 52.84 96 GLU B O 1
ATOM 3506 N N . TYR B 1 97 ? -18.578 -2.268 -11.281 1 52.47 97 TYR B N 1
ATOM 3507 C CA . TYR B 1 97 ? -17.859 -2.406 -12.539 1 52.47 97 TYR B CA 1
ATOM 3508 C C . TYR B 1 97 ? -18.734 -1.979 -13.711 1 52.47 97 TYR B C 1
ATOM 3510 O O . TYR B 1 97 ? -19.922 -2.309 -13.766 1 52.47 97 TYR B O 1
ATOM 3518 N N . GLU B 1 98 ? -18.344 -0.919 -14.445 1 55 98 GLU B N 1
ATOM 3519 C CA . GLU B 1 98 ? -19.109 -0.436 -15.594 1 55 98 GLU B CA 1
ATOM 3520 C C . GLU B 1 98 ? -18.625 -1.088 -16.891 1 55 98 GLU B C 1
ATOM 3522 O O . GLU B 1 98 ? -17.453 -1.458 -17 1 55 98 GLU B O 1
ATOM 3527 N N . VAL B 1 99 ? -19.641 -1.332 -17.844 1 53.19 99 VAL B N 1
ATOM 3528 C CA . VAL B 1 99 ? -19.359 -1.903 -19.156 1 53.19 99 VAL B CA 1
ATOM 3529 C C . VAL B 1 99 ? -18.625 -0.877 -20.016 1 53.19 99 VAL B C 1
ATOM 3531 O O . VAL B 1 99 ? -19 0.296 -20.047 1 53.19 99 VAL B O 1
ATOM 3534 N N . GLY B 1 100 ? -17.562 -1.252 -20.766 1 53.16 100 GLY B N 1
ATOM 3535 C CA . GLY B 1 100 ? -16.844 -0.446 -21.734 1 53.16 100 GLY B CA 1
ATOM 3536 C C . GLY B 1 100 ? -15.523 0.099 -21.203 1 53.16 100 GLY B C 1
ATOM 3537 O O . GLY B 1 100 ? -14.578 -0.658 -20.969 1 53.16 100 GLY B O 1
ATOM 3538 N N . ARG B 1 101 ? -15.586 1.335 -20.75 1 53.41 101 ARG B N 1
ATOM 3539 C CA . ARG B 1 101 ? -14.375 1.986 -20.25 1 53.41 101 ARG B CA 1
ATOM 3540 C C . ARG B 1 101 ? -13.969 1.433 -18.891 1 53.41 101 ARG B C 1
ATOM 3542 O O . ARG B 1 101 ? -14.82 1.171 -18.047 1 53.41 101 ARG B O 1
ATOM 3549 N N . GLN B 1 102 ? -12.727 1.085 -18.859 1 60.47 102 GLN B N 1
ATOM 3550 C CA . GLN B 1 102 ? -12.211 0.593 -17.594 1 60.47 102 GLN B CA 1
ATOM 3551 C C . GLN B 1 102 ? -12.57 1.535 -16.438 1 60.47 102 GLN B C 1
ATOM 3553 O O . GLN B 1 102 ? -12.25 2.725 -16.484 1 60.47 102 GLN B O 1
ATOM 3558 N N . SER B 1 103 ? -13.344 0.969 -15.547 1 69 103 SER B N 1
ATOM 3559 C CA . SER B 1 103 ? -13.742 1.736 -14.375 1 69 103 SER B CA 1
ATOM 3560 C C . SER B 1 103 ? -12.555 1.989 -13.445 1 69 103 SER B C 1
ATOM 3562 O O . SER B 1 103 ? -11.523 1.322 -13.555 1 69 103 SER B O 1
ATOM 3564 N N . ALA B 1 104 ? -12.523 3.01 -12.727 1 70.56 104 ALA B N 1
ATOM 3565 C CA . ALA B 1 104 ? -11.508 3.324 -11.734 1 70.56 104 ALA B CA 1
ATOM 3566 C C . ALA B 1 104 ? -11.258 2.135 -10.805 1 70.56 104 ALA B C 1
ATOM 3568 O O . ALA B 1 104 ? -10.117 1.842 -10.453 1 70.56 104 ALA B O 1
ATOM 3569 N N . ALA B 1 105 ? -12.312 1.404 -10.531 1 75.38 105 ALA B N 1
ATOM 3570 C CA . ALA B 1 105 ? -12.203 0.245 -9.648 1 75.38 105 ALA B CA 1
ATOM 3571 C C . ALA B 1 105 ? -11.414 -0.88 -10.312 1 75.38 105 ALA B C 1
ATOM 3573 O O . ALA B 1 105 ? -10.648 -1.582 -9.648 1 75.38 105 ALA B O 1
ATOM 3574 N N . GLU B 1 106 ? -11.562 -0.944 -11.578 1 79.75 106 GLU B N 1
ATOM 3575 C CA . GLU B 1 106 ? -10.852 -1.984 -12.312 1 79.75 106 GLU B CA 1
ATOM 3576 C C . GLU B 1 106 ? -9.359 -1.69 -12.383 1 79.75 106 GLU B C 1
ATOM 3578 O O . GLU B 1 106 ? -8.531 -2.6 -12.258 1 79.75 106 GLU B O 1
ATOM 3583 N N . ILE B 1 107 ? -9.164 -0.521 -12.602 1 79.94 107 ILE B N 1
ATOM 3584 C CA . ILE B 1 107 ? -7.766 -0.105 -12.68 1 79.94 107 ILE B CA 1
ATOM 3585 C C . ILE B 1 107 ? -7.07 -0.369 -11.344 1 79.94 107 ILE B C 1
ATOM 3587 O O . ILE B 1 107 ? -5.973 -0.93 -11.305 1 79.94 107 ILE B O 1
ATOM 3591 N N . VAL B 1 108 ? -7.715 -0.024 -10.297 1 82.19 108 VAL B N 1
ATOM 3592 C CA . VAL B 1 108 ? -7.172 -0.223 -8.953 1 82.19 108 VAL B CA 1
ATOM 3593 C C . VAL B 1 108 ? -6.984 -1.715 -8.688 1 82.19 108 VAL B C 1
ATOM 3595 O O . VAL B 1 108 ? -5.961 -2.131 -8.141 1 82.19 108 VAL B O 1
ATOM 3598 N N . PHE B 1 109 ? -7.93 -2.408 -9.125 1 88.56 109 PHE B N 1
ATOM 3599 C CA . PHE B 1 109 ? -7.863 -3.854 -8.938 1 88.56 109 PHE B CA 1
ATOM 3600 C C . PHE B 1 109 ? -6.676 -4.441 -9.695 1 88.56 109 PHE B C 1
ATOM 3602 O O . PHE B 1 109 ? -5.91 -5.234 -9.141 1 88.56 109 PHE B O 1
ATOM 3609 N N . GLU B 1 110 ? -6.508 -4.082 -10.867 1 89.19 110 GLU B N 1
ATOM 3610 C CA . GLU B 1 110 ? -5.406 -4.578 -11.688 1 89.19 110 GLU B CA 1
ATOM 3611 C C . GLU B 1 110 ? -4.059 -4.203 -11.086 1 89.19 110 GLU B C 1
ATOM 3613 O O . GLU B 1 110 ? -3.123 -5.004 -11.094 1 89.19 110 GLU B O 1
ATOM 3618 N N . GLN B 1 111 ? -4.004 -3.078 -10.586 1 87.5 111 GLN B N 1
ATOM 3619 C CA . GLN B 1 111 ? -2.773 -2.625 -9.953 1 87.5 111 GLN B CA 1
ATOM 3620 C C . GLN B 1 111 ? -2.461 -3.453 -8.711 1 87.5 111 GLN B C 1
ATOM 3622 O O . GLN B 1 111 ? -1.301 -3.783 -8.453 1 87.5 111 GLN B O 1
ATOM 3627 N N . ARG B 1 112 ? -3.494 -3.715 -7.977 1 90.62 112 ARG B N 1
ATOM 3628 C CA . ARG B 1 112 ? -3.312 -4.523 -6.777 1 90.62 112 ARG B CA 1
ATOM 3629 C C . ARG B 1 112 ? -2.879 -5.941 -7.137 1 90.62 112 ARG B C 1
ATOM 3631 O O . ARG B 1 112 ? -2.039 -6.531 -6.453 1 90.62 112 ARG B O 1
ATOM 3638 N N . LEU B 1 113 ? -3.428 -6.457 -8.188 1 94.19 113 LEU B N 1
ATOM 3639 C CA . LEU B 1 113 ? -3.039 -7.777 -8.672 1 94.19 113 LEU B CA 1
ATOM 3640 C C . LEU B 1 113 ? -1.583 -7.785 -9.125 1 94.19 113 LEU B C 1
ATOM 3642 O O . LEU B 1 113 ? -0.829 -8.703 -8.781 1 94.19 113 LEU B O 1
ATOM 3646 N N . ASP B 1 114 ? -1.294 -6.789 -9.836 1 93.75 114 ASP B N 1
ATOM 3647 C CA . ASP B 1 114 ? 0.078 -6.645 -10.312 1 93.75 114 ASP B CA 1
ATOM 3648 C C . ASP B 1 114 ? 1.064 -6.602 -9.148 1 93.75 114 ASP B C 1
ATOM 3650 O O . ASP B 1 114 ? 2.1 -7.27 -9.18 1 93.75 114 ASP B O 1
ATOM 3654 N N . LYS B 1 115 ? 0.711 -5.879 -8.188 1 91.25 115 LYS B N 1
ATOM 3655 C CA . LYS B 1 115 ? 1.55 -5.754 -7 1 91.25 115 LYS B CA 1
ATOM 3656 C C . LYS B 1 115 ? 1.683 -7.094 -6.277 1 91.25 115 LYS B C 1
ATOM 3658 O O . LYS B 1 115 ? 2.758 -7.434 -5.781 1 91.25 115 LYS B O 1
ATOM 3663 N N . ALA B 1 116 ? 0.67 -7.852 -6.266 1 95.06 116 ALA B N 1
ATOM 3664 C CA . ALA B 1 116 ? 0.619 -9.07 -5.473 1 95.06 116 ALA B CA 1
ATOM 3665 C C . ALA B 1 116 ? 1.287 -10.234 -6.203 1 95.06 116 ALA B C 1
ATOM 3667 O O . ALA B 1 116 ? 1.649 -11.242 -5.59 1 95.06 116 ALA B O 1
ATOM 3668 N N . ILE B 1 117 ? 1.442 -10.109 -7.531 1 95.62 117 ILE B N 1
ATOM 3669 C CA . ILE B 1 117 ? 1.936 -11.242 -8.305 1 95.62 117 ILE B CA 1
ATOM 3670 C C . ILE B 1 117 ? 3.246 -10.867 -8.992 1 95.62 117 ILE B C 1
ATOM 3672 O O . ILE B 1 117 ? 4.32 -11.297 -8.57 1 95.62 117 ILE B O 1
ATOM 3676 N N . ARG B 1 118 ? 3.15 -9.922 -9.875 1 94.06 118 ARG B N 1
ATOM 3677 C CA . ARG B 1 118 ? 4.309 -9.586 -10.695 1 94.06 118 ARG B CA 1
ATOM 3678 C C . ARG B 1 118 ? 5.41 -8.945 -9.859 1 94.06 118 ARG B C 1
ATOM 3680 O O . ARG B 1 118 ? 6.574 -9.344 -9.945 1 94.06 118 ARG B O 1
ATOM 3687 N N . ARG B 1 119 ? 5.055 -8.031 -9.039 1 89.94 119 ARG B N 1
ATOM 3688 C CA . ARG B 1 119 ? 6.055 -7.238 -8.336 1 89.94 119 ARG B CA 1
ATOM 3689 C C . ARG B 1 119 ? 6.695 -8.039 -7.203 1 89.94 119 ARG B C 1
ATOM 3691 O O . ARG B 1 119 ? 7.734 -7.641 -6.668 1 89.94 119 ARG B O 1
ATOM 3698 N N . THR B 1 120 ? 6.078 -9.086 -6.836 1 90.75 120 THR B N 1
ATOM 3699 C CA . THR B 1 120 ? 6.664 -9.922 -5.801 1 90.75 120 THR B CA 1
ATOM 3700 C C . THR B 1 120 ? 7.789 -10.781 -6.375 1 90.75 120 THR B C 1
ATOM 3702 O O . THR B 1 120 ? 8.5 -11.461 -5.629 1 90.75 120 THR B O 1
ATOM 3705 N N . GLU B 1 121 ? 7.945 -10.828 -7.68 1 89.56 121 GLU B N 1
ATOM 3706 C CA . GLU B 1 121 ? 8.977 -11.586 -8.383 1 89.56 121 GLU B CA 1
ATOM 3707 C C . GLU B 1 121 ? 8.852 -13.078 -8.109 1 89.56 121 GLU B C 1
ATOM 3709 O O . GLU B 1 121 ? 9.852 -13.758 -7.863 1 89.56 121 GLU B O 1
ATOM 3714 N N . CYS B 1 122 ? 7.57 -13.492 -8.156 1 93.75 122 CYS B N 1
ATOM 3715 C CA . CYS B 1 122 ? 7.332 -14.898 -7.844 1 93.75 122 CYS B CA 1
ATOM 3716 C C . CYS B 1 122 ? 7.734 -15.789 -9.008 1 93.75 122 CYS B C 1
ATOM 3718 O O . CYS B 1 122 ? 8.062 -16.969 -8.812 1 93.75 122 CYS B O 1
ATOM 3720 N N . VAL B 1 123 ? 7.766 -15.297 -10.25 1 96.12 123 VAL B N 1
ATOM 3721 C CA . VAL B 1 123 ? 8.211 -16.031 -11.43 1 96.12 123 VAL B CA 1
ATOM 3722 C C . VAL B 1 123 ? 9.656 -15.68 -11.75 1 96.12 123 VAL B C 1
ATOM 3724 O O . VAL B 1 123 ? 10.031 -14.508 -11.734 1 96.12 123 VAL B O 1
ATOM 3727 N N . ASP B 1 124 ? 10.438 -16.688 -11.984 1 95.5 124 ASP B N 1
ATOM 3728 C CA . ASP B 1 124 ? 11.812 -16.453 -12.406 1 95.5 124 ASP B CA 1
ATOM 3729 C C . ASP B 1 124 ? 11.875 -15.953 -13.844 1 95.5 124 ASP B C 1
ATOM 3731 O O . ASP B 1 124 ? 11.906 -16.75 -14.781 1 95.5 124 ASP B O 1
ATOM 3735 N N . ARG B 1 125 ? 12.086 -14.773 -14.023 1 95.19 125 ARG B N 1
ATOM 3736 C CA . ARG B 1 125 ? 12.031 -14.164 -15.344 1 95.19 125 ARG B CA 1
ATOM 3737 C C . ARG B 1 125 ? 13.281 -14.484 -16.156 1 95.19 125 ARG B C 1
ATOM 3739 O O . ARG B 1 125 ? 13.258 -14.453 -17.391 1 95.19 125 ARG B O 1
ATOM 3746 N N . GLU B 1 126 ? 14.383 -14.703 -15.484 1 94.81 126 GLU B N 1
ATOM 3747 C CA . GLU B 1 126 ? 15.602 -15.078 -16.188 1 94.81 126 GLU B CA 1
ATOM 3748 C C . GLU B 1 126 ? 15.445 -16.438 -16.875 1 94.81 126 GLU B C 1
ATOM 3750 O O . GLU B 1 126 ? 16 -16.672 -17.953 1 94.81 126 GLU B O 1
ATOM 3755 N N . ALA B 1 127 ? 14.703 -17.266 -16.266 1 96.06 127 ALA B N 1
ATOM 3756 C CA . ALA B 1 127 ? 14.461 -18.594 -16.812 1 96.06 127 ALA B CA 1
ATOM 3757 C C . ALA B 1 127 ? 13.602 -18.531 -18.062 1 96.06 127 ALA B C 1
ATOM 3759 O O . ALA B 1 127 ? 13.5 -19.516 -18.812 1 96.06 127 ALA B O 1
ATOM 3760 N N . LEU B 1 128 ? 13.047 -17.359 -18.375 1 97 128 LEU B N 1
ATOM 3761 C CA . LEU B 1 128 ? 12.172 -17.172 -19.531 1 97 128 LEU B CA 1
ATOM 3762 C C . LEU B 1 128 ? 12.969 -16.672 -20.734 1 97 128 LEU B C 1
ATOM 3764 O O . LEU B 1 128 ? 12.414 -16.484 -21.812 1 97 128 LEU B O 1
ATOM 3768 N N . CYS B 1 129 ? 14.258 -16.531 -20.516 1 97.06 129 CYS B N 1
ATOM 3769 C CA . CYS B 1 129 ? 15.109 -16.062 -21.594 1 97.06 129 CYS B CA 1
ATOM 3770 C C . CYS B 1 129 ? 15.523 -17.219 -22.5 1 97.06 129 CYS B C 1
ATOM 3772 O O . CYS B 1 129 ? 16.062 -18.234 -22.016 1 97.06 129 CYS B O 1
ATOM 3774 N N . VAL B 1 130 ? 15.32 -17.141 -23.766 1 96.25 130 VAL B N 1
ATOM 3775 C CA . VAL B 1 130 ? 15.688 -18.172 -24.719 1 96.25 130 VAL B CA 1
ATOM 3776 C C . VAL B 1 130 ? 16.953 -17.75 -25.469 1 96.25 130 VAL B C 1
ATOM 3778 O O . VAL B 1 130 ? 17.938 -18.484 -25.484 1 96.25 130 VAL B O 1
ATOM 3781 N N . ILE B 1 131 ? 16.922 -16.609 -26.109 1 95.69 131 ILE B N 1
ATOM 3782 C CA . ILE B 1 131 ? 18.078 -15.969 -26.719 1 95.69 131 ILE B CA 1
ATOM 3783 C C . ILE B 1 131 ? 18.266 -14.562 -26.156 1 95.69 131 ILE B C 1
ATOM 3785 O O . ILE B 1 131 ? 17.453 -13.672 -26.422 1 95.69 131 ILE B O 1
ATOM 3789 N N . ALA B 1 132 ? 19.344 -14.391 -25.406 1 93.44 132 ALA B N 1
ATOM 3790 C CA . ALA B 1 132 ? 19.578 -13.117 -24.734 1 93.44 132 ALA B CA 1
ATOM 3791 C C . ALA B 1 132 ? 19.516 -11.953 -25.734 1 93.44 132 ALA B C 1
ATOM 3793 O O . ALA B 1 132 ? 20.109 -12.008 -26.797 1 93.44 132 ALA B O 1
ATOM 3794 N N . GLY B 1 133 ? 18.703 -10.977 -25.344 1 94.06 133 GLY B N 1
ATOM 3795 C CA . GLY B 1 133 ? 18.594 -9.758 -26.125 1 94.06 133 GLY B CA 1
ATOM 3796 C C . GLY B 1 133 ? 17.672 -9.906 -27.328 1 94.06 133 GLY B C 1
ATOM 3797 O O . GLY B 1 133 ? 17.344 -8.922 -28 1 94.06 133 GLY B O 1
ATOM 3798 N N . LYS B 1 134 ? 17.234 -11.125 -27.641 1 94.75 134 LYS B N 1
ATOM 3799 C CA . LYS B 1 134 ? 16.484 -11.328 -28.891 1 94.75 134 LYS B CA 1
ATOM 3800 C C . LYS B 1 134 ? 15.133 -11.969 -28.625 1 94.75 134 LYS B C 1
ATOM 3802 O O . LYS B 1 134 ? 14.102 -11.461 -29.062 1 94.75 134 LYS B O 1
ATOM 3807 N N . LYS B 1 135 ? 15.156 -13.172 -27.984 1 96.56 135 LYS B N 1
ATOM 3808 C CA . LYS B 1 135 ? 13.914 -13.914 -27.797 1 96.56 135 LYS B CA 1
ATOM 3809 C C . LYS B 1 135 ? 13.727 -14.328 -26.344 1 96.56 135 LYS B C 1
ATOM 3811 O O . LYS B 1 135 ? 14.547 -15.07 -25.797 1 96.56 135 LYS B O 1
ATOM 3816 N N . VAL B 1 136 ? 12.648 -13.859 -25.766 1 97.5 136 VAL B N 1
ATOM 3817 C CA . VAL B 1 136 ? 12.281 -14.266 -24.422 1 97.5 136 VAL B CA 1
ATOM 3818 C C . VAL B 1 136 ? 10.789 -14.602 -24.359 1 97.5 136 VAL B C 1
ATOM 3820 O O . VAL B 1 136 ? 10.016 -14.156 -25.219 1 97.5 136 VAL B O 1
ATOM 3823 N N . TRP B 1 137 ? 10.398 -15.43 -23.406 1 97.62 137 TRP B N 1
ATOM 3824 C CA . TRP B 1 137 ? 8.984 -15.719 -23.203 1 97.62 137 TRP B CA 1
ATOM 3825 C C . TRP B 1 137 ? 8.281 -14.539 -22.531 1 97.62 137 TRP B C 1
ATOM 3827 O O . TRP B 1 137 ? 8.797 -13.977 -21.562 1 97.62 137 TRP B O 1
ATOM 3837 N N . THR B 1 138 ? 7.164 -14.109 -23.094 1 97.75 138 THR B N 1
ATOM 3838 C CA . THR B 1 138 ? 6.195 -13.266 -22.406 1 97.75 138 THR B CA 1
ATOM 3839 C C . THR B 1 138 ? 5.051 -14.109 -21.844 1 97.75 138 THR B C 1
ATOM 3841 O O . THR B 1 138 ? 4.27 -14.68 -22.609 1 97.75 138 THR B O 1
ATOM 3844 N N . VAL B 1 139 ? 5 -14.203 -20.547 1 97.94 139 VAL B N 1
ATOM 3845 C CA . VAL B 1 139 ? 3.941 -14.945 -19.875 1 97.94 139 VAL B CA 1
ATOM 3846 C C . VAL B 1 139 ? 2.816 -13.992 -19.469 1 97.94 139 VAL B C 1
ATOM 3848 O O . VAL B 1 139 ? 3.061 -12.977 -18.828 1 97.94 139 VAL B O 1
ATOM 3851 N N . ARG B 1 140 ? 1.633 -14.328 -19.891 1 97.88 140 ARG B N 1
ATOM 3852 C CA . ARG B 1 140 ? 0.481 -13.477 -19.594 1 97.88 140 ARG B CA 1
ATOM 3853 C C . ARG B 1 140 ? -0.52 -14.195 -18.703 1 97.88 140 ARG B C 1
ATOM 3855 O O . ARG B 1 140 ? -0.913 -15.328 -18.984 1 97.88 140 ARG B O 1
ATOM 3862 N N . VAL B 1 141 ? -0.875 -13.57 -17.641 1 98.06 141 VAL B N 1
ATOM 3863 C CA . VAL B 1 141 ? -1.934 -14.062 -16.766 1 98.06 141 VAL B CA 1
ATOM 3864 C C . VAL B 1 141 ? -3.186 -13.203 -16.938 1 98.06 141 VAL B C 1
ATOM 3866 O O . VAL B 1 141 ? -3.164 -12 -16.672 1 98.06 141 VAL B O 1
ATOM 3869 N N . THR B 1 142 ? -4.238 -13.789 -17.438 1 96.69 142 THR B N 1
ATOM 3870 C CA . THR B 1 142 ? -5.523 -13.109 -17.562 1 96.69 142 THR B CA 1
ATOM 3871 C C . THR B 1 142 ? -6.496 -13.578 -16.484 1 96.69 142 THR B C 1
ATOM 3873 O O . THR B 1 142 ? -6.801 -14.773 -16.391 1 96.69 142 THR B O 1
ATOM 3876 N N . VAL B 1 143 ? -6.984 -12.633 -15.703 1 97.12 143 VAL B N 1
ATOM 3877 C CA . VAL B 1 143 ? -7.895 -12.961 -14.609 1 97.12 143 VAL B CA 1
ATOM 3878 C C . VAL B 1 143 ? -9.312 -12.516 -14.961 1 97.12 143 VAL B C 1
ATOM 3880 O O . VAL B 1 143 ? -9.539 -11.344 -15.281 1 97.12 143 VAL B O 1
ATOM 3883 N N . HIS B 1 144 ? -10.227 -13.43 -14.875 1 94.69 144 HIS B N 1
ATOM 3884 C CA . HIS B 1 144 ? -11.648 -13.156 -15.07 1 94.69 144 HIS B CA 1
ATOM 3885 C C . HIS B 1 144 ? -12.406 -13.203 -13.75 1 94.69 144 HIS B C 1
ATOM 3887 O O . HIS B 1 144 ? -12.477 -14.25 -13.109 1 94.69 144 HIS B O 1
ATOM 3893 N N . VAL B 1 145 ? -12.992 -12.07 -13.43 1 94.56 145 VAL B N 1
ATOM 3894 C CA . VAL B 1 145 ? -13.805 -12.031 -12.219 1 94.56 145 VAL B CA 1
ATOM 3895 C C . VAL B 1 145 ? -15.242 -12.422 -12.547 1 94.56 145 VAL B C 1
ATOM 3897 O O . VAL B 1 145 ? -15.93 -11.719 -13.297 1 94.56 145 VAL B O 1
ATOM 3900 N N . LEU B 1 146 ? -15.68 -13.484 -12.023 1 93.56 146 LEU B N 1
ATOM 3901 C CA . LEU B 1 146 ? -17.016 -13.992 -12.312 1 93.56 146 LEU B CA 1
ATOM 3902 C C . LEU B 1 146 ? -18.031 -13.461 -11.312 1 93.56 146 LEU B C 1
ATOM 3904 O O . LEU B 1 146 ? -19.172 -13.148 -11.68 1 93.56 146 LEU B O 1
ATOM 3908 N N . ALA B 1 147 ? -17.703 -13.406 -10.062 1 93.69 147 ALA B N 1
ATOM 3909 C CA . ALA B 1 147 ? -18.531 -12.93 -8.969 1 93.69 147 ALA B CA 1
ATOM 3910 C C . ALA B 1 147 ? -17.688 -12.289 -7.867 1 93.69 147 ALA B C 1
ATOM 3912 O O . ALA B 1 147 ? -16.641 -12.82 -7.5 1 93.69 147 ALA B O 1
ATOM 3913 N N . ASP B 1 148 ? -18.172 -11.172 -7.398 1 92.69 148 ASP B N 1
ATOM 3914 C CA . ASP B 1 148 ? -17.453 -10.445 -6.355 1 92.69 148 ASP B CA 1
ATOM 3915 C C . ASP B 1 148 ? -18.375 -10.117 -5.184 1 92.69 148 ASP B C 1
ATOM 3917 O O . ASP B 1 148 ? -19.141 -9.148 -5.238 1 92.69 148 ASP B O 1
ATOM 3921 N N . THR B 1 149 ? -18.219 -10.883 -4.164 1 93.88 149 THR B N 1
ATOM 3922 C CA . THR B 1 149 ? -18.969 -10.617 -2.941 1 93.88 149 THR B CA 1
ATOM 3923 C C . THR B 1 149 ? -18.031 -10.25 -1.799 1 93.88 149 THR B C 1
ATOM 3925 O O . THR B 1 149 ? -18.328 -10.523 -0.633 1 93.88 149 THR B O 1
ATOM 3928 N N . GLY B 1 150 ? -16.844 -9.844 -2.164 1 94.69 150 GLY B N 1
ATOM 3929 C CA . GLY B 1 150 ? -15.836 -9.453 -1.196 1 94.69 150 GLY B CA 1
ATOM 3930 C C . GLY B 1 150 ? -14.555 -10.25 -1.316 1 94.69 150 GLY B C 1
ATOM 3931 O O . GLY B 1 150 ? -14.562 -11.375 -1.827 1 94.69 150 GLY B O 1
ATOM 3932 N N . SER B 1 151 ? -13.43 -9.648 -0.933 1 96.31 151 SER B N 1
ATOM 3933 C CA . SER B 1 151 ? -12.109 -10.266 -0.925 1 96.31 151 SER B CA 1
ATOM 3934 C C . SER B 1 151 ? -11.75 -10.812 -2.301 1 96.31 151 SER B C 1
ATOM 3936 O O . SER B 1 151 ? -11.195 -11.914 -2.41 1 96.31 151 SER B O 1
ATOM 3938 N N . ILE B 1 152 ? -12.07 -10.094 -3.316 1 95.88 152 ILE B N 1
ATOM 3939 C CA . ILE B 1 152 ? -11.859 -10.562 -4.68 1 95.88 152 ILE B CA 1
ATOM 3940 C C . ILE B 1 152 ? -10.367 -10.664 -4.965 1 95.88 152 ILE B C 1
ATOM 3942 O O . ILE B 1 152 ? -9.922 -11.539 -5.715 1 95.88 152 ILE B O 1
ATOM 3946 N N . LEU B 1 153 ? -9.609 -9.836 -4.32 1 96.81 153 LEU B N 1
ATOM 3947 C CA . LEU B 1 153 ? -8.164 -9.875 -4.531 1 96.81 153 LEU B CA 1
ATOM 3948 C C . LEU B 1 153 ? -7.594 -11.227 -4.094 1 96.81 153 LEU B C 1
ATOM 3950 O O . LEU B 1 153 ? -6.801 -11.828 -4.816 1 96.81 153 LEU B O 1
ATOM 3954 N N . ASP B 1 154 ? -8.008 -11.656 -2.924 1 98.25 154 ASP B N 1
ATOM 3955 C CA . ASP B 1 154 ? -7.523 -12.93 -2.393 1 98.25 154 ASP B CA 1
ATOM 3956 C C . ASP B 1 154 ? -7.859 -14.078 -3.336 1 98.25 154 ASP B C 1
ATOM 3958 O O . ASP B 1 154 ? -7.008 -14.922 -3.627 1 98.25 154 ASP B O 1
ATOM 3962 N N . CYS B 1 155 ? -9.039 -14.047 -3.795 1 98.12 155 CYS B N 1
ATOM 3963 C CA . CYS B 1 155 ? -9.508 -15.07 -4.723 1 98.12 155 CYS B CA 1
ATOM 3964 C C . CYS B 1 155 ? -8.719 -15.031 -6.023 1 98.12 155 CYS B C 1
ATOM 3966 O O . CYS B 1 155 ? -8.273 -16.078 -6.516 1 98.12 155 CYS B O 1
ATOM 3968 N N . ALA B 1 156 ? -8.555 -13.875 -6.547 1 98 156 ALA B N 1
ATOM 3969 C CA . ALA B 1 156 ? -7.887 -13.68 -7.828 1 98 156 ALA B CA 1
ATOM 3970 C C . ALA B 1 156 ? -6.41 -14.055 -7.742 1 98 156 ALA B C 1
ATOM 3972 O O . ALA B 1 156 ? -5.859 -14.641 -8.672 1 98 156 ALA B O 1
ATOM 3973 N N . VAL B 1 157 ? -5.766 -13.688 -6.676 1 98.31 157 VAL B N 1
ATOM 3974 C CA . VAL B 1 157 ? -4.355 -14.016 -6.492 1 98.31 157 VAL B CA 1
ATOM 3975 C C . VAL B 1 157 ? -4.191 -15.531 -6.41 1 98.31 157 VAL B C 1
ATOM 3977 O O . VAL B 1 157 ? -3.295 -16.094 -7.039 1 98.31 157 VAL B O 1
ATOM 3980 N N . LEU B 1 158 ? -5.043 -16.188 -5.645 1 98.38 158 LEU B N 1
ATOM 3981 C CA . LEU B 1 158 ? -4.988 -17.641 -5.535 1 98.38 158 LEU B CA 1
ATOM 3982 C C . LEU B 1 158 ? -5.195 -18.297 -6.895 1 98.38 158 LEU B C 1
ATOM 3984 O O . LEU B 1 158 ? -4.477 -19.234 -7.25 1 98.38 158 LEU B O 1
ATOM 3988 N N . ALA B 1 159 ? -6.145 -17.797 -7.641 1 98.69 159 ALA B N 1
ATOM 3989 C CA . ALA B 1 159 ? -6.402 -18.328 -8.977 1 98.69 159 ALA B CA 1
ATOM 3990 C C . ALA B 1 159 ? -5.184 -18.156 -9.875 1 98.69 159 ALA B C 1
ATOM 3992 O O . ALA B 1 159 ? -4.82 -19.078 -10.617 1 98.69 159 ALA B O 1
ATOM 3993 N N . SER B 1 160 ? -4.625 -17.016 -9.812 1 98.56 160 SER B N 1
ATOM 3994 C CA . SER B 1 160 ? -3.467 -16.703 -10.648 1 98.56 160 SER B CA 1
ATOM 3995 C C . SER B 1 160 ? -2.289 -17.609 -10.32 1 98.56 160 SER B C 1
ATOM 3997 O O . SER B 1 160 ? -1.654 -18.156 -11.219 1 98.56 160 SER B O 1
ATOM 3999 N N . ILE B 1 161 ? -2.004 -17.75 -9.031 1 98.25 161 ILE B N 1
ATOM 4000 C CA . ILE B 1 161 ? -0.877 -18.578 -8.602 1 98.25 161 ILE B CA 1
ATOM 4001 C C . ILE B 1 161 ? -1.135 -20.031 -8.969 1 98.25 161 ILE B C 1
ATOM 4003 O O . ILE B 1 161 ? -0.237 -20.734 -9.445 1 98.25 161 ILE B O 1
ATOM 4007 N N . ALA B 1 162 ? -2.361 -20.5 -8.75 1 98.56 162 ALA B N 1
ATOM 4008 C CA . ALA B 1 162 ? -2.721 -21.859 -9.133 1 98.56 162 ALA B CA 1
ATOM 4009 C C . ALA B 1 162 ? -2.535 -22.078 -10.633 1 98.56 162 ALA B C 1
ATOM 4011 O O . ALA B 1 162 ? -1.98 -23.094 -11.055 1 98.56 162 ALA B O 1
ATOM 4012 N N . ALA B 1 163 ? -2.951 -21.125 -11.406 1 98.62 163 ALA B N 1
ATOM 4013 C CA . ALA B 1 163 ? -2.842 -21.219 -12.859 1 98.62 163 ALA B CA 1
ATOM 4014 C C . ALA B 1 163 ? -1.382 -21.203 -13.297 1 98.62 163 ALA B C 1
ATOM 4016 O O . ALA B 1 163 ? -0.986 -21.969 -14.18 1 98.62 163 ALA B O 1
ATOM 4017 N N . LEU B 1 164 ? -0.614 -20.328 -12.719 1 98.44 164 LEU B N 1
ATOM 4018 C CA . LEU B 1 164 ? 0.803 -20.234 -13.047 1 98.44 164 LEU B CA 1
ATOM 4019 C C . LEU B 1 164 ? 1.525 -21.547 -12.742 1 98.44 164 LEU B C 1
ATOM 4021 O O . LEU B 1 164 ? 2.328 -22.016 -13.547 1 98.44 164 LEU B O 1
ATOM 4025 N N . ARG B 1 165 ? 1.21 -22.094 -11.625 1 97.81 165 ARG B N 1
ATOM 4026 C CA . ARG B 1 165 ? 1.854 -23.344 -11.211 1 97.81 165 ARG B CA 1
ATOM 4027 C C . ARG B 1 165 ? 1.353 -24.516 -12.039 1 97.81 165 ARG B C 1
ATOM 4029 O O . ARG B 1 165 ? 2.049 -25.516 -12.18 1 97.81 165 ARG B O 1
ATOM 4036 N N . HIS B 1 166 ? 0.18 -24.406 -12.578 1 97.62 166 HIS B N 1
ATOM 4037 C CA . HIS B 1 166 ? -0.434 -25.438 -13.414 1 97.62 166 HIS B CA 1
ATOM 4038 C C . HIS B 1 166 ? 0.082 -25.359 -14.844 1 97.62 166 HIS B C 1
ATOM 4040 O O . HIS B 1 166 ? 0.033 -26.344 -15.578 1 97.62 166 HIS B O 1
ATOM 4046 N N . PHE B 1 167 ? 0.574 -24.266 -15.203 1 97.69 167 PHE B N 1
ATOM 4047 C CA . PHE B 1 167 ? 0.968 -23.984 -16.578 1 97.69 167 PHE B CA 1
ATOM 4048 C C . PHE B 1 167 ? 2.207 -24.781 -16.953 1 97.69 167 PHE B C 1
ATOM 4050 O O . PHE B 1 167 ? 3.059 -25.062 -16.109 1 97.69 167 PHE B O 1
ATOM 4057 N N . ARG B 1 168 ? 2.273 -25.094 -18.25 1 95.62 168 ARG B N 1
ATOM 4058 C CA . ARG B 1 168 ? 3.424 -25.734 -18.875 1 95.62 168 ARG B CA 1
ATOM 4059 C C . ARG B 1 168 ? 3.836 -25.031 -20.156 1 95.62 168 ARG B C 1
ATOM 4061 O O . ARG B 1 168 ? 3.072 -24.984 -21.109 1 95.62 168 ARG B O 1
ATOM 4068 N N . ARG B 1 169 ? 4.992 -24.531 -20.109 1 94.75 169 ARG B N 1
ATOM 4069 C CA . ARG B 1 169 ? 5.5 -23.844 -21.281 1 94.75 169 ARG B CA 1
ATOM 4070 C C . ARG B 1 169 ? 6.059 -24.812 -22.297 1 94.75 169 ARG B C 1
ATOM 4072 O O . ARG B 1 169 ? 6.695 -25.812 -21.938 1 94.75 169 ARG B O 1
ATOM 4079 N N . PRO B 1 170 ? 5.867 -24.562 -23.609 1 93.94 170 PRO B N 1
ATOM 4080 C CA . PRO B 1 170 ? 6.457 -25.438 -24.641 1 93.94 170 PRO B CA 1
ATOM 4081 C C . PRO B 1 170 ? 7.984 -25.422 -24.625 1 93.94 170 PRO B C 1
ATOM 4083 O O . PRO B 1 170 ? 8.586 -24.391 -24.281 1 93.94 170 PRO B O 1
ATOM 4086 N N . ASP B 1 171 ? 8.531 -26.484 -25 1 94.31 171 ASP B N 1
ATOM 4087 C CA . ASP B 1 171 ? 9.984 -26.578 -25.141 1 94.31 171 ASP B CA 1
ATOM 4088 C C . ASP B 1 171 ? 10.453 -25.922 -26.438 1 94.31 171 ASP B C 1
ATOM 4090 O O . ASP B 1 171 ? 9.68 -25.797 -27.391 1 94.31 171 ASP B O 1
ATOM 4094 N N . VAL B 1 172 ? 11.703 -25.422 -26.391 1 95.19 172 VAL B N 1
ATOM 4095 C CA . VAL B 1 172 ? 12.203 -24.719 -27.562 1 95.19 172 VAL B CA 1
ATOM 4096 C C . VAL B 1 172 ? 13.625 -25.188 -27.875 1 95.19 172 VAL B C 1
ATOM 4098 O O . VAL B 1 172 ? 14.336 -25.656 -26.984 1 95.19 172 VAL B O 1
ATOM 4101 N N . ALA B 1 173 ? 13.953 -25.188 -29.172 1 94.5 173 ALA B N 1
ATOM 4102 C CA . ALA B 1 173 ? 15.32 -25.422 -29.625 1 94.5 173 ALA B CA 1
ATOM 4103 C C . ALA B 1 173 ? 15.852 -24.203 -30.391 1 94.5 173 ALA B C 1
ATOM 4105 O O . ALA B 1 173 ? 15.164 -23.672 -31.266 1 94.5 173 ALA B O 1
ATOM 4106 N N . VAL B 1 174 ? 17.031 -23.812 -29.922 1 94.12 174 VAL B N 1
ATOM 4107 C CA . VAL B 1 174 ? 17.656 -22.703 -30.641 1 94.12 174 VAL B CA 1
ATOM 4108 C C . VAL B 1 174 ? 18.391 -23.234 -31.875 1 94.12 174 VAL B C 1
ATOM 4110 O O . VAL B 1 174 ? 19.344 -24.016 -31.75 1 94.12 174 VAL B O 1
ATOM 4113 N N . LEU B 1 175 ? 17.969 -22.859 -33.062 1 92.38 175 LEU B N 1
ATOM 4114 C CA . LEU B 1 175 ? 18.547 -23.344 -34.312 1 92.38 175 LEU B CA 1
ATOM 4115 C C . LEU B 1 175 ? 19.719 -22.469 -34.75 1 92.38 175 LEU B C 1
ATOM 4117 O O . LEU B 1 175 ? 20.719 -22.969 -35.281 1 92.38 175 LEU B O 1
ATOM 4121 N N . ASP B 1 176 ? 19.562 -21.203 -34.625 1 89.38 176 ASP B N 1
ATOM 4122 C CA . ASP B 1 176 ? 20.609 -20.234 -34.906 1 89.38 176 ASP B CA 1
ATOM 4123 C C . ASP B 1 176 ? 20.469 -19 -34 1 89.38 176 ASP B C 1
ATOM 4125 O O . ASP B 1 176 ? 19.734 -19.016 -33.031 1 89.38 176 ASP B O 1
ATOM 4129 N N . ALA B 1 177 ? 21.234 -17.953 -34.344 1 87.5 177 ALA B N 1
ATOM 4130 C CA . ALA B 1 177 ? 21.312 -16.766 -33.5 1 87.5 177 ALA B CA 1
ATOM 4131 C C . ALA B 1 177 ? 19.953 -16.078 -33.406 1 87.5 177 ALA B C 1
ATOM 4133 O O . ALA B 1 177 ? 19.688 -15.352 -32.438 1 87.5 177 ALA B O 1
ATOM 4134 N N . ASP B 1 178 ? 19.047 -16.328 -34.281 1 87.94 178 ASP B N 1
ATOM 4135 C CA . ASP B 1 178 ? 17.797 -15.578 -34.281 1 87.94 178 ASP B CA 1
ATOM 4136 C C . ASP B 1 178 ? 16.609 -16.5 -34.5 1 87.94 178 ASP B C 1
ATOM 4138 O O . ASP B 1 178 ? 15.469 -16.031 -34.625 1 87.94 178 ASP B O 1
ATOM 4142 N N . THR B 1 179 ? 16.875 -17.781 -34.594 1 91.31 179 THR B N 1
ATOM 4143 C CA . THR B 1 179 ? 15.789 -18.688 -34.938 1 91.31 179 THR B CA 1
ATOM 4144 C C . THR B 1 179 ? 15.57 -19.719 -33.844 1 91.31 179 THR B C 1
ATOM 4146 O O . THR B 1 179 ? 16.516 -20.359 -33.375 1 91.31 179 THR B O 1
ATOM 4149 N N . VAL B 1 180 ? 14.344 -19.797 -33.406 1 94.62 180 VAL B N 1
ATOM 4150 C CA . VAL B 1 180 ? 13.953 -20.719 -32.344 1 94.62 180 VAL B CA 1
ATOM 4151 C C . VAL B 1 180 ? 12.812 -21.609 -32.844 1 94.62 180 VAL B C 1
ATOM 4153 O O . VAL B 1 180 ? 11.891 -21.141 -33.531 1 94.62 180 VAL B O 1
ATOM 4156 N N . HIS B 1 181 ? 12.961 -22.891 -32.656 1 95.06 181 HIS B N 1
ATOM 4157 C CA . HIS B 1 181 ? 11.891 -23.828 -32.938 1 95.06 181 HIS B CA 1
ATOM 4158 C C . HIS B 1 181 ? 11.117 -24.188 -31.672 1 95.06 181 HIS B C 1
ATOM 4160 O O . HIS B 1 181 ? 11.711 -24.641 -30.688 1 95.06 181 HIS B O 1
ATOM 4166 N N . ILE B 1 182 ? 9.82 -24 -31.766 1 94.69 182 ILE B N 1
ATOM 4167 C CA . ILE B 1 182 ? 8.969 -24.328 -30.641 1 94.69 182 ILE B CA 1
ATOM 4168 C C . ILE B 1 182 ? 8.367 -25.719 -30.844 1 94.69 182 ILE B C 1
ATOM 4170 O O . ILE B 1 182 ? 7.742 -26 -31.875 1 94.69 182 ILE B O 1
ATOM 4174 N N . PHE B 1 183 ? 8.562 -26.578 -29.891 1 94.19 183 PHE B N 1
ATOM 4175 C CA . PHE B 1 183 ? 7.957 -27.906 -29.953 1 94.19 183 PHE B CA 1
ATOM 4176 C C . PHE B 1 183 ? 6.535 -27.875 -29.406 1 94.19 183 PHE B C 1
ATOM 4178 O O . PHE B 1 183 ? 6.312 -27.469 -28.266 1 94.19 183 PHE B O 1
ATOM 4185 N N . PRO B 1 184 ? 5.574 -28.281 -30.234 1 90.44 184 PRO B N 1
ATOM 4186 C CA . PRO B 1 184 ? 4.211 -28.375 -29.703 1 90.44 184 PRO B CA 1
ATOM 4187 C C . PRO B 1 184 ? 4.098 -29.344 -28.531 1 90.44 184 PRO B C 1
ATOM 4189 O O . PRO B 1 184 ? 4.914 -30.25 -28.406 1 90.44 184 PRO B O 1
ATOM 4192 N N . LEU B 1 185 ? 3.125 -29.141 -27.734 1 87.62 185 LEU B N 1
ATOM 4193 C CA . LEU B 1 185 ? 2.918 -29.938 -26.531 1 87.62 185 LEU B CA 1
ATOM 4194 C C . LEU B 1 185 ? 2.545 -31.375 -26.906 1 87.62 185 LEU B C 1
ATOM 4196 O O . LEU B 1 185 ? 2.662 -32.281 -26.078 1 87.62 185 LEU B O 1
ATOM 4200 N N . SER B 1 186 ? 2.111 -31.578 -28.094 1 86.31 186 SER B N 1
ATOM 4201 C CA . SER B 1 186 ? 1.812 -32.906 -28.578 1 86.31 186 SER B CA 1
ATOM 4202 C C . SER B 1 186 ? 3.09 -33.719 -28.844 1 86.31 186 SER B C 1
ATOM 4204 O O . SER B 1 186 ? 3.074 -34.938 -28.844 1 86.31 186 SER B O 1
ATOM 4206 N N . GLU B 1 187 ? 4.148 -33.031 -29.031 1 90.12 187 GLU B N 1
ATOM 4207 C CA . GLU B 1 187 ? 5.41 -33.688 -29.391 1 90.12 187 GLU B CA 1
ATOM 4208 C C . GLU B 1 187 ? 6.328 -33.812 -28.188 1 90.12 187 GLU B C 1
ATOM 4210 O O . GLU B 1 187 ? 7.051 -34.812 -28.062 1 90.12 187 GLU B O 1
ATOM 4215 N N . ARG B 1 188 ? 6.355 -32.844 -27.312 1 91.38 188 ARG B N 1
ATOM 4216 C CA . ARG B 1 188 ? 7.223 -32.812 -26.141 1 91.38 188 ARG B CA 1
ATOM 4217 C C . ARG B 1 188 ? 6.453 -32.375 -24.906 1 91.38 188 ARG B C 1
ATOM 4219 O O . ARG B 1 188 ? 5.555 -31.547 -24.984 1 91.38 188 ARG B O 1
ATOM 4226 N N . VAL B 1 189 ? 6.871 -33 -23.812 1 89.81 189 VAL B N 1
ATOM 4227 C CA . VAL B 1 189 ? 6.266 -32.625 -22.531 1 89.81 189 VAL B CA 1
ATOM 4228 C C . VAL B 1 189 ? 6.602 -31.172 -22.188 1 89.81 189 VAL B C 1
ATOM 4230 O O . VAL B 1 189 ? 7.742 -30.75 -22.359 1 89.81 189 VAL B O 1
ATOM 4233 N N . GLY B 1 190 ? 5.59 -30.484 -21.859 1 92.94 190 GLY B N 1
ATOM 4234 C CA . GLY B 1 190 ? 5.793 -29.094 -21.469 1 92.94 190 GLY B CA 1
ATOM 4235 C C . GLY B 1 190 ? 6.633 -28.938 -20.219 1 92.94 190 GLY B C 1
ATOM 4236 O O . GLY B 1 190 ? 6.73 -29.859 -19.406 1 92.94 190 GLY B O 1
ATOM 4237 N N . LEU B 1 191 ? 7.148 -27.75 -20.078 1 95.25 191 LEU B N 1
ATOM 4238 C CA . LEU B 1 191 ? 8.008 -27.469 -18.938 1 95.25 191 LEU B CA 1
ATOM 4239 C C . LEU B 1 191 ? 7.305 -26.547 -17.938 1 95.25 191 LEU B C 1
ATOM 4241 O O . LEU B 1 191 ? 6.66 -25.578 -18.344 1 95.25 191 LEU B O 1
ATOM 4245 N N . PRO B 1 192 ? 7.371 -26.922 -16.641 1 96.31 192 PRO B N 1
ATOM 4246 C CA . PRO B 1 192 ? 6.809 -26 -15.648 1 96.31 192 PRO B CA 1
ATOM 4247 C C . PRO B 1 192 ? 7.562 -24.672 -15.578 1 96.31 192 PRO B C 1
ATOM 4249 O O . PRO B 1 192 ? 8.75 -24.609 -15.914 1 96.31 192 PRO B O 1
ATOM 4252 N N . LEU B 1 193 ? 6.848 -23.672 -15.195 1 96.94 193 LEU B N 1
ATOM 4253 C CA . LEU B 1 193 ? 7.512 -22.391 -14.969 1 96.94 193 LEU B CA 1
ATOM 4254 C C . LEU B 1 193 ? 8.383 -22.438 -13.711 1 96.94 193 LEU B C 1
ATOM 4256 O O . LEU B 1 193 ? 8.008 -23.078 -12.727 1 96.94 193 LEU B O 1
ATOM 4260 N N . ALA B 1 194 ? 9.508 -21.781 -13.828 1 96.38 194 ALA B N 1
ATOM 4261 C CA . ALA B 1 194 ? 10.344 -21.641 -12.648 1 96.38 194 ALA B CA 1
ATOM 4262 C C . ALA B 1 194 ? 9.773 -20.594 -11.695 1 96.38 194 ALA B C 1
ATOM 4264 O O . ALA B 1 194 ? 9.836 -19.391 -11.984 1 96.38 194 ALA B O 1
ATOM 4265 N N . MET B 1 195 ? 9.242 -21.078 -10.594 1 95.19 195 MET B N 1
ATOM 4266 C CA . MET B 1 195 ? 8.672 -20.188 -9.586 1 95.19 195 MET B CA 1
ATOM 4267 C C . MET B 1 195 ? 9.633 -20 -8.414 1 95.19 195 MET B C 1
ATOM 4269 O O . MET B 1 195 ? 10.109 -20.984 -7.84 1 95.19 195 MET B O 1
ATOM 4273 N N . GLN B 1 196 ? 9.883 -18.781 -8.023 1 92.19 196 GLN B N 1
ATOM 4274 C CA . GLN B 1 196 ? 10.727 -18.5 -6.871 1 92.19 196 GLN B CA 1
ATOM 4275 C C . GLN B 1 196 ? 9.969 -18.719 -5.566 1 92.19 196 GLN B C 1
ATOM 4277 O O . GLN B 1 196 ? 10.547 -19.125 -4.559 1 92.19 196 GLN B O 1
ATOM 4282 N N . HIS B 1 197 ? 8.797 -18.359 -5.531 1 92.75 197 HIS B N 1
ATOM 4283 C CA . HIS B 1 197 ? 7.871 -18.562 -4.426 1 92.75 197 HIS B CA 1
ATOM 4284 C C . HIS B 1 197 ? 6.422 -18.469 -4.891 1 92.75 197 HIS B C 1
ATOM 4286 O O . HIS B 1 197 ? 6.164 -18.25 -6.078 1 92.75 197 HIS B O 1
ATOM 4292 N N . SER B 1 198 ? 5.465 -18.797 -4.02 1 95.69 198 SER B N 1
ATOM 4293 C CA . SER B 1 198 ? 4.035 -18.75 -4.309 1 95.69 198 SER B CA 1
ATOM 4294 C C . SER B 1 198 ? 3.303 -17.844 -3.338 1 95.69 198 SER B C 1
ATOM 4296 O O . SER B 1 198 ? 2.836 -18.281 -2.287 1 95.69 198 SER B O 1
ATOM 4298 N N . PRO B 1 199 ? 3.092 -16.609 -3.713 1 96.25 199 PRO B N 1
ATOM 4299 C CA . PRO B 1 199 ? 2.443 -15.656 -2.801 1 96.25 199 PRO B CA 1
ATOM 4300 C C . PRO B 1 199 ? 0.938 -15.891 -2.682 1 96.25 199 PRO B C 1
ATOM 4302 O O . PRO B 1 199 ? 0.315 -16.406 -3.611 1 96.25 199 PRO B O 1
ATOM 4305 N N . ALA B 1 200 ? 0.386 -15.602 -1.606 1 97.56 200 ALA B N 1
ATOM 4306 C CA . ALA B 1 200 ? -1.051 -15.555 -1.353 1 97.56 200 ALA B CA 1
ATOM 4307 C C . ALA B 1 200 ? -1.429 -14.297 -0.57 1 97.56 200 ALA B C 1
ATOM 4309 O O . ALA B 1 200 ? -0.659 -13.828 0.269 1 97.56 200 ALA B O 1
ATOM 4310 N N . SER B 1 201 ? -2.559 -13.773 -0.87 1 97.62 201 SER B N 1
ATOM 4311 C CA . SER B 1 201 ? -2.998 -12.531 -0.237 1 97.62 201 SER B CA 1
ATOM 4312 C C . SER B 1 201 ? -4.113 -12.789 0.771 1 97.62 201 SER B C 1
ATOM 4314 O O . SER B 1 201 ? -4.93 -13.695 0.583 1 97.62 201 SER B O 1
ATOM 4316 N N . VAL B 1 202 ? -4.137 -12.039 1.785 1 98 202 VAL B N 1
ATOM 4317 C CA . VAL B 1 202 ? -5.188 -12.062 2.797 1 98 202 VAL B CA 1
ATOM 4318 C C . VAL B 1 202 ? -5.715 -10.648 3.037 1 98 202 VAL B C 1
ATOM 4320 O O . VAL B 1 202 ? -4.961 -9.758 3.438 1 98 202 VAL B O 1
ATOM 4323 N N . SER B 1 203 ? -6.945 -10.453 2.748 1 97.62 203 SER B N 1
ATOM 4324 C CA . SER B 1 203 ? -7.617 -9.18 3.002 1 97.62 203 SER B CA 1
ATOM 4325 C C . SER B 1 203 ? -8.273 -9.172 4.379 1 97.62 203 SER B C 1
ATOM 4327 O O . SER B 1 203 ? -8.977 -10.117 4.742 1 97.62 203 SER B O 1
ATOM 4329 N N . LEU B 1 204 ? -8.078 -8.109 5.129 1 97.88 204 LEU B N 1
ATOM 4330 C CA . LEU B 1 204 ? -8.625 -7.973 6.477 1 97.88 204 LEU B CA 1
ATOM 4331 C C . LEU B 1 204 ? -9.383 -6.66 6.629 1 97.88 204 LEU B C 1
ATOM 4333 O O . LEU B 1 204 ? -8.969 -5.633 6.082 1 97.88 204 LEU B O 1
ATOM 4337 N N . ALA B 1 205 ? -10.438 -6.691 7.301 1 96.5 205 ALA B N 1
ATOM 4338 C CA . ALA B 1 205 ? -11.227 -5.512 7.656 1 96.5 205 ALA B CA 1
ATOM 4339 C C . ALA B 1 205 ? -11.305 -5.34 9.172 1 96.5 205 ALA B C 1
ATOM 4341 O O . ALA B 1 205 ? -11.43 -6.32 9.906 1 96.5 205 ALA B O 1
ATOM 4342 N N . PHE B 1 206 ? -11.289 -4.082 9.625 1 95.5 206 PHE B N 1
ATOM 4343 C CA . PHE B 1 206 ? -11.266 -3.812 11.062 1 95.5 206 PHE B CA 1
ATOM 4344 C C . PHE B 1 206 ? -12.469 -2.973 11.477 1 95.5 206 PHE B C 1
ATOM 4346 O O . PHE B 1 206 ? -12.867 -2.055 10.758 1 95.5 206 PHE B O 1
ATOM 4353 N N . PHE B 1 207 ? -13.016 -3.295 12.555 1 92.94 207 PHE B N 1
ATOM 4354 C CA . PHE B 1 207 ? -14.078 -2.521 13.188 1 92.94 207 PHE B CA 1
ATOM 4355 C C . PHE B 1 207 ? -13.68 -2.127 14.609 1 92.94 207 PHE B C 1
ATOM 4357 O O . PHE B 1 207 ? -13.266 -2.975 15.398 1 92.94 207 PHE B O 1
ATOM 4364 N N . ASP B 1 208 ? -13.773 -0.911 14.844 1 89.5 208 ASP B N 1
ATOM 4365 C CA . ASP B 1 208 ? -13.5 -0.415 16.188 1 89.5 208 ASP B CA 1
ATOM 4366 C C . ASP B 1 208 ? -14.766 -0.422 17.047 1 89.5 208 ASP B C 1
ATOM 4368 O O . ASP B 1 208 ? -15.656 0.406 16.859 1 89.5 208 ASP B O 1
ATOM 4372 N N . LEU B 1 209 ? -14.812 -1.211 18.062 1 87 209 LEU B N 1
ATOM 4373 C CA . LEU B 1 209 ? -16.016 -1.394 18.875 1 87 209 LEU B CA 1
ATOM 4374 C C . LEU B 1 209 ? -15.969 -0.479 20.094 1 87 209 LEU B C 1
ATOM 4376 O O . LEU B 1 209 ? -16.906 -0.464 20.891 1 87 209 LEU B O 1
ATOM 4380 N N . GLY B 1 210 ? -14.875 0.262 20.203 1 80.38 210 GLY B N 1
ATOM 4381 C CA . GLY B 1 210 ? -14.75 1.159 21.344 1 80.38 210 GLY B CA 1
ATOM 4382 C C . GLY B 1 210 ? -15.242 2.564 21.062 1 80.38 210 GLY B C 1
ATOM 4383 O O . GLY B 1 210 ? -15.234 3.428 21.938 1 80.38 210 GLY B O 1
ATOM 4384 N N . THR B 1 211 ? -15.703 2.803 19.938 1 79.75 211 THR B N 1
ATOM 4385 C CA . THR B 1 211 ? -16.141 4.137 19.547 1 79.75 211 THR B CA 1
ATOM 4386 C C . THR B 1 211 ? -17.516 4.453 20.141 1 79.75 211 THR B C 1
ATOM 4388 O O . THR B 1 211 ? -18.219 3.551 20.578 1 79.75 211 THR B O 1
ATOM 4391 N N . ALA B 1 212 ? -17.781 5.742 20.188 1 76.75 212 ALA B N 1
ATOM 4392 C CA . ALA B 1 212 ? -19.094 6.18 20.672 1 76.75 212 ALA B CA 1
ATOM 4393 C C . ALA B 1 212 ? -20.219 5.59 19.828 1 76.75 212 ALA B C 1
ATOM 4395 O O . ALA B 1 212 ? -21.266 5.211 20.359 1 76.75 212 ALA B O 1
ATOM 4396 N N . GLU B 1 213 ? -19.953 5.461 18.656 1 77 213 GLU B N 1
ATOM 4397 C CA . GLU B 1 213 ? -20.938 4.891 17.734 1 77 213 GLU B CA 1
ATOM 4398 C C . GLU B 1 213 ? -21.234 3.432 18.078 1 77 213 GLU B C 1
ATOM 4400 O O . GLU B 1 213 ? -22.391 3.014 18.078 1 77 213 GLU B O 1
ATOM 4405 N N . ALA B 1 214 ? -20.234 2.738 18.297 1 79 214 ALA B N 1
ATOM 4406 C CA . ALA B 1 214 ? -20.391 1.323 18.625 1 79 214 ALA B CA 1
ATOM 4407 C C . ALA B 1 214 ? -21.141 1.146 19.938 1 79 214 ALA B C 1
ATOM 4409 O O . ALA B 1 214 ? -22 0.271 20.062 1 79 214 ALA B O 1
ATOM 4410 N N . LYS B 1 215 ? -20.812 1.961 20.844 1 79.31 215 LYS B N 1
ATOM 4411 C CA . LYS B 1 215 ? -21.484 1.925 22.141 1 79.31 215 LYS B CA 1
ATOM 4412 C C . LYS B 1 215 ? -22.969 2.26 21.984 1 79.31 215 LYS B C 1
ATOM 4414 O O . LYS B 1 215 ? -23.828 1.597 22.578 1 79.31 215 LYS B O 1
ATOM 4419 N N . ALA B 1 216 ? -23.188 3.219 21.219 1 78.44 216 ALA B N 1
ATOM 4420 C CA . ALA B 1 216 ? -24.578 3.621 20.984 1 78.44 216 ALA B CA 1
ATOM 4421 C C . ALA B 1 216 ? -25.359 2.504 20.312 1 78.44 216 ALA B C 1
ATOM 4423 O O . ALA B 1 216 ? -26.531 2.289 20.609 1 78.44 216 ALA B O 1
ATOM 4424 N N . ALA B 1 217 ? -24.703 1.884 19.469 1 75.5 217 ALA B N 1
ATOM 4425 C CA . ALA B 1 217 ? -25.344 0.775 18.766 1 75.5 217 ALA B CA 1
ATOM 4426 C C . ALA B 1 217 ? -25.734 -0.336 19.719 1 75.5 217 ALA B C 1
ATOM 4428 O O . ALA B 1 217 ? -26.828 -0.887 19.625 1 75.5 217 ALA B O 1
ATOM 4429 N N . VAL B 1 218 ? -24.906 -0.66 20.609 1 76.25 218 VAL B N 1
ATOM 4430 C CA . VAL B 1 218 ? -25.156 -1.719 21.594 1 76.25 218 VAL B CA 1
ATOM 4431 C C . VAL B 1 218 ? -26.25 -1.286 22.562 1 76.25 218 VAL B C 1
ATOM 4433 O O . VAL B 1 218 ? -27.125 -2.08 22.906 1 76.25 218 VAL B O 1
ATOM 4436 N N . ASP B 1 219 ? -26.125 -0.04 22.922 1 75.5 219 ASP B N 1
ATOM 4437 C CA . ASP B 1 219 ? -27.125 0.496 23.844 1 75.5 219 ASP B CA 1
ATOM 4438 C C . ASP B 1 219 ? -28.516 0.486 23.203 1 75.5 219 ASP B C 1
ATOM 4440 O O . ASP B 1 219 ? -29.516 0.201 23.875 1 75.5 219 ASP B O 1
ATOM 4444 N N . ALA B 1 220 ? -28.547 0.761 22.016 1 71.06 220 ALA B N 1
ATOM 4445 C CA . ALA B 1 220 ? -29.812 0.755 21.297 1 71.06 220 ALA B CA 1
ATOM 4446 C C . ALA B 1 220 ? -30.406 -0.649 21.25 1 71.06 220 ALA B C 1
ATOM 4448 O O . ALA B 1 220 ? -31.625 -0.815 21.312 1 71.06 220 ALA B O 1
ATOM 4449 N N . MET B 1 221 ? -29.578 -1.584 21.188 1 67.38 221 MET B N 1
ATOM 4450 C CA . MET B 1 221 ? -30.016 -2.975 21.141 1 67.38 221 MET B CA 1
ATOM 4451 C C . MET B 1 221 ? -30.531 -3.438 22.5 1 67.38 221 MET B C 1
ATOM 4453 O O . MET B 1 221 ? -31.5 -4.188 22.578 1 67.38 221 MET B O 1
ATOM 4457 N N . ARG B 1 222 ? -29.734 -3.035 23.469 1 62.72 222 ARG B N 1
ATOM 4458 C CA . ARG B 1 222 ? -30.141 -3.393 24.828 1 62.72 222 ARG B CA 1
ATOM 4459 C C . ARG B 1 222 ? -31.5 -2.789 25.172 1 62.72 222 ARG B C 1
ATOM 4461 O O . ARG B 1 222 ? -32.281 -3.398 25.891 1 62.72 222 ARG B O 1
ATOM 4468 N N . GLY B 1 223 ? -31.656 -1.627 24.609 1 54.41 223 GLY B N 1
ATOM 4469 C CA . GLY B 1 223 ? -32.969 -1.023 24.844 1 54.41 223 GLY B CA 1
ATOM 4470 C C . GLY B 1 223 ? -34.094 -1.791 24.188 1 54.41 223 GLY B C 1
ATOM 4471 O O . GLY B 1 223 ? -35.188 -1.901 24.766 1 54.41 223 GLY B O 1
ATOM 4472 N N . ILE B 1 224 ? -33.719 -2.355 23.094 1 51 224 ILE B N 1
ATOM 4473 C CA . ILE B 1 224 ? -34.75 -3.105 22.391 1 51 224 ILE B CA 1
ATOM 4474 C C . ILE B 1 224 ? -35 -4.441 23.094 1 51 224 ILE B C 1
ATOM 4476 O O . ILE B 1 224 ? -36.156 -4.879 23.234 1 51 224 ILE B O 1
ATOM 4480 N N . THR B 1 225 ? -33.906 -5.07 23.484 1 49.16 225 THR B N 1
ATOM 4481 C CA . THR B 1 225 ? -34.062 -6.344 24.172 1 49.16 225 THR B CA 1
ATOM 4482 C C . THR B 1 225 ? -34.812 -6.156 25.5 1 49.16 225 THR B C 1
ATOM 4484 O O . THR B 1 225 ? -35.656 -6.965 25.875 1 49.16 225 THR B O 1
ATOM 4487 N N . VAL B 1 226 ? -34.5 -5.098 26.156 1 43.22 226 VAL B N 1
ATOM 4488 C CA . VAL B 1 226 ? -35.188 -4.781 27.391 1 43.22 226 VAL B CA 1
ATOM 4489 C C . VAL B 1 226 ? -36.656 -4.469 27.094 1 43.22 226 VAL B C 1
ATOM 4491 O O . VAL B 1 226 ? -37.562 -4.902 27.828 1 43.22 226 VAL B O 1
ATOM 4494 N N . ALA B 1 227 ? -36.844 -3.783 26.047 1 43.56 227 ALA B N 1
ATOM 4495 C CA . ALA B 1 227 ? -38.219 -3.475 25.688 1 43.56 227 ALA B CA 1
ATOM 4496 C C . ALA B 1 227 ? -38.969 -4.734 25.25 1 43.56 227 ALA B C 1
ATOM 4498 O O . ALA B 1 227 ? -40.156 -4.914 25.594 1 43.56 227 ALA B O 1
ATOM 4499 N N . SER B 1 228 ? -38.25 -5.562 24.469 1 41.66 228 SER B N 1
ATOM 4500 C CA . SER B 1 228 ? -38.875 -6.816 24.047 1 41.66 228 SER B CA 1
ATOM 4501 C C . SER B 1 228 ? -39.062 -7.766 25.219 1 41.66 228 SER B C 1
ATOM 4503 O O . SER B 1 228 ? -40.094 -8.438 25.297 1 41.66 228 SER B O 1
ATOM 4505 N N . ALA B 1 229 ? -38.156 -7.863 26.094 1 42.62 229 ALA B N 1
ATOM 4506 C CA . ALA B 1 229 ? -38.312 -8.641 27.312 1 42.62 229 ALA B CA 1
ATOM 4507 C C . ALA B 1 229 ? -39.406 -8.062 28.203 1 42.62 229 ALA B C 1
ATOM 4509 O O . ALA B 1 229 ? -40.188 -8.812 28.797 1 42.62 229 ALA B O 1
ATOM 4510 N N . ALA B 1 230 ? -39.5 -6.793 28.234 1 43.53 230 ALA B N 1
ATOM 4511 C CA . ALA B 1 230 ? -40.562 -6.102 28.969 1 43.53 230 ALA B CA 1
ATOM 4512 C C . ALA B 1 230 ? -41.938 -6.34 28.297 1 43.53 230 ALA B C 1
ATOM 4514 O O . ALA B 1 230 ? -42.938 -6.547 28.984 1 43.53 230 ALA B O 1
ATOM 4515 N N . ALA B 1 231 ? -41.844 -6.426 27.016 1 45.34 231 ALA B N 1
ATOM 4516 C CA . ALA B 1 231 ? -43.062 -6.711 26.266 1 45.34 231 ALA B CA 1
ATOM 4517 C C . ALA B 1 231 ? -43.5 -8.172 26.422 1 45.34 231 ALA B C 1
ATOM 4519 O O . ALA B 1 231 ? -44.688 -8.477 26.547 1 45.34 231 ALA B O 1
ATOM 4520 N N . SER B 1 232 ? -42.5 -9.023 26.297 1 43.22 232 SER B N 1
ATOM 4521 C CA . SER B 1 232 ? -42.781 -10.445 26.484 1 43.22 232 SER B CA 1
ATOM 4522 C C . SER B 1 232 ? -43.281 -10.719 27.906 1 43.22 232 SER B C 1
ATOM 4524 O O . SER B 1 232 ? -44.125 -11.578 28.125 1 43.22 232 SER B O 1
ATOM 4526 N N . ALA B 1 233 ? -42.844 -9.992 28.859 1 45.03 233 ALA B N 1
ATOM 4527 C CA . ALA B 1 233 ? -43.281 -10.094 30.25 1 45.03 233 ALA B CA 1
ATOM 4528 C C . ALA B 1 233 ? -44.688 -9.562 30.422 1 45.03 233 ALA B C 1
ATOM 4530 O O . ALA B 1 233 ? -45.469 -10.102 31.203 1 45.03 233 ALA B O 1
ATOM 4531 N N . VAL B 1 234 ? -45.031 -8.602 29.656 1 41.06 234 VAL B N 1
ATOM 4532 C CA . VAL B 1 234 ? -46.375 -8.039 29.656 1 41.06 234 VAL B CA 1
ATOM 4533 C C . VAL B 1 234 ? -47.344 -8.992 28.953 1 41.06 234 VAL B C 1
ATOM 4535 O O . VAL B 1 234 ? -48.469 -9.211 29.438 1 41.06 234 VAL B O 1
ATOM 4538 N N . ALA B 1 235 ? -46.812 -9.633 27.875 1 40.09 235 ALA B N 1
ATOM 4539 C CA . ALA B 1 235 ? -47.625 -10.578 27.109 1 40.09 235 ALA B CA 1
ATOM 4540 C C . ALA B 1 235 ? -47.906 -11.844 27.922 1 40.09 235 ALA B C 1
ATOM 4542 O O . ALA B 1 235 ? -49 -12.398 27.859 1 40.09 235 ALA B O 1
ATOM 4543 N N . LYS B 1 236 ? -46.875 -12.25 28.531 1 42.44 236 LYS B N 1
ATOM 4544 C CA . LYS B 1 236 ? -47.062 -13.422 29.391 1 42.44 236 LYS B CA 1
ATOM 4545 C C . LYS B 1 236 ? -48.031 -13.133 30.531 1 42.44 236 LYS B C 1
ATOM 4547 O O . LYS B 1 236 ? -48.656 -14.047 31.047 1 42.44 236 LYS B O 1
ATOM 4552 N N . ARG B 1 237 ? -48.031 -11.859 30.875 1 40.12 237 ARG B N 1
ATOM 4553 C CA . ARG B 1 237 ? -48.938 -11.477 31.953 1 40.12 237 ARG B CA 1
ATOM 4554 C C . ARG B 1 237 ? -50.375 -11.406 31.453 1 40.12 237 ARG B C 1
ATOM 4556 O O . ARG B 1 237 ? -51.312 -11.672 32.219 1 40.12 237 ARG B O 1
ATOM 4563 N N . GLU B 1 238 ? -50.438 -11.031 30.172 1 42.66 238 GLU B N 1
ATOM 4564 C CA . GLU B 1 238 ? -51.781 -10.859 29.656 1 42.66 238 GLU B CA 1
ATOM 4565 C C . GLU B 1 238 ? -52.406 -12.195 29.25 1 42.66 238 GLU B C 1
ATOM 4567 O O . GLU B 1 238 ? -53.625 -12.312 29.094 1 42.66 238 GLU B O 1
ATOM 4572 N N . GLY B 1 239 ? -51.5 -13.148 28.797 1 38.16 239 GLY B N 1
ATOM 4573 C CA . GLY B 1 239 ? -51.969 -14.422 28.281 1 38.16 239 GLY B CA 1
ATOM 4574 C C . GLY B 1 239 ? -52.625 -15.297 29.344 1 38.16 239 GLY B C 1
ATOM 4575 O O . GLY B 1 239 ? -53.031 -16.422 29.062 1 38.16 239 GLY B O 1
ATOM 4576 N N . ARG B 1 240 ? -52.25 -14.93 30.578 1 36.62 240 ARG B N 1
ATOM 4577 C CA . ARG B 1 240 ? -52.75 -15.875 31.562 1 36.62 240 ARG B CA 1
ATOM 4578 C C . ARG B 1 240 ? -54.281 -15.844 31.641 1 36.62 240 ARG B C 1
ATOM 4580 O O . ARG B 1 240 ? -54.875 -16.516 32.469 1 36.62 240 ARG B O 1
ATOM 4587 N N . GLY B 1 241 ? -54.812 -14.758 30.891 1 30.27 241 GLY B N 1
ATOM 4588 C CA . GLY B 1 241 ? -56.188 -14.672 31.312 1 30.27 241 GLY B CA 1
ATOM 4589 C C . GLY B 1 241 ? -57.031 -15.836 30.828 1 30.27 241 GLY B C 1
ATOM 4590 O O . GLY B 1 241 ? -58.031 -16.188 31.469 1 30.27 241 GLY B O 1
ATOM 4591 N N . ARG B 1 242 ? -57.156 -16.016 29.438 1 28.39 242 ARG B N 1
ATOM 4592 C CA . ARG B 1 242 ? -58.438 -16.609 28.984 1 28.39 242 ARG B CA 1
ATOM 4593 C C . ARG B 1 242 ? -58.406 -18.125 29.109 1 28.39 242 ARG B C 1
ATOM 4595 O O . ARG B 1 242 ? -57.844 -18.812 28.266 1 28.39 242 ARG B O 1
ATOM 4602 N N . GLY B 1 243 ? -58.219 -18.734 30.266 1 27.84 243 GLY B N 1
ATOM 4603 C CA . GLY B 1 243 ? -58.062 -20.141 30.578 1 27.84 243 GLY B CA 1
ATOM 4604 C C . GLY B 1 243 ? -59.219 -20.984 30.078 1 27.84 243 GLY B C 1
ATOM 4605 O O . GLY B 1 243 ? -59.25 -22.203 30.312 1 27.84 243 GLY B O 1
ATOM 4606 N N . ASP B 1 244 ? -60.469 -20.391 29.781 1 26.94 244 ASP B N 1
ATOM 4607 C CA . ASP B 1 244 ? -61.531 -21.297 30.219 1 26.94 244 ASP B CA 1
ATOM 4608 C C . ASP B 1 244 ? -61.688 -22.469 29.25 1 26.94 244 ASP B C 1
ATOM 4610 O O . ASP B 1 244 ? -62.375 -23.438 29.547 1 26.94 244 ASP B O 1
ATOM 4614 N N . GLY B 1 245 ? -61.625 -22.203 27.891 1 24.2 245 GLY B N 1
ATOM 4615 C CA . GLY B 1 245 ? -62.594 -22.938 27.125 1 24.2 245 GLY B CA 1
ATOM 4616 C C . GLY B 1 245 ? -62.312 -24.422 27.062 1 24.2 245 GLY B C 1
ATOM 4617 O O . GLY B 1 245 ? -61.188 -24.859 27.188 1 24.2 245 GLY B O 1
ATOM 4618 N N . ASP B 1 246 ? -63.312 -25.391 27.266 1 25.42 246 ASP B N 1
ATOM 4619 C CA . ASP B 1 246 ? -63.625 -26.781 27.547 1 25.42 246 ASP B CA 1
ATOM 4620 C C . ASP B 1 246 ? -63.25 -27.688 26.359 1 25.42 246 ASP B C 1
ATOM 4622 O O . ASP B 1 246 ? -63.562 -28.875 26.359 1 25.42 246 ASP B O 1
ATOM 4626 N N . GLY B 1 247 ? -62.625 -27.141 25.281 1 21.73 247 GLY B N 1
ATOM 4627 C CA . GLY B 1 247 ? -62.875 -27.906 24.062 1 21.73 247 GLY B CA 1
ATOM 4628 C C . GLY B 1 247 ? -62.406 -29.344 24.172 1 21.73 247 GLY B C 1
ATOM 4629 O O . GLY B 1 247 ? -61.438 -29.641 24.891 1 21.73 247 GLY B O 1
ATOM 4630 N N . GLU B 1 248 ? -63.344 -30.359 24.031 1 22.58 248 GLU B N 1
ATOM 4631 C CA . GLU B 1 248 ? -63.469 -31.812 24.031 1 22.58 248 GLU B CA 1
ATOM 4632 C C . GLU B 1 248 ? -62.469 -32.469 23.094 1 22.58 248 GLU B C 1
ATOM 4634 O O . GLU B 1 248 ? -62.375 -32.094 21.922 1 22.58 248 GLU B O 1
ATOM 4639 N N . ASP B 1 249 ? -61.281 -32.875 23.562 1 20.69 249 ASP B N 1
ATOM 4640 C CA . ASP B 1 249 ? -60.031 -33.375 23 1 20.69 249 ASP B CA 1
ATOM 4641 C C . ASP B 1 249 ? -60.219 -34.75 22.391 1 20.69 249 ASP B C 1
ATOM 4643 O O . ASP B 1 249 ? -60.469 -35.719 23.109 1 20.69 249 ASP B O 1
ATOM 4647 N N . GLU B 1 250 ? -61.25 -34.812 21.453 1 20.38 250 GLU B N 1
ATOM 4648 C CA . GLU B 1 250 ? -61.531 -36.188 21 1 20.38 250 GLU B CA 1
ATOM 4649 C C . GLU B 1 250 ? -60.25 -36.906 20.594 1 20.38 250 GLU B C 1
ATOM 4651 O O . GLU B 1 250 ? -59.344 -36.312 20 1 20.38 250 GLU B O 1
ATOM 4656 N N . GLU B 1 251 ? -59.969 -38.031 21.25 1 21.03 251 GLU B N 1
ATOM 4657 C CA . GLU B 1 251 ? -58.875 -39 21.516 1 21.03 251 GLU B CA 1
ATOM 4658 C C . GLU B 1 251 ? -58.594 -39.844 20.281 1 21.03 251 GLU B C 1
ATOM 4660 O O . GLU B 1 251 ? -57.781 -40.75 20.328 1 21.03 251 GLU B O 1
ATOM 4665 N N . GLY B 1 252 ? -58.812 -39.219 19.031 1 19.77 252 GLY B N 1
ATOM 4666 C CA . GLY B 1 252 ? -58.844 -40.281 18.016 1 19.77 252 GLY B CA 1
ATOM 4667 C C . GLY B 1 252 ? -57.656 -41.188 18.047 1 19.77 252 GLY B C 1
ATOM 4668 O O . GLY B 1 252 ? -56.594 -40.812 18.547 1 19.77 252 GLY B O 1
ATOM 4669 N N . GLU B 1 253 ? -57.844 -42.469 18.078 1 21.7 253 GLU B N 1
ATOM 4670 C CA . GLU B 1 253 ? -57.219 -43.781 18.297 1 21.7 253 GLU B CA 1
ATOM 4671 C C . GLU B 1 253 ? -56.125 -44.031 17.266 1 21.7 253 GLU B C 1
ATOM 4673 O O . GLU B 1 253 ? -55.531 -45.125 17.25 1 21.7 253 GLU B O 1
ATOM 4678 N N . GLY B 1 254 ? -55.656 -43 16.562 1 19.58 254 GLY B N 1
ATOM 4679 C CA . GLY B 1 254 ? -55.031 -43.531 15.359 1 19.58 254 GLY B CA 1
ATOM 4680 C C . GLY B 1 254 ? -53.938 -44.531 15.648 1 19.58 254 GLY B C 1
ATOM 4681 O O . GLY B 1 254 ? -53.406 -44.562 16.75 1 19.58 254 GLY B O 1
ATOM 4682 N N . ASP B 1 255 ? -54 -45.688 14.977 1 21.03 255 ASP B N 1
ATOM 4683 C CA . ASP B 1 255 ? -53.406 -47.031 14.883 1 21.03 255 ASP B CA 1
ATOM 4684 C C . ASP B 1 255 ? -51.875 -46.906 14.75 1 21.03 255 ASP B C 1
ATOM 4686 O O . ASP B 1 255 ? -51.375 -45.969 14.148 1 21.03 255 ASP B O 1
ATOM 4690 N N . ASP B 1 256 ? -51.094 -47.656 15.672 1 20.12 256 ASP B N 1
ATOM 4691 C CA . ASP B 1 256 ? -49.781 -47.812 16.25 1 20.12 256 ASP B CA 1
ATOM 4692 C C . ASP B 1 256 ? -48.812 -48.406 15.211 1 20.12 256 ASP B C 1
ATOM 4694 O O . ASP B 1 256 ? -47.688 -48.781 15.555 1 20.12 256 ASP B O 1
ATOM 4698 N N . TYR B 1 257 ? -49.125 -48.312 13.844 1 21.06 257 TYR B N 1
ATOM 4699 C CA . TYR B 1 257 ? -48.281 -49.281 13.125 1 21.06 257 TYR B CA 1
ATOM 4700 C C . TYR B 1 257 ? -46.812 -49.094 13.43 1 21.06 257 TYR B C 1
ATOM 4702 O O . TYR B 1 257 ? -46.344 -47.938 13.469 1 21.06 257 TYR B O 1
ATOM 4710 N N . GLU B 1 258 ? -46.219 -50.062 14.086 1 20.47 258 GLU B N 1
ATOM 4711 C CA . GLU B 1 258 ? -44.938 -50.375 14.75 1 20.47 258 GLU B CA 1
ATOM 4712 C C . GLU B 1 258 ? -43.781 -50.375 13.758 1 20.47 258 GLU B C 1
ATOM 4714 O O . GLU B 1 258 ? -42.656 -50.719 14.117 1 20.47 258 GLU B O 1
ATOM 4719 N N . GLY B 1 259 ? -43.906 -49.688 12.578 1 20.17 259 GLY B N 1
ATOM 4720 C CA . GLY B 1 259 ? -42.906 -50.156 11.648 1 20.17 259 GLY B CA 1
ATOM 4721 C C . GLY B 1 259 ? -41.5 -50.125 12.234 1 20.17 259 GLY B C 1
ATOM 4722 O O . GLY B 1 259 ? -41.188 -49.25 13.07 1 20.17 259 GLY B O 1
ATOM 4723 N N . GLU B 1 260 ? -40.812 -51.219 12.328 1 21.73 260 GLU B N 1
ATOM 4724 C CA . GLU B 1 260 ? -39.562 -51.781 12.859 1 21.73 260 GLU B CA 1
ATOM 4725 C C . GLU B 1 260 ? -38.344 -51 12.312 1 21.73 260 GLU B C 1
ATOM 4727 O O . GLU B 1 260 ? -37.5 -51.594 11.633 1 21.73 260 GLU B O 1
ATOM 4732 N N . GLY B 1 261 ? -38.469 -49.719 12.141 1 19.83 261 GLY B N 1
ATOM 4733 C CA . GLY B 1 261 ? -37.375 -49.125 11.367 1 19.83 261 GLY B CA 1
ATOM 4734 C C . GLY B 1 261 ? -36.031 -49.406 11.961 1 19.83 261 GLY B C 1
ATOM 4735 O O . GLY B 1 261 ? -35.875 -49.438 13.18 1 19.83 261 GLY B O 1
ATOM 4736 N N . ASP B 1 262 ? -35.219 -50.312 11.312 1 22.06 262 ASP B N 1
ATOM 4737 C CA . ASP B 1 262 ? -33.875 -50.844 11.547 1 22.06 262 ASP B CA 1
ATOM 4738 C C . ASP B 1 262 ? -32.906 -49.719 11.883 1 22.06 262 ASP B C 1
ATOM 4740 O O . ASP B 1 262 ? -32.812 -48.719 11.164 1 22.06 262 ASP B O 1
ATOM 4744 N N . ASP B 1 263 ? -32.594 -49.5 13.172 1 20.48 263 ASP B N 1
ATOM 4745 C CA . ASP B 1 263 ? -31.812 -48.531 13.906 1 20.48 263 ASP B CA 1
ATOM 4746 C C . ASP B 1 263 ? -30.344 -48.594 13.5 1 20.48 263 ASP B C 1
ATOM 4748 O O . ASP B 1 263 ? -29.547 -49.281 14.141 1 20.48 263 ASP B O 1
ATOM 4752 N N . SER B 1 264 ? -30 -49.031 12.234 1 22.02 264 SER B N 1
ATOM 4753 C CA . SER B 1 264 ? -28.562 -49.25 12.18 1 22.02 264 SER B CA 1
ATOM 4754 C C . SER B 1 264 ? -27.812 -48.031 12.695 1 22.02 264 SER B C 1
ATOM 4756 O O . SER B 1 264 ? -28.031 -46.906 12.219 1 22.02 264 SER B O 1
ATOM 4758 N N . GLY B 1 265 ? -27.484 -48 13.938 1 20.2 265 GLY B N 1
ATOM 4759 C CA . GLY B 1 265 ? -26.797 -47.031 14.773 1 20.2 265 GLY B CA 1
ATOM 4760 C C . GLY B 1 265 ? -25.453 -46.625 14.203 1 20.2 265 GLY B C 1
ATOM 4761 O O . GLY B 1 265 ? -24.5 -47.375 14.203 1 20.2 265 GLY B O 1
ATOM 4762 N N . VAL B 1 266 ? -25.406 -46.188 12.945 1 22.14 266 VAL B N 1
ATOM 4763 C CA . VAL B 1 266 ? -24.062 -45.781 12.562 1 22.14 266 VAL B CA 1
ATOM 4764 C C . VAL B 1 266 ? -23.469 -44.875 13.648 1 22.14 266 VAL B C 1
ATOM 4766 O O . VAL B 1 266 ? -24.094 -43.906 14.086 1 22.14 266 VAL B O 1
ATOM 4769 N N . ARG B 1 267 ? -22.609 -45.5 14.438 1 20.08 267 ARG B N 1
ATOM 4770 C CA . ARG B 1 267 ? -21.797 -44.906 15.492 1 20.08 267 ARG B CA 1
ATOM 4771 C C . ARG B 1 267 ? -21.156 -43.594 15.016 1 20.08 267 ARG B C 1
ATOM 4773 O O . ARG B 1 267 ? -20.469 -43.562 13.992 1 20.08 267 ARG B O 1
ATOM 4780 N N . GLU B 1 268 ? -21.891 -42.5 15.195 1 20.41 268 GLU B N 1
ATOM 4781 C CA . GLU B 1 268 ? -21.297 -41.188 14.922 1 20.41 268 GLU B CA 1
ATOM 4782 C C . GLU B 1 268 ? -20 -41 15.688 1 20.41 268 GLU B C 1
ATOM 4784 O O . GLU B 1 268 ? -19.984 -41 16.922 1 20.41 268 GLU B O 1
ATOM 4789 N N . ASP B 1 269 ? -18.938 -41.688 15.297 1 21.22 269 ASP B N 1
ATOM 4790 C CA . ASP B 1 269 ? -17.672 -41.344 15.938 1 21.22 269 ASP B CA 1
ATOM 4791 C C . ASP B 1 269 ? -17.516 -39.844 16.094 1 21.22 269 ASP B C 1
ATOM 4793 O O . ASP B 1 269 ? -17.625 -39.094 15.109 1 21.22 269 ASP B O 1
ATOM 4797 N N . THR B 1 270 ? -18 -39.375 17.172 1 20.98 270 THR B N 1
ATOM 4798 C CA . THR B 1 270 ? -17.844 -38 17.625 1 20.98 270 THR B CA 1
ATOM 4799 C C . THR B 1 270 ? -16.391 -37.562 17.516 1 20.98 270 THR B C 1
ATOM 4801 O O . THR B 1 270 ? -15.539 -38.031 18.266 1 20.98 270 THR B O 1
ATOM 4804 N N . PHE B 1 271 ? -15.773 -37.656 16.359 1 20.38 271 PHE B N 1
ATOM 4805 C CA . PHE B 1 271 ? -14.484 -36.969 16.312 1 20.38 271 PHE B CA 1
ATOM 4806 C C . PHE B 1 271 ? -14.531 -35.656 17.094 1 20.38 271 PHE B C 1
ATOM 4808 O O . PHE B 1 271 ? -15.273 -34.75 16.734 1 20.38 271 PHE B O 1
ATOM 4815 N N . ALA B 1 272 ? -14.375 -35.781 18.422 1 22.08 272 ALA B N 1
ATOM 4816 C CA . ALA B 1 272 ? -14.172 -34.625 19.312 1 22.08 272 ALA B CA 1
ATOM 4817 C C . ALA B 1 272 ? -13.227 -33.625 18.688 1 22.08 272 ALA B C 1
ATOM 4819 O O . ALA B 1 272 ? -12.023 -33.875 18.562 1 22.08 272 ALA B O 1
ATOM 4820 N N . THR B 1 273 ? -13.555 -33.094 17.594 1 23.8 273 THR B N 1
ATOM 4821 C CA . THR B 1 273 ? -12.766 -32 17.062 1 23.8 273 THR B CA 1
ATOM 4822 C C . THR B 1 273 ? -12.461 -30.969 18.141 1 23.8 273 THR B C 1
ATOM 4824 O O . THR B 1 273 ? -13.344 -30.219 18.562 1 23.8 273 THR B O 1
ATOM 4827 N N . GLY B 1 274 ? -11.773 -31.484 19.219 1 25.28 274 GLY B N 1
ATOM 4828 C CA . GLY B 1 274 ? -11.25 -30.516 20.172 1 25.28 274 GLY B CA 1
ATOM 4829 C C . GLY B 1 274 ? -10.719 -29.25 19.5 1 25.28 274 GLY B C 1
ATOM 4830 O O . GLY B 1 274 ? -9.734 -29.312 18.766 1 25.28 274 GLY B O 1
ATOM 4831 N N . GLY B 1 275 ? -11.594 -28.469 19.062 1 25.73 275 GLY B N 1
ATOM 4832 C CA . GLY B 1 275 ? -11.227 -27.188 18.5 1 25.73 275 GLY B CA 1
ATOM 4833 C C . GLY B 1 275 ? -10.203 -26.438 19.328 1 25.73 275 GLY B C 1
ATOM 4834 O O . GLY B 1 275 ? -10.039 -26.719 20.516 1 25.73 275 GLY B O 1
ATOM 4835 N N . PRO B 1 276 ? -9.109 -26.094 18.781 1 24.61 276 PRO B N 1
ATOM 4836 C CA . PRO B 1 276 ? -8.102 -25.391 19.578 1 24.61 276 PRO B CA 1
ATOM 4837 C C . PRO B 1 276 ? -8.719 -24.406 20.578 1 24.61 276 PRO B C 1
ATOM 4839 O O . PRO B 1 276 ? -9.773 -23.812 20.297 1 24.61 276 PRO B O 1
ATOM 4842 N N . THR B 1 277 ? -8.766 -24.781 21.844 1 25.33 277 THR B N 1
ATOM 4843 C CA . THR B 1 277 ? -9.062 -23.828 22.906 1 25.33 277 THR B CA 1
ATOM 4844 C C . THR B 1 277 ? -8.445 -22.469 22.594 1 25.33 277 THR B C 1
ATOM 4846 O O . THR B 1 277 ? -7.266 -22.375 22.25 1 25.33 277 THR B O 1
ATOM 4849 N N . THR B 1 278 ? -9.258 -21.594 22.141 1 24.92 278 THR B N 1
ATOM 4850 C CA . THR B 1 278 ? -8.867 -20.188 22.047 1 24.92 278 THR B CA 1
ATOM 4851 C C . THR B 1 278 ? -8.273 -19.719 23.375 1 24.92 278 THR B C 1
ATOM 4853 O O . THR B 1 278 ? -8.969 -19.656 24.391 1 24.92 278 THR B O 1
ATOM 4856 N N . THR B 1 279 ? -7.184 -20.297 23.75 1 24.72 279 THR B N 1
ATOM 4857 C CA . THR B 1 279 ? -6.555 -19.641 24.891 1 24.72 279 THR B CA 1
ATOM 4858 C C . THR B 1 279 ? -6.594 -18.109 24.734 1 24.72 279 THR B C 1
ATOM 4860 O O . THR B 1 279 ? -6.059 -17.578 23.766 1 24.72 279 THR B O 1
ATOM 4863 N N . THR B 1 280 ? -7.605 -17.562 25.312 1 25.45 280 THR B N 1
ATOM 4864 C CA . THR B 1 280 ? -7.59 -16.125 25.625 1 25.45 280 THR B CA 1
ATOM 4865 C C . THR B 1 280 ? -6.348 -15.766 26.438 1 25.45 280 THR B C 1
ATOM 4867 O O . THR B 1 280 ? -6.172 -16.234 27.562 1 25.45 280 THR B O 1
ATOM 4870 N N . ALA B 1 281 ? -5.219 -15.75 25.938 1 24.61 281 ALA B N 1
ATOM 4871 C CA . ALA B 1 281 ? -4.141 -15.172 26.734 1 24.61 281 ALA B CA 1
ATOM 4872 C C . ALA B 1 281 ? -4.609 -13.922 27.469 1 24.61 281 ALA B C 1
ATOM 4874 O O . ALA B 1 281 ? -4.906 -12.898 26.844 1 24.61 281 ALA B O 1
ATOM 4875 N N . SER B 1 282 ? -5.23 -14.133 28.594 1 26.75 282 SER B N 1
ATOM 4876 C CA . SER B 1 282 ? -5.41 -13.055 29.562 1 26.75 282 SER B CA 1
ATOM 4877 C C . SER B 1 282 ? -4.066 -12.477 30 1 26.75 282 SER B C 1
ATOM 4879 O O . SER B 1 282 ? -3.391 -13.031 30.859 1 26.75 282 SER B O 1
ATOM 4881 N N . TYR B 1 283 ? -3.109 -12.219 29.234 1 25.55 283 TYR B N 1
ATOM 4882 C CA . TYR B 1 283 ? -2.031 -11.562 29.969 1 25.55 283 TYR B CA 1
ATOM 4883 C C . TYR B 1 283 ? -2.566 -10.414 30.812 1 25.55 283 TYR B C 1
ATOM 4885 O O . TYR B 1 283 ? -3.398 -9.625 30.359 1 25.55 283 TYR B O 1
ATOM 4893 N N . PRO B 1 284 ? -2.549 -10.5 32.094 1 29.11 284 PRO B N 1
ATOM 4894 C CA . PRO B 1 284 ? -2.871 -9.383 32.969 1 29.11 284 PRO B CA 1
ATOM 4895 C C . PRO B 1 284 ? -2.166 -8.086 32.594 1 29.11 284 PRO B C 1
ATOM 4897 O O . PRO B 1 284 ? -2.02 -7.188 33.406 1 29.11 284 PRO B O 1
ATOM 4900 N N . THR B 1 285 ? -1.774 -7.895 31.375 1 29.73 285 THR B N 1
ATOM 4901 C CA . THR B 1 285 ? -0.986 -6.68 31.234 1 29.73 285 THR B CA 1
ATOM 4902 C C . THR B 1 285 ? -1.739 -5.473 31.781 1 29.73 285 THR B C 1
ATOM 4904 O O . THR B 1 285 ? -2.959 -5.371 31.625 1 29.73 285 THR B O 1
ATOM 4907 N N . GLU B 1 286 ? -1.251 -4.648 32.719 1 30.42 286 GLU B N 1
ATOM 4908 C CA . GLU B 1 286 ? -1.82 -3.455 33.344 1 30.42 286 GLU B CA 1
ATOM 4909 C C . GLU B 1 286 ? -2.797 -2.756 32.375 1 30.42 286 GLU B C 1
ATOM 4911 O O . GLU B 1 286 ? -2.941 -3.152 31.234 1 30.42 286 GLU B O 1
ATOM 4916 N N . GLY B 1 287 ? -2.969 -1.25 32.656 1 31.52 287 GLY B N 1
ATOM 4917 C CA . GLY B 1 287 ? -3.975 -0.323 32.156 1 31.52 287 GLY B CA 1
ATOM 4918 C C . GLY B 1 287 ? -4.09 -0.316 30.641 1 31.52 287 GLY B C 1
ATOM 4919 O O . GLY B 1 287 ? -4.527 0.673 30.047 1 31.52 287 GLY B O 1
ATOM 4920 N N . LEU B 1 288 ? -3.33 -1.018 30.016 1 33.72 288 LEU B N 1
ATOM 4921 C CA . LEU B 1 288 ? -3.445 -0.822 28.578 1 33.72 288 LEU B CA 1
ATOM 4922 C C . LEU B 1 288 ? -4.875 -1.066 28.109 1 33.72 288 LEU B C 1
ATOM 4924 O O . LEU B 1 288 ? -5.43 -2.146 28.328 1 33.72 288 LEU B O 1
ATOM 4928 N N . GLN B 1 289 ? -5.77 -0.193 28.078 1 36.97 289 GLN B N 1
ATOM 4929 C CA . GLN B 1 289 ? -7.102 -0.238 27.484 1 36.97 289 GLN B CA 1
ATOM 4930 C C . GLN B 1 289 ? -7.152 -1.238 26.328 1 36.97 289 GLN B C 1
ATOM 4932 O O . GLN B 1 289 ? -6.348 -1.164 25.406 1 36.97 289 GLN B O 1
ATOM 4937 N N . GLN B 1 290 ? -7.316 -2.561 26.359 1 46.62 290 GLN B N 1
ATOM 4938 C CA . GLN B 1 290 ? -7.602 -3.6 25.375 1 46.62 290 GLN B CA 1
ATOM 4939 C C . GLN B 1 290 ? -8.258 -3.012 24.125 1 46.62 290 GLN B C 1
ATOM 4941 O O . GLN B 1 290 ? -9.305 -2.363 24.219 1 46.62 290 GLN B O 1
ATOM 4946 N N . SER B 1 291 ? -7.512 -2.664 23.109 1 60.38 291 SER B N 1
ATOM 4947 C CA . SER B 1 291 ? -8.062 -2.121 21.875 1 60.38 291 SER B CA 1
ATOM 4948 C C . SER B 1 291 ? -9.305 -2.885 21.438 1 60.38 291 SER B C 1
ATOM 4950 O O . SER B 1 291 ? -9.344 -4.117 21.516 1 60.38 291 SER B O 1
ATOM 4952 N N . ARG B 1 292 ? -10.547 -2.463 21.547 1 83.25 292 ARG B N 1
ATOM 4953 C CA . ARG B 1 292 ? -11.82 -3.041 21.141 1 83.25 292 ARG B CA 1
ATOM 4954 C C . ARG B 1 292 ? -11.93 -3.117 19.625 1 83.25 292 ARG B C 1
ATOM 4956 O O . ARG B 1 292 ? -13.016 -2.963 19.062 1 83.25 292 ARG B O 1
ATOM 4963 N N . ILE B 1 293 ? -10.734 -3.35 19.016 1 90.5 293 ILE B N 1
ATOM 4964 C CA . ILE B 1 293 ? -10.727 -3.449 17.562 1 90.5 293 ILE B CA 1
ATOM 4965 C C . ILE B 1 293 ? -10.859 -4.91 17.141 1 90.5 293 ILE B C 1
ATOM 4967 O O . ILE B 1 293 ? -10.094 -5.766 17.609 1 90.5 293 ILE B O 1
ATOM 4971 N N . VAL B 1 294 ? -11.844 -5.223 16.328 1 93.5 294 VAL B N 1
ATOM 4972 C CA . VAL B 1 294 ? -12.062 -6.578 15.828 1 93.5 294 VAL B CA 1
ATOM 4973 C C . VAL B 1 294 ? -11.555 -6.68 14.391 1 93.5 294 VAL B C 1
ATOM 4975 O O . VAL B 1 294 ? -11.812 -5.793 13.57 1 93.5 294 VAL B O 1
ATOM 4978 N N . CYS B 1 295 ? -10.812 -7.77 14.156 1 95.5 295 CYS B N 1
ATOM 4979 C CA . CYS B 1 295 ? -10.273 -8.031 12.828 1 95.5 295 CYS B CA 1
ATOM 4980 C C . CYS B 1 295 ? -11.062 -9.133 12.125 1 95.5 295 CYS B C 1
ATOM 4982 O O . CYS B 1 295 ? -11.18 -10.242 12.641 1 95.5 295 CYS B O 1
ATOM 4984 N N . LEU B 1 296 ? -11.609 -8.812 10.961 1 96.88 296 LEU B N 1
ATOM 4985 C CA . LEU B 1 296 ? -12.359 -9.781 10.172 1 96.88 296 LEU B CA 1
ATOM 4986 C C . LEU B 1 296 ? -11.539 -10.281 9 1 96.88 296 LEU B C 1
ATOM 4988 O O . LEU B 1 296 ? -11.016 -9.484 8.219 1 96.88 296 LEU B O 1
ATOM 4992 N N . ALA B 1 297 ? -11.438 -11.602 8.883 1 97.56 297 ALA B N 1
ATOM 4993 C CA . ALA B 1 297 ? -10.789 -12.203 7.719 1 97.56 297 ALA B CA 1
ATOM 4994 C C . ALA B 1 297 ? -11.789 -12.453 6.602 1 97.56 297 ALA B C 1
ATOM 4996 O O . ALA B 1 297 ? -12.953 -12.758 6.859 1 97.56 297 ALA B O 1
ATOM 4997 N N . ASP B 1 298 ? -11.289 -12.297 5.289 1 97.62 298 ASP B N 1
ATOM 4998 C CA . ASP B 1 298 ? -12.172 -12.539 4.152 1 97.62 298 ASP B CA 1
ATOM 4999 C C . ASP B 1 298 ? -13.469 -11.742 4.289 1 97.62 298 ASP B C 1
ATOM 5001 O O . ASP B 1 298 ? -14.555 -12.328 4.316 1 97.62 298 ASP B O 1
ATOM 5005 N N . PRO B 1 299 ? -13.305 -10.453 4.328 1 97.06 299 PRO B N 1
ATOM 5006 C CA . PRO B 1 299 ? -14.508 -9.633 4.516 1 97.06 299 PRO B CA 1
ATOM 5007 C C . PRO B 1 299 ? -15.461 -9.695 3.322 1 97.06 299 PRO B C 1
ATOM 5009 O O . PRO B 1 299 ? -15.008 -9.758 2.174 1 97.06 299 PRO B O 1
ATOM 5012 N N . SER B 1 300 ? -16.75 -9.648 3.611 1 94.62 300 SER B N 1
ATOM 5013 C CA . SER B 1 300 ? -17.766 -9.492 2.568 1 94.62 300 SER B CA 1
ATOM 5014 C C . SER B 1 300 ? -17.75 -8.07 2.01 1 94.62 300 SER B C 1
ATOM 5016 O O . SER B 1 300 ? -17.078 -7.188 2.547 1 94.62 300 SER B O 1
ATOM 5018 N N . THR B 1 301 ? -18.469 -7.879 0.952 1 92 301 THR B N 1
ATOM 5019 C CA . THR B 1 301 ? -18.531 -6.57 0.314 1 92 301 THR B CA 1
ATOM 5020 C C . THR B 1 301 ? -19.016 -5.512 1.3 1 92 301 THR B C 1
ATOM 5022 O O . THR B 1 301 ? -18.453 -4.418 1.375 1 92 301 THR B O 1
ATOM 5025 N N . ILE B 1 302 ? -20.016 -5.781 2.008 1 90.12 302 ILE B N 1
ATOM 5026 C CA . ILE B 1 302 ? -20.594 -4.832 2.951 1 90.12 302 ILE B CA 1
ATOM 5027 C C . ILE B 1 302 ? -19.594 -4.543 4.07 1 90.12 302 ILE B C 1
ATOM 5029 O O . ILE B 1 302 ? -19.484 -3.404 4.531 1 90.12 302 ILE B O 1
ATOM 5033 N N . GLU B 1 303 ? -18.922 -5.57 4.559 1 92.81 303 GLU B N 1
ATOM 5034 C CA . GLU B 1 303 ? -17.922 -5.383 5.594 1 92.81 303 GLU B CA 1
ATOM 5035 C C . GLU B 1 303 ? -16.766 -4.516 5.09 1 92.81 303 GLU B C 1
ATOM 5037 O O . GLU B 1 303 ? -16.234 -3.684 5.828 1 92.81 303 GLU B O 1
ATOM 5042 N N . GLU B 1 304 ? -16.359 -4.703 3.842 1 91.31 304 GLU B N 1
ATOM 5043 C CA . GLU B 1 304 ? -15.32 -3.887 3.238 1 91.31 304 GLU B CA 1
ATOM 5044 C C . GLU B 1 304 ? -15.742 -2.426 3.141 1 91.31 304 GLU B C 1
ATOM 5046 O O . GLU B 1 304 ? -14.93 -1.521 3.332 1 91.31 304 GLU B O 1
ATOM 5051 N N . GLN B 1 305 ? -16.969 -2.227 2.885 1 86.31 305 GLN B N 1
ATOM 5052 C CA . GLN B 1 305 ? -17.484 -0.878 2.672 1 86.31 305 GLN B CA 1
ATOM 5053 C C . GLN B 1 305 ? -17.656 -0.137 3.994 1 86.31 305 GLN B C 1
ATOM 5055 O O . GLN B 1 305 ? -17.5 1.085 4.051 1 86.31 305 GLN B O 1
ATOM 5060 N N . LEU B 1 306 ? -17.922 -0.873 5.078 1 87.94 306 LEU B N 1
ATOM 5061 C CA . LEU B 1 306 ? -18.344 -0.222 6.312 1 87.94 306 LEU B CA 1
ATOM 5062 C C . LEU B 1 306 ? -17.25 -0.282 7.363 1 87.94 306 LEU B C 1
ATOM 5064 O O . LEU B 1 306 ? -17.359 0.33 8.43 1 87.94 306 LEU B O 1
ATOM 5068 N N . CYS B 1 307 ? -16.188 -1.007 7.07 1 91.81 307 CYS B N 1
ATOM 5069 C CA . CYS B 1 307 ? -15.125 -1.15 8.055 1 91.81 307 CYS B CA 1
ATOM 5070 C C . CYS B 1 307 ? -14.445 0.185 8.32 1 91.81 307 CYS B C 1
ATOM 5072 O O . CYS B 1 307 ? -14.547 1.11 7.512 1 91.81 307 CYS B O 1
ATOM 5074 N N . SER B 1 308 ? -13.82 0.26 9.539 1 89.31 308 SER B N 1
ATOM 5075 C CA . SER B 1 308 ? -13.109 1.474 9.914 1 89.31 308 SER B CA 1
ATOM 5076 C C . SER B 1 308 ? -11.719 1.518 9.281 1 89.31 308 SER B C 1
ATOM 5078 O O . SER B 1 308 ? -11.156 2.596 9.078 1 89.31 308 SER B O 1
ATOM 5080 N N . SER B 1 309 ? -11.172 0.377 9.086 1 92.5 309 SER B N 1
ATOM 5081 C CA . SER B 1 309 ? -9.852 0.247 8.477 1 92.5 309 SER B CA 1
ATOM 5082 C C . SER B 1 309 ? -9.719 -1.075 7.73 1 92.5 309 SER B C 1
ATOM 5084 O O . SER B 1 309 ? -10.492 -2.008 7.961 1 92.5 309 SER B O 1
ATOM 5086 N N . SER B 1 310 ? -8.828 -1.123 6.77 1 94.5 310 SER B N 1
ATOM 5087 C CA . SER B 1 310 ? -8.57 -2.346 6.016 1 94.5 310 SER B CA 1
ATOM 5088 C C . SER B 1 310 ? -7.07 -2.562 5.809 1 94.5 310 SER B C 1
ATOM 5090 O O . SER B 1 310 ? -6.289 -1.612 5.859 1 94.5 310 SER B O 1
ATOM 5092 N N . LEU B 1 311 ? -6.734 -3.793 5.637 1 95.88 311 LEU B N 1
ATOM 5093 C CA . LEU B 1 311 ? -5.34 -4.199 5.496 1 95.88 311 LEU B CA 1
ATOM 5094 C C . LEU B 1 311 ? -5.223 -5.453 4.637 1 95.88 311 LEU B C 1
ATOM 5096 O O . LEU B 1 311 ? -6.031 -6.375 4.762 1 95.88 311 LEU B O 1
ATOM 5100 N N . VAL B 1 312 ? -4.219 -5.438 3.75 1 96.69 312 VAL B N 1
ATOM 5101 C CA . VAL B 1 312 ? -3.963 -6.609 2.92 1 96.69 312 VAL B CA 1
ATOM 5102 C C . VAL B 1 312 ? -2.527 -7.086 3.131 1 96.69 312 VAL B C 1
ATOM 5104 O O . VAL B 1 312 ? -1.587 -6.289 3.076 1 96.69 312 VAL B O 1
ATOM 5107 N N . PHE B 1 313 ? -2.398 -8.336 3.402 1 96.88 313 PHE B N 1
ATOM 5108 C CA . PHE B 1 313 ? -1.101 -9 3.43 1 96.88 313 PHE B CA 1
ATOM 5109 C C . PHE B 1 313 ? -0.926 -9.898 2.209 1 96.88 313 PHE B C 1
ATOM 5111 O O . PHE B 1 313 ? -1.846 -10.625 1.83 1 96.88 313 PHE B O 1
ATOM 5118 N N . VAL B 1 314 ? 0.183 -9.766 1.546 1 97.62 314 VAL B N 1
ATOM 5119 C CA . VAL B 1 314 ? 0.63 -10.805 0.622 1 97.62 314 VAL B CA 1
ATOM 5120 C C . VAL B 1 314 ? 1.868 -11.5 1.184 1 97.62 314 VAL B C 1
ATOM 5122 O O . VAL B 1 314 ? 2.891 -10.852 1.43 1 97.62 314 VAL B O 1
ATOM 5125 N N . LEU B 1 315 ? 1.732 -12.781 1.386 1 96.88 315 LEU B N 1
ATOM 5126 C CA . LEU B 1 315 ? 2.781 -13.562 2.041 1 96.88 315 LEU B CA 1
ATOM 5127 C C . LEU B 1 315 ? 3.188 -14.758 1.188 1 96.88 315 LEU B C 1
ATOM 5129 O O . LEU B 1 315 ? 2.395 -15.242 0.381 1 96.88 315 LEU B O 1
ATOM 5133 N N . ASN B 1 316 ? 4.406 -15.109 1.347 1 92.25 316 ASN B N 1
ATOM 5134 C CA . ASN B 1 316 ? 4.824 -16.359 0.713 1 92.25 316 ASN B CA 1
ATOM 5135 C C . ASN B 1 316 ? 4.75 -17.531 1.685 1 92.25 316 ASN B C 1
ATOM 5137 O O . ASN B 1 316 ? 4.324 -17.375 2.828 1 92.25 316 ASN B O 1
ATOM 5141 N N . ALA B 1 317 ? 5.07 -18.688 1.218 1 85.38 317 ALA B N 1
ATOM 5142 C CA . ALA B 1 317 ? 4.961 -19.906 2.014 1 85.38 317 ALA B CA 1
ATOM 5143 C C . ALA B 1 317 ? 5.898 -19.859 3.217 1 85.38 317 ALA B C 1
ATOM 5145 O O . ALA B 1 317 ? 5.656 -20.531 4.227 1 85.38 317 ALA B O 1
ATOM 5146 N N . GLN B 1 318 ? 6.938 -19.047 3.158 1 85.5 318 GLN B N 1
ATOM 5147 C CA . GLN B 1 318 ? 7.926 -18.938 4.227 1 85.5 318 GLN B CA 1
ATOM 5148 C C . GLN B 1 318 ? 7.516 -17.891 5.25 1 85.5 318 GLN B C 1
ATOM 5150 O O . GLN B 1 318 ? 8.312 -17.516 6.117 1 85.5 318 GLN B O 1
ATOM 5155 N N . ARG B 1 319 ? 6.363 -17.344 5.098 1 89.06 319 ARG B N 1
ATOM 5156 C CA . ARG B 1 319 ? 5.762 -16.391 6.031 1 89.06 319 ARG B CA 1
ATOM 5157 C C . ARG B 1 319 ? 6.438 -15.023 5.938 1 89.06 319 ARG B C 1
ATOM 5159 O O . ARG B 1 319 ? 6.438 -14.258 6.902 1 89.06 319 ARG B O 1
ATOM 5166 N N . GLU B 1 320 ? 7.062 -14.797 4.887 1 92.38 320 GLU B N 1
ATOM 5167 C CA . GLU B 1 320 ? 7.629 -13.469 4.648 1 92.38 320 GLU B CA 1
ATOM 5168 C C . GLU B 1 320 ? 6.621 -12.547 3.967 1 92.38 320 GLU B C 1
ATOM 5170 O O . GLU B 1 320 ? 5.773 -13.008 3.199 1 92.38 320 GLU B O 1
ATOM 5175 N N . ILE B 1 321 ? 6.773 -11.281 4.258 1 95 321 ILE B N 1
ATOM 5176 C CA . ILE B 1 321 ? 5.809 -10.305 3.764 1 95 321 ILE B CA 1
ATOM 5177 C C . ILE B 1 321 ? 6.27 -9.766 2.41 1 95 321 ILE B C 1
ATOM 5179 O O . ILE B 1 321 ? 7.293 -9.078 2.324 1 95 321 ILE B O 1
ATOM 5183 N N . CYS B 1 322 ? 5.535 -10.062 1.416 1 95.31 322 CYS B N 1
ATOM 5184 C CA . CYS B 1 322 ? 5.832 -9.586 0.07 1 95.31 322 CYS B CA 1
ATOM 5185 C C . CYS B 1 322 ? 5.211 -8.211 -0.172 1 95.31 322 CYS B C 1
ATOM 5187 O O . CYS B 1 322 ? 5.855 -7.324 -0.736 1 95.31 322 CYS B O 1
ATOM 5189 N N . VAL B 1 323 ? 3.982 -8.094 0.2 1 95.06 323 VAL B N 1
ATOM 5190 C CA . VAL B 1 323 ? 3.238 -6.848 0.069 1 95.06 323 VAL B CA 1
ATOM 5191 C C . VAL B 1 323 ? 2.445 -6.582 1.346 1 95.06 323 VAL B C 1
ATOM 5193 O O . VAL B 1 323 ? 1.932 -7.512 1.97 1 95.06 323 VAL B O 1
ATOM 5196 N N . LEU B 1 324 ? 2.389 -5.445 1.777 1 94.69 324 LEU B N 1
ATOM 5197 C CA . LEU B 1 324 ? 1.589 -4.949 2.893 1 94.69 324 LEU B CA 1
ATOM 5198 C C . LEU B 1 324 ? 0.947 -3.609 2.549 1 94.69 324 LEU B C 1
ATOM 5200 O O . LEU B 1 324 ? 1.644 -2.658 2.188 1 94.69 324 LEU B O 1
ATOM 5204 N N . ASP B 1 325 ? -0.329 -3.602 2.648 1 92.88 325 ASP B N 1
ATOM 5205 C CA . ASP B 1 325 ? -1.029 -2.402 2.201 1 92.88 325 ASP B CA 1
ATOM 5206 C C . ASP B 1 325 ? -2.125 -2.006 3.188 1 92.88 325 ASP B C 1
ATOM 5208 O O . ASP B 1 325 ? -3.205 -2.602 3.195 1 92.88 325 ASP B O 1
ATOM 5212 N N . LYS B 1 326 ? -1.889 -1.081 3.973 1 92.81 326 LYS B N 1
ATOM 5213 C CA . LYS B 1 326 ? -2.885 -0.364 4.766 1 92.81 326 LYS B CA 1
ATOM 5214 C C . LYS B 1 326 ? -3.154 1.021 4.184 1 92.81 326 LYS B C 1
ATOM 5216 O O . LYS B 1 326 ? -2.303 1.91 4.266 1 92.81 326 LYS B O 1
ATOM 5221 N N . ALA B 1 327 ? -4.277 1.254 3.543 1 79.12 327 ALA B N 1
ATOM 5222 C CA . ALA B 1 327 ? -4.473 2.412 2.674 1 79.12 327 ALA B CA 1
ATOM 5223 C C . ALA B 1 327 ? -5.336 3.471 3.355 1 79.12 327 ALA B C 1
ATOM 5225 O O . ALA B 1 327 ? -6.07 4.203 2.691 1 79.12 327 ALA B O 1
ATOM 5226 N N . GLY B 1 328 ? -5.254 3.576 4.633 1 79.44 328 GLY B N 1
ATOM 5227 C CA . GLY B 1 328 ? -6.012 4.645 5.262 1 79.44 328 GLY B CA 1
ATOM 5228 C C . GLY B 1 328 ? -7.02 4.145 6.277 1 79.44 328 GLY B C 1
ATOM 5229 O O . GLY B 1 328 ? -6.879 3.039 6.809 1 79.44 328 GLY B O 1
ATOM 5230 N N . GLY B 1 329 ? -8.047 5.051 6.512 1 86.25 329 GLY B N 1
ATOM 5231 C CA . GLY B 1 329 ? -8.992 4.734 7.574 1 86.25 329 GLY B CA 1
ATOM 5232 C C . GLY B 1 329 ? -8.445 5.02 8.961 1 86.25 329 GLY B C 1
ATOM 5233 O O . GLY B 1 329 ? -7.469 5.758 9.109 1 86.25 329 GLY B O 1
ATOM 5234 N N . GLU B 1 330 ? -9.117 4.508 9.875 1 89.25 330 GLU B N 1
ATOM 5235 C CA . GLU B 1 330 ? -8.68 4.727 11.242 1 89.25 330 GLU B CA 1
ATOM 5236 C C . GLU B 1 330 ? -7.305 4.105 11.484 1 89.25 330 GLU B C 1
ATOM 5238 O O . GLU B 1 330 ? -7.023 3.002 11.016 1 89.25 330 GLU B O 1
ATOM 5243 N N . PRO B 1 331 ? -6.457 4.863 12.117 1 92.12 331 PRO B N 1
ATOM 5244 C CA . PRO B 1 331 ? -5.145 4.301 12.438 1 92.12 331 PRO B CA 1
ATOM 5245 C C . PRO B 1 331 ? -5.234 3.037 13.289 1 92.12 331 PRO B C 1
ATOM 5247 O O . PRO B 1 331 ? -6.191 2.869 14.047 1 92.12 331 PRO B O 1
ATOM 5250 N N . LEU B 1 332 ? -4.309 2.166 13.102 1 93.56 332 LEU B N 1
ATOM 5251 C CA . LEU B 1 332 ? -4.25 0.919 13.859 1 93.56 332 LEU B CA 1
ATOM 5252 C C . LEU B 1 332 ? -2.988 0.857 14.711 1 93.56 332 LEU B C 1
ATOM 5254 O O . LEU B 1 332 ? -1.911 1.256 14.266 1 93.56 332 LEU B O 1
ATOM 5258 N N . PRO B 1 333 ? -3.146 0.377 15.93 1 92.12 333 PRO B N 1
ATOM 5259 C CA . PRO B 1 333 ? -1.951 0.131 16.75 1 92.12 333 PRO B CA 1
ATOM 5260 C C . PRO B 1 333 ? -1.096 -1.011 16.203 1 92.12 333 PRO B C 1
ATOM 5262 O O . PRO B 1 333 ? -1.616 -1.923 15.547 1 92.12 333 PRO B O 1
ATOM 5265 N N . ALA B 1 334 ? 0.163 -0.983 16.484 1 89.94 334 ALA B N 1
ATOM 5266 C CA . ALA B 1 334 ? 1.114 -1.967 15.977 1 89.94 334 ALA B CA 1
ATOM 5267 C C . ALA B 1 334 ? 0.739 -3.377 16.422 1 89.94 334 ALA B C 1
ATOM 5269 O O . ALA B 1 334 ? 0.904 -4.34 15.672 1 89.94 334 ALA B O 1
ATOM 5270 N N . ASP B 1 335 ? 0.292 -3.457 17.594 1 90.94 335 ASP B N 1
ATOM 5271 C CA . ASP B 1 335 ? -0.025 -4.777 18.141 1 90.94 335 ASP B CA 1
ATOM 5272 C C . ASP B 1 335 ? -1.186 -5.414 17.375 1 90.94 335 ASP B C 1
ATOM 5274 O O . ASP B 1 335 ? -1.221 -6.633 17.188 1 90.94 335 ASP B O 1
ATOM 5278 N N . VAL B 1 336 ? -2.139 -4.605 16.969 1 93.19 336 VAL B N 1
ATOM 5279 C CA . VAL B 1 336 ? -3.268 -5.094 16.188 1 93.19 336 VAL B CA 1
ATOM 5280 C C . VAL B 1 336 ? -2.775 -5.602 14.836 1 93.19 336 VAL B C 1
ATOM 5282 O O . VAL B 1 336 ? -3.201 -6.664 14.375 1 93.19 336 VAL B O 1
ATOM 5285 N N . ILE B 1 337 ? -1.871 -4.949 14.266 1 93.25 337 ILE B N 1
ATOM 5286 C CA . ILE B 1 337 ? -1.323 -5.34 12.969 1 93.25 337 ILE B CA 1
ATOM 5287 C C . ILE B 1 337 ? -0.553 -6.652 13.109 1 93.25 337 ILE B C 1
ATOM 5289 O O . ILE B 1 337 ? -0.673 -7.543 12.266 1 93.25 337 ILE B O 1
ATOM 5293 N N . LEU B 1 338 ? 0.196 -6.77 14.172 1 91.31 338 LEU B N 1
ATOM 5294 C CA . LEU B 1 338 ? 0.973 -7.984 14.406 1 91.31 338 LEU B CA 1
ATOM 5295 C C . LEU B 1 338 ? 0.057 -9.18 14.633 1 91.31 338 LEU B C 1
ATOM 5297 O O . LEU B 1 338 ? 0.328 -10.281 14.133 1 91.31 338 LEU B O 1
ATOM 5301 N N . ALA B 1 339 ? -0.96 -8.93 15.383 1 93.5 339 ALA B N 1
ATOM 5302 C CA . ALA B 1 339 ? -1.929 -10 15.609 1 93.5 339 ALA B CA 1
ATOM 5303 C C . ALA B 1 339 ? -2.588 -10.422 14.297 1 93.5 339 ALA B C 1
ATOM 5305 O O . ALA B 1 339 ? -2.809 -11.609 14.062 1 93.5 339 ALA B O 1
ATOM 5306 N N . SER B 1 340 ? -2.889 -9.453 13.508 1 95.25 340 SER B N 1
ATOM 5307 C CA . SER B 1 340 ? -3.51 -9.734 12.219 1 95.25 340 SER B CA 1
ATOM 5308 C C . SER B 1 340 ? -2.555 -10.484 11.297 1 95.25 340 SER B C 1
ATOM 5310 O O . SER B 1 340 ? -2.984 -11.297 10.477 1 95.25 340 SER B O 1
ATOM 5312 N N . LEU B 1 341 ? -1.271 -10.188 11.43 1 94.69 341 LEU B N 1
ATOM 5313 C CA . LEU B 1 341 ? -0.266 -10.898 10.648 1 94.69 341 LEU B CA 1
ATOM 5314 C C . LEU B 1 341 ? -0.249 -12.383 11.008 1 94.69 341 LEU B C 1
ATOM 5316 O O . LEU B 1 341 ? -0.145 -13.234 10.117 1 94.69 341 LEU B O 1
ATOM 5320 N N . ARG B 1 342 ? -0.322 -12.633 12.234 1 94.56 342 ARG B N 1
ATOM 5321 C CA . ARG B 1 342 ? -0.346 -14.023 12.664 1 94.56 342 ARG B CA 1
ATOM 5322 C C . ARG B 1 342 ? -1.533 -14.766 12.055 1 94.56 342 ARG B C 1
ATOM 5324 O O . ARG B 1 342 ? -1.397 -15.906 11.609 1 94.56 342 ARG B O 1
ATOM 5331 N N . GLN B 1 343 ? -2.645 -14.07 12.094 1 95.12 343 GLN B N 1
ATOM 5332 C CA . GLN B 1 343 ? -3.838 -14.641 11.477 1 95.12 343 GLN B CA 1
ATOM 5333 C C . GLN B 1 343 ? -3.625 -14.875 9.984 1 95.12 343 GLN B C 1
ATOM 5335 O O . GLN B 1 343 ? -3.998 -15.922 9.453 1 95.12 343 GLN B O 1
ATOM 5340 N N . ALA B 1 344 ? -3.051 -13.938 9.352 1 96.94 344 ALA B N 1
ATOM 5341 C CA . ALA B 1 344 ? -2.811 -14.016 7.918 1 96.94 344 ALA B CA 1
ATOM 5342 C C . ALA B 1 344 ? -1.859 -15.156 7.578 1 96.94 344 ALA B C 1
ATOM 5344 O O . ALA B 1 344 ? -2.061 -15.867 6.59 1 96.94 344 ALA B O 1
ATOM 5345 N N . VAL B 1 345 ? -0.82 -15.336 8.375 1 95.94 345 VAL B N 1
ATOM 5346 C CA . VAL B 1 345 ? 0.147 -16.406 8.172 1 95.94 345 VAL B CA 1
ATOM 5347 C C . VAL B 1 345 ? -0.563 -17.766 8.211 1 95.94 345 VAL B C 1
ATOM 5349 O O . VAL B 1 345 ? -0.301 -18.641 7.383 1 95.94 345 VAL B O 1
ATOM 5352 N N . GLY B 1 346 ? -1.419 -17.891 9.203 1 95.94 346 GLY B N 1
ATOM 5353 C CA . GLY B 1 346 ? -2.193 -19.109 9.281 1 95.94 346 GLY B CA 1
ATOM 5354 C C . GLY B 1 346 ? -3.021 -19.375 8.039 1 95.94 346 GLY B C 1
ATOM 5355 O O . GLY B 1 346 ? -3.027 -20.5 7.523 1 95.94 346 GLY B O 1
ATOM 5356 N N . LEU B 1 347 ? -3.68 -18.406 7.551 1 96.69 347 LEU B N 1
ATOM 5357 C CA . LEU B 1 347 ? -4.551 -18.547 6.387 1 96.69 347 LEU B CA 1
ATOM 5358 C C . LEU B 1 347 ? -3.736 -18.844 5.137 1 96.69 347 LEU B C 1
ATOM 5360 O O . LEU B 1 347 ? -4.121 -19.703 4.336 1 96.69 347 LEU B O 1
ATOM 5364 N N . VAL B 1 348 ? -2.637 -18.188 4.969 1 96.88 348 VAL B N 1
ATOM 5365 C CA . VAL B 1 348 ? -1.799 -18.375 3.791 1 96.88 348 VAL B CA 1
ATOM 5366 C C . VAL B 1 348 ? -1.239 -19.797 3.787 1 96.88 348 VAL B C 1
ATOM 5368 O O . VAL B 1 348 ? -1.142 -20.438 2.732 1 96.88 348 VAL B O 1
ATOM 5371 N N . THR B 1 349 ? -0.862 -20.25 4.926 1 95.69 349 THR B N 1
ATOM 5372 C CA . THR B 1 349 ? -0.378 -21.609 5.039 1 95.69 349 THR B CA 1
ATOM 5373 C C . THR B 1 349 ? -1.455 -22.609 4.605 1 95.69 349 THR B C 1
ATOM 5375 O O . THR B 1 349 ? -1.184 -23.531 3.83 1 95.69 349 THR B O 1
ATOM 5378 N N . GLU B 1 350 ? -2.621 -22.359 5.082 1 96 350 GLU B N 1
ATOM 5379 C CA . GLU B 1 350 ? -3.748 -23.219 4.73 1 96 350 GLU B CA 1
ATOM 5380 C C . GLU B 1 350 ? -4.051 -23.156 3.234 1 96 350 GLU B C 1
ATOM 5382 O O . GLU B 1 350 ? -4.258 -24.188 2.59 1 96 350 GLU B O 1
ATOM 5387 N N . TRP B 1 351 ? -4.094 -22.016 2.684 1 96.94 351 TRP B N 1
ATOM 5388 C CA . TRP B 1 351 ? -4.422 -21.828 1.275 1 96.94 351 TRP B CA 1
ATOM 5389 C C . TRP B 1 351 ? -3.324 -22.375 0.375 1 96.94 351 TRP B C 1
ATOM 5391 O O . TRP B 1 351 ? -3.605 -22.938 -0.681 1 96.94 351 TRP B O 1
ATOM 5401 N N . SER B 1 352 ? -2.062 -22.156 0.768 1 96 352 SER B N 1
ATOM 5402 C CA . SER B 1 352 ? -0.951 -22.719 0.011 1 96 352 SER B CA 1
ATOM 5403 C C . SER B 1 352 ? -1.037 -24.234 -0.042 1 96 352 SER B C 1
ATOM 5405 O O . SER B 1 352 ? -0.802 -24.844 -1.091 1 96 352 SER B O 1
ATOM 5407 N N . ARG B 1 353 ? -1.355 -24.812 1.07 1 96.19 353 ARG B N 1
ATOM 5408 C CA . ARG B 1 353 ? -1.531 -26.266 1.124 1 96.19 353 ARG B CA 1
ATOM 5409 C C . ARG B 1 353 ? -2.674 -26.703 0.218 1 96.19 353 ARG B C 1
ATOM 5411 O O . ARG B 1 353 ? -2.574 -27.734 -0.451 1 96.19 353 ARG B O 1
ATOM 5418 N N . ALA B 1 354 ? -3.707 -25.984 0.244 1 97.44 354 ALA B N 1
ATOM 5419 C CA . ALA B 1 354 ? -4.855 -26.312 -0.597 1 97.44 354 ALA B CA 1
ATOM 5420 C C . ALA B 1 354 ? -4.48 -26.281 -2.074 1 97.44 354 ALA B C 1
ATOM 5422 O O . ALA B 1 354 ? -4.918 -27.141 -2.846 1 97.44 354 ALA B O 1
ATOM 5423 N N . VAL B 1 355 ? -3.732 -25.312 -2.486 1 97.38 355 VAL B N 1
ATOM 5424 C CA . VAL B 1 355 ? -3.283 -25.219 -3.873 1 97.38 355 VAL B CA 1
ATOM 5425 C C . VAL B 1 355 ? -2.404 -26.422 -4.207 1 97.38 355 VAL B C 1
ATOM 5427 O O . VAL B 1 355 ? -2.568 -27.047 -5.258 1 97.38 355 VAL B O 1
ATOM 5430 N N . ASP B 1 356 ? -1.446 -26.766 -3.312 1 96.81 356 ASP B N 1
ATOM 5431 C CA . ASP B 1 356 ? -0.568 -27.906 -3.508 1 96.81 356 ASP B CA 1
ATOM 5432 C C . ASP B 1 356 ? -1.376 -29.188 -3.697 1 96.81 356 ASP B C 1
ATOM 5434 O O . ASP B 1 356 ? -1.102 -29.969 -4.605 1 96.81 356 ASP B O 1
ATOM 5438 N N . GLU B 1 357 ? -2.332 -29.344 -2.857 1 97.44 357 GLU B N 1
ATOM 5439 C CA . GLU B 1 357 ? -3.158 -30.547 -2.904 1 97.44 357 GLU B CA 1
ATOM 5440 C C . GLU B 1 357 ? -3.984 -30.594 -4.188 1 97.44 357 GLU B C 1
ATOM 5442 O O . GLU B 1 357 ? -4.137 -31.672 -4.789 1 97.44 357 GLU B O 1
ATOM 5447 N N . ALA B 1 358 ? -4.562 -29.5 -4.559 1 97.62 358 ALA B N 1
ATOM 5448 C CA . ALA B 1 358 ? -5.348 -29.438 -5.789 1 97.62 358 ALA B CA 1
ATOM 5449 C C . ALA B 1 358 ? -4.492 -29.781 -7.008 1 97.62 358 ALA B C 1
ATOM 5451 O O . ALA B 1 358 ? -4.938 -30.484 -7.906 1 97.62 358 ALA B O 1
ATOM 5452 N N . LEU B 1 359 ? -3.287 -29.25 -7.059 1 96.94 359 LEU B N 1
ATOM 5453 C CA . LEU B 1 359 ? -2.373 -29.516 -8.156 1 96.94 359 LEU B CA 1
ATOM 5454 C C . LEU B 1 359 ? -1.998 -31 -8.203 1 96.94 359 LEU B C 1
ATOM 5456 O O . LEU B 1 359 ? -1.938 -31.594 -9.281 1 96.94 359 LEU B O 1
ATOM 5460 N N . ARG B 1 360 ? -1.71 -31.562 -7.055 1 96.06 360 ARG B N 1
ATOM 5461 C CA . ARG B 1 360 ? -1.367 -32.969 -6.965 1 96.06 360 ARG B CA 1
ATOM 5462 C C . ARG B 1 360 ? -2.51 -33.844 -7.473 1 96.06 360 ARG B C 1
ATOM 5464 O O . ARG B 1 360 ? -2.289 -34.781 -8.266 1 96.06 360 ARG B O 1
ATOM 5471 N N . ARG B 1 361 ? -3.691 -33.594 -7.055 1 94.81 361 ARG B N 1
ATOM 5472 C CA . ARG B 1 361 ? -4.867 -34.344 -7.48 1 94.81 361 ARG B CA 1
ATOM 5473 C C . ARG B 1 361 ? -5.074 -34.25 -8.984 1 94.81 361 ARG B C 1
ATOM 5475 O O . ARG B 1 361 ? -5.418 -35.219 -9.641 1 94.81 361 ARG B O 1
ATOM 5482 N N . ASP B 1 362 ? -4.906 -33.062 -9.477 1 94.75 362 ASP B N 1
ATOM 5483 C CA . ASP B 1 362 ? -5.07 -32.844 -10.906 1 94.75 362 ASP B CA 1
ATOM 5484 C C . ASP B 1 362 ? -4.027 -33.625 -11.703 1 94.75 362 ASP B C 1
ATOM 5486 O O . ASP B 1 362 ? -4.34 -34.219 -12.734 1 94.75 362 ASP B O 1
ATOM 5490 N N . ALA B 1 363 ? -2.756 -33.625 -11.266 1 92.19 363 ALA B N 1
ATOM 5491 C CA . ALA B 1 363 ? -1.678 -34.344 -11.93 1 92.19 363 ALA B CA 1
ATOM 5492 C C . ALA B 1 363 ? -1.971 -35.844 -11.977 1 92.19 363 ALA B C 1
ATOM 5494 O O . ALA B 1 363 ? -1.709 -36.5 -12.984 1 92.19 363 ALA B O 1
ATOM 5495 N N . GLU B 1 364 ? -2.547 -36.344 -10.961 1 90.5 364 GLU B N 1
ATOM 5496 C CA . GLU B 1 364 ? -2.893 -37.75 -10.883 1 90.5 364 GLU B CA 1
ATOM 5497 C C . GLU B 1 364 ? -4.023 -38.094 -11.844 1 90.5 364 GLU B C 1
ATOM 5499 O O . GLU B 1 364 ? -4.016 -39.188 -12.461 1 90.5 364 GLU B O 1
ATOM 5504 N N . THR B 1 365 ? -4.938 -37.219 -11.938 1 87.25 365 THR B N 1
ATOM 5505 C CA . THR B 1 365 ? -6.094 -37.438 -12.797 1 87.25 365 THR B CA 1
ATOM 5506 C C . THR B 1 365 ? -5.703 -37.344 -14.266 1 87.25 365 THR B C 1
ATOM 5508 O O . THR B 1 365 ? -6.242 -38.094 -15.102 1 87.25 365 THR B O 1
ATOM 5511 N N . ARG B 1 366 ? -4.793 -36.469 -14.641 1 83.44 366 ARG B N 1
ATOM 5512 C CA . ARG B 1 366 ? -4.375 -36.281 -16.016 1 83.44 366 ARG B CA 1
ATOM 5513 C C . ARG B 1 366 ? -3.514 -37.438 -16.516 1 83.44 366 ARG B C 1
ATOM 5515 O O . ARG B 1 366 ? -3.529 -37.781 -17.688 1 83.44 366 ARG B O 1
ATOM 5522 N N . VAL B 1 367 ? -2.699 -38 -15.711 1 71.19 367 VAL B N 1
ATOM 5523 C CA . VAL B 1 367 ? -1.898 -39.156 -16.094 1 71.19 367 VAL B CA 1
ATOM 5524 C C . VAL B 1 367 ? -2.811 -40.344 -16.328 1 71.19 367 VAL B C 1
ATOM 5526 O O . VAL B 1 367 ? -2.598 -41.125 -17.266 1 71.19 367 VAL B O 1
ATOM 5529 N N . GLN B 1 368 ? -3.811 -40.469 -15.492 1 58.66 368 GLN B N 1
ATOM 5530 C CA . GLN B 1 368 ? -4.707 -41.625 -15.625 1 58.66 368 GLN B CA 1
ATOM 5531 C C . GLN B 1 368 ? -5.562 -41.5 -16.891 1 58.66 368 GLN B C 1
ATOM 5533 O O . GLN B 1 368 ? -5.977 -42.5 -17.453 1 58.66 368 GLN B O 1
ATOM 5538 N N . GLY B 1 369 ? -5.906 -40.312 -17.219 1 48.03 369 GLY B N 1
ATOM 5539 C CA . GLY B 1 369 ? -6.699 -40.156 -18.422 1 48.03 369 GLY B CA 1
ATOM 5540 C C . GLY B 1 369 ? -5.93 -40.531 -19.688 1 48.03 369 GLY B C 1
ATOM 5541 O O . GLY B 1 369 ? -6.508 -40.625 -20.766 1 48.03 369 GLY B O 1
ATOM 5542 N N . VAL B 1 370 ? -4.66 -40.438 -19.625 1 44.25 370 VAL B N 1
ATOM 5543 C CA . VAL B 1 370 ? -3.869 -40.844 -20.766 1 44.25 370 VAL B CA 1
ATOM 5544 C C . VAL B 1 370 ? -3.854 -42.375 -20.875 1 44.25 370 VAL B C 1
ATOM 5546 O O . VAL B 1 370 ? -3.596 -42.938 -21.938 1 44.25 370 VAL B O 1
ATOM 5549 N N . TYR B 1 371 ? -4.051 -43.094 -19.812 1 36.53 371 TYR B N 1
ATOM 5550 C CA . TYR B 1 371 ? -4.168 -44.562 -19.984 1 36.53 371 TYR B CA 1
ATOM 5551 C C . TYR B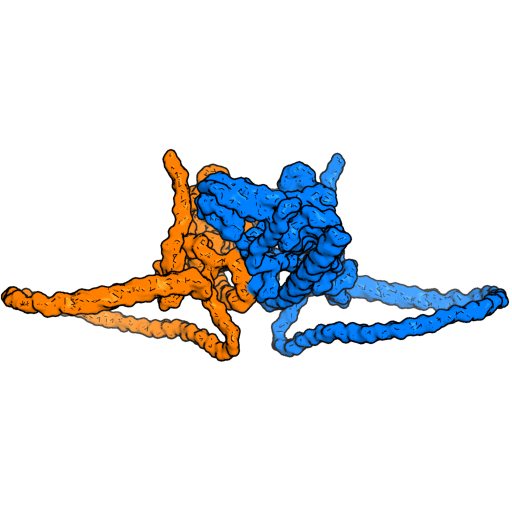 1 371 ? -5.621 -44.969 -20.188 1 36.53 371 TYR B C 1
ATOM 5553 O O . TYR B 1 371 ? -6.531 -44.375 -19.594 1 36.53 371 TYR B O 1
#

Organism: NCBI:txid157183